Protein AF-A0A969BTY9-F1 (afdb_monomer_lite)

Secondary structure (DSSP, 8-state):
-HHHHHHHTT-TTSGGGGSHHHHHHHHHHHHHHTTSSS-HHHHHHHHHHHHHHHHHHTTTS-PPP--TTSPPPHHHHHHHHHHHHHTTPPEEEEE-SHHHHHT-TTS-HHHHHHHHHHHHHSSEEEEE--SS-HHHHHHTT-SS-SS-GGGGPPP----PPPHHHHHHHHHHHHHHTT-PPPHHHHHHHHHHHTT-HHHHHHHHHHHHHHHHHHHHSPPPGGGHHHHHHHHHHHHHHHHHHHHHHHHHTS-HHHHHHHHTHHHHTTT-HHHHHHHHHTTSEEEETTEEEESSHHHHHHHTTS-BTTEEEETTEEEETTTTEEEETTEEE---HHHHHHHHHHHTSTTS---HHHHHHHHH----------------------------PPP-

Foldseek 3Di:
DVVVVVVVVPPPPVVLLQPQLQLVVVVLLCLLQPDDDDDDPVVVVSVVVNVVSVVVCVVPAVAPDDDPPDRQDLVSNLSRQVSCQVVVHQAEHEAEQVLVSLPRPSCDQVNLVSVLVSVVPGSYHYDYHHLDDPVVSPVVRPDDDPDGSCNPDDDDFDAFDDLVVLLCVLQVVCVVVVRGDDPVLSVLLCQLQFRHPVLSVQLSVLVSVLSVVCVVPPDDPVCVVVSSVVSSVSSCVVCVVVLVVVCVPDDLVLLVCQLQVLPCCVVCVPSVVVCRSSNQWDQDPSGIHGRHLNSNVVSLPDDHPQWLGDPPWIARLVVRWIAGNNHTDDDDLLRSQLVVVDSLPDPDDDDPVNSVVSSPDSDSPDDDRDDDDDDDDDDDDDDDDDDDDDDD

Sequence (392 aa):
MLRSLTSALNNTRISIKLFIAPILITAFMLGMGVVSQYGARQQSAALDEIANVAANIQRDVSLPAFEPSAPLTYRDLQRLVRALARQNIYCIVLLDEFDVLSQNDKLDAEVFSGLRALAMQYQLTFVTASTQPLLDLTYAHASSLSSPFFNFFTQIRLGLFGLKDAQELLATLSARADAPFDETMIADLIRLAGLHPLLLQQAGCHAFETFQSEQIHPIQPRDMDLHRTVLRQKFLDSALSHFTYFWRNLTEKQKRVLALLPLLTQDDPMNTLRLEQAGLIVKSERGYAPFSASFGEFVARQPLDGLCQSPPLSLDLQQHHALLRGQPVALSSSEFNLLACLMAQPGQIVPHSVLETRLDRSDAGALAPAGSPIITTPSGAKWRIGRKRANG

Structure (mmCIF, N/CA/C/O backbone):
data_AF-A0A969BTY9-F1
#
_entry.id   AF-A0A969BTY9-F1
#
loop_
_atom_site.group_PDB
_atom_site.id
_atom_site.type_symbol
_atom_site.label_atom_id
_atom_site.label_alt_id
_atom_site.label_comp_id
_atom_site.label_asym_id
_atom_site.label_entity_id
_atom_site.label_seq_id
_atom_site.pdbx_PDB_ins_code
_atom_site.Cartn_x
_atom_site.Cartn_y
_atom_site.Cartn_z
_atom_site.occupancy
_atom_site.B_iso_or_equiv
_atom_site.auth_seq_id
_atom_site.auth_comp_id
_atom_site.auth_asym_id
_atom_site.auth_atom_id
_atom_site.pdbx_PDB_model_num
ATOM 1 N N . MET A 1 1 ? -12.451 30.002 12.370 1.00 31.28 1 MET A N 1
ATOM 2 C CA . MET A 1 1 ? -13.224 28.842 12.871 1.00 31.28 1 MET A CA 1
ATOM 3 C C . MET A 1 1 ? -12.395 27.872 13.718 1.00 31.28 1 MET A C 1
ATOM 5 O O . MET A 1 1 ? -12.828 27.588 14.823 1.00 31.28 1 MET A O 1
ATOM 9 N N . LEU A 1 2 ? -11.184 27.446 13.320 1.00 22.88 2 LEU A N 1
ATOM 10 C CA . LEU A 1 2 ? -10.358 26.531 14.142 1.00 22.88 2 LEU A CA 1
ATOM 11 C C . LEU A 1 2 ? -9.826 27.104 15.476 1.00 22.88 2 LEU A C 1
ATOM 13 O O . LEU A 1 2 ? -9.632 26.345 16.418 1.00 22.88 2 LEU A O 1
ATOM 17 N N . ARG A 1 3 ? -9.660 28.430 15.617 1.00 23.94 3 ARG A N 1
ATOM 18 C CA . ARG A 1 3 ? -9.256 29.051 16.901 1.00 23.94 3 ARG A CA 1
ATOM 19 C C . ARG A 1 3 ? -10.353 29.037 17.982 1.00 23.94 3 ARG A C 1
ATOM 21 O O . ARG A 1 3 ? -10.045 29.160 19.160 1.00 23.94 3 ARG A O 1
ATOM 28 N N . SER A 1 4 ? -11.618 28.843 17.596 1.00 29.20 4 SER A N 1
ATOM 29 C CA . SER A 1 4 ? -12.736 28.694 18.542 1.00 29.20 4 SER A CA 1
ATOM 30 C C . SER A 1 4 ? -12.845 27.269 19.096 1.00 29.20 4 SER A C 1
ATOM 32 O O . SER A 1 4 ? -13.414 27.084 20.167 1.00 29.20 4 SER A O 1
ATOM 34 N N . LEU A 1 5 ? -12.285 26.270 18.399 1.00 29.48 5 LEU A N 1
ATOM 35 C CA . LEU A 1 5 ? -12.277 24.872 18.845 1.00 29.48 5 LEU A CA 1
ATOM 36 C C . LEU A 1 5 ? -11.170 24.619 19.880 1.00 29.48 5 LEU A C 1
ATOM 38 O O . LEU A 1 5 ? -11.387 23.913 20.860 1.00 29.48 5 LEU A O 1
ATOM 42 N N . THR A 1 6 ? -10.007 25.255 19.716 1.00 32.66 6 THR A N 1
ATOM 43 C CA . THR A 1 6 ? -8.893 25.163 20.675 1.00 32.66 6 THR A CA 1
ATOM 44 C C . THR A 1 6 ? -9.157 25.931 21.970 1.00 32.66 6 THR A C 1
ATOM 46 O O . THR A 1 6 ? -8.748 25.485 23.036 1.00 32.66 6 THR A O 1
ATOM 49 N N . SER A 1 7 ? -9.916 27.031 21.917 1.00 30.84 7 SER A N 1
ATOM 50 C CA . SER A 1 7 ? -10.369 27.745 23.120 1.00 30.84 7 SER A CA 1
ATOM 51 C C . SER A 1 7 ? -11.418 26.962 23.922 1.00 30.84 7 SER A C 1
ATOM 53 O O . SER A 1 7 ? -11.428 27.074 25.146 1.00 30.84 7 SER A O 1
ATOM 55 N N . ALA A 1 8 ? -12.257 26.146 23.273 1.00 33.06 8 ALA A N 1
ATOM 56 C CA . ALA A 1 8 ? -13.229 25.287 23.956 1.00 33.06 8 ALA A CA 1
ATOM 57 C C . ALA A 1 8 ? -12.581 24.048 24.611 1.00 33.06 8 ALA A C 1
ATOM 59 O O . ALA A 1 8 ? -13.093 23.535 25.604 1.00 33.06 8 ALA A O 1
ATOM 60 N N . LEU A 1 9 ? -11.423 23.608 24.104 1.00 31.53 9 LEU A N 1
ATOM 61 C CA . LEU A 1 9 ? -10.634 22.497 24.656 1.00 31.53 9 LEU A CA 1
ATOM 62 C C . LEU A 1 9 ? -9.761 22.889 25.862 1.00 31.53 9 LEU A C 1
ATOM 64 O O . LEU A 1 9 ? -9.243 22.010 26.546 1.00 31.53 9 LEU A O 1
ATOM 68 N N . ASN A 1 10 ? -9.635 24.186 26.164 1.00 30.50 10 ASN A N 1
ATOM 69 C CA . ASN A 1 10 ? -8.818 24.688 27.276 1.00 30.50 10 ASN A CA 1
ATOM 70 C C . ASN A 1 10 ? -9.547 24.699 28.636 1.00 30.50 10 ASN A C 1
ATOM 72 O O . ASN A 1 10 ? -8.984 25.143 29.634 1.00 30.50 10 ASN A O 1
ATOM 76 N N . ASN A 1 11 ? -10.784 24.189 28.703 1.00 33.22 11 ASN A N 1
ATOM 77 C CA . ASN A 1 11 ? -11.479 23.945 29.968 1.00 33.22 11 ASN A CA 1
ATOM 78 C C . ASN A 1 11 ? -11.034 22.590 30.550 1.00 33.22 11 ASN A C 1
ATOM 80 O O . ASN A 1 11 ? -11.619 21.530 30.307 1.00 33.22 11 ASN A O 1
ATOM 84 N N . THR A 1 12 ? -9.962 22.651 31.335 1.00 32.84 12 THR A N 1
ATOM 85 C CA . THR A 1 12 ? -9.223 21.588 32.038 1.00 32.84 12 THR A CA 1
ATOM 86 C C . THR A 1 12 ? -10.026 20.882 33.146 1.00 32.84 12 THR A C 1
ATOM 88 O O . THR A 1 12 ? -9.594 20.749 34.286 1.00 32.84 12 THR A O 1
ATOM 91 N N . ARG A 1 13 ? -11.213 20.373 32.804 1.00 32.34 13 ARG A N 1
ATOM 92 C CA . ARG A 1 13 ? -11.948 19.346 33.572 1.00 32.34 13 ARG A CA 1
ATOM 93 C C . ARG A 1 13 ? -12.548 18.240 32.699 1.00 32.34 13 ARG A C 1
ATOM 95 O O . ARG A 1 13 ? -12.920 17.196 33.226 1.00 32.34 13 ARG A O 1
ATOM 102 N N . ILE A 1 14 ? -12.615 18.435 31.379 1.00 34.56 14 ILE A N 1
ATOM 103 C CA . ILE A 1 14 ? -13.215 17.467 30.445 1.00 34.56 14 ILE A CA 1
ATOM 104 C C . ILE A 1 14 ? -12.146 16.542 29.836 1.00 34.56 14 ILE A C 1
ATOM 106 O O . ILE A 1 14 ? -12.388 15.346 29.701 1.00 34.56 14 ILE A O 1
ATOM 110 N N . SER A 1 15 ? -10.931 17.039 29.580 1.00 31.50 15 SER A N 1
ATOM 111 C CA . SER A 1 15 ? -9.871 16.249 28.925 1.00 31.50 15 SER A CA 1
ATOM 112 C C . SER A 1 15 ? -9.297 15.110 29.778 1.00 31.50 15 SER A C 1
ATOM 114 O O . SER A 1 15 ? -8.842 14.116 29.225 1.00 31.50 15 SER A O 1
ATOM 116 N N . ILE A 1 16 ? -9.372 15.189 31.113 1.00 37.31 16 ILE A N 1
ATOM 117 C CA . ILE A 1 16 ? -8.902 14.104 32.000 1.00 37.31 16 ILE A CA 1
ATOM 118 C C . ILE A 1 16 ? -9.906 12.934 32.041 1.00 37.31 16 ILE A C 1
ATOM 120 O O . ILE A 1 16 ? -9.524 11.792 32.276 1.00 37.31 16 ILE A O 1
ATOM 124 N N . LYS A 1 17 ? -11.185 13.171 31.715 1.00 35.56 17 LYS A N 1
ATOM 125 C CA . LYS A 1 17 ? -12.222 12.122 31.691 1.00 35.56 17 LYS A CA 1
ATOM 126 C C . LYS A 1 17 ? -12.229 11.288 30.401 1.00 35.56 17 LYS A C 1
ATOM 128 O O . LYS A 1 17 ? -12.969 10.313 30.319 1.00 35.56 17 LYS A O 1
ATOM 133 N N . LEU A 1 18 ? -11.403 11.650 29.415 1.00 38.66 18 LEU A N 1
ATOM 134 C CA . LEU A 1 18 ? -11.469 11.138 28.042 1.00 38.66 18 LEU A CA 1
ATOM 135 C C . LEU A 1 18 ? -10.560 9.923 27.759 1.00 38.66 18 LEU A C 1
ATOM 137 O O . LEU A 1 18 ? -10.709 9.291 26.721 1.00 38.66 18 LEU A O 1
ATOM 141 N N . PHE A 1 19 ? -9.649 9.563 28.671 1.00 43.03 19 PHE A N 1
ATOM 142 C CA . PHE A 1 19 ? -8.625 8.528 28.424 1.00 43.03 19 PHE A CA 1
ATOM 143 C C . PHE A 1 19 ? -8.797 7.230 29.233 1.00 43.03 19 PHE A C 1
ATOM 145 O O . PHE A 1 19 ? -8.032 6.290 29.081 1.00 43.03 19 PHE A O 1
ATOM 152 N N . ILE A 1 20 ? -9.816 7.142 30.084 1.00 48.69 20 ILE A N 1
ATOM 153 C CA . ILE A 1 20 ? -9.871 6.160 31.181 1.00 48.69 20 ILE A CA 1
ATOM 154 C C . ILE A 1 20 ? -10.397 4.795 30.726 1.00 48.69 20 ILE A C 1
ATOM 156 O O . ILE A 1 20 ? -9.842 3.741 31.033 1.00 48.69 20 ILE A O 1
ATOM 160 N N . ALA A 1 21 ? -11.512 4.820 30.009 1.00 44.19 21 ALA A N 1
ATOM 161 C CA . ALA A 1 21 ? -12.220 3.628 29.589 1.00 44.19 21 ALA A CA 1
ATOM 162 C C . ALA A 1 21 ? -11.518 2.865 28.447 1.00 44.19 21 ALA A C 1
ATOM 164 O O . ALA A 1 21 ? -11.437 1.642 28.555 1.00 44.19 21 ALA A O 1
ATOM 165 N N . PRO A 1 22 ? -10.925 3.521 27.423 1.00 49.72 22 PRO A N 1
ATOM 166 C CA . PRO A 1 22 ? -10.085 2.812 26.462 1.00 49.72 22 PRO A CA 1
ATOM 167 C C . PRO A 1 22 ? -8.901 2.116 27.131 1.00 49.72 22 PRO A C 1
ATOM 169 O O . PRO A 1 22 ? -8.642 0.975 26.796 1.00 49.72 22 PRO A O 1
ATOM 172 N N . ILE A 1 23 ? -8.242 2.719 28.127 1.00 48.75 23 ILE A N 1
ATOM 173 C CA . ILE A 1 23 ? -7.088 2.098 28.796 1.00 48.75 23 ILE A CA 1
ATOM 174 C C . ILE A 1 23 ? -7.472 0.803 29.533 1.00 48.75 23 ILE A C 1
ATOM 176 O O . ILE A 1 23 ? -6.799 -0.208 29.370 1.00 48.75 23 ILE A O 1
ATOM 180 N N . LEU A 1 24 ? -8.570 0.793 30.296 1.00 48.75 24 LEU A N 1
ATOM 181 C CA . LEU A 1 24 ? -9.057 -0.413 30.987 1.00 48.75 24 LEU A CA 1
ATOM 182 C C . LEU A 1 24 ? -9.566 -1.488 30.017 1.00 48.75 24 LEU A C 1
ATOM 184 O O . LEU A 1 24 ? -9.424 -2.675 30.292 1.00 48.75 24 LEU A O 1
ATOM 188 N N . ILE A 1 25 ? -10.133 -1.088 28.877 1.00 52.97 25 ILE A N 1
ATOM 189 C CA . ILE A 1 25 ? -10.613 -2.015 27.845 1.00 52.97 25 ILE A CA 1
ATOM 190 C C . ILE A 1 25 ? -9.446 -2.569 27.022 1.00 52.97 25 ILE A C 1
ATOM 192 O O . ILE A 1 25 ? -9.431 -3.753 26.709 1.00 52.97 25 ILE A O 1
ATOM 196 N N . THR A 1 26 ? -8.428 -1.763 26.738 1.00 52.25 26 THR A N 1
ATOM 197 C CA . THR A 1 26 ? -7.176 -2.213 26.127 1.00 52.25 26 THR A CA 1
ATOM 198 C C . THR A 1 26 ? -6.402 -3.103 27.096 1.00 52.25 26 THR A C 1
ATOM 200 O O . THR A 1 26 ? -5.892 -4.132 26.676 1.00 52.25 26 THR A O 1
ATOM 203 N N . ALA A 1 27 ? -6.391 -2.802 28.398 1.00 49.66 27 ALA A N 1
ATOM 204 C CA . ALA A 1 27 ? -5.839 -3.675 29.435 1.00 49.66 27 ALA A CA 1
ATOM 205 C C . ALA A 1 27 ? -6.639 -4.980 29.592 1.00 49.66 27 ALA A C 1
ATOM 207 O O . ALA A 1 27 ? -6.045 -6.025 29.822 1.00 49.66 27 ALA A O 1
ATOM 208 N N . PHE A 1 28 ? -7.964 -4.950 29.415 1.00 52.16 28 PHE A N 1
ATOM 209 C CA . PHE A 1 28 ? -8.817 -6.141 29.337 1.00 52.16 28 PHE A CA 1
ATOM 210 C C . PHE A 1 28 ? -8.481 -6.991 28.102 1.00 52.16 28 PHE A C 1
ATOM 212 O O . PHE A 1 28 ? -8.276 -8.195 28.218 1.00 52.16 28 PHE A O 1
ATOM 219 N N . MET A 1 29 ? -8.362 -6.363 26.928 1.00 47.03 29 MET A N 1
ATOM 220 C CA . MET A 1 29 ? -7.997 -7.021 25.666 1.00 47.03 29 MET A CA 1
ATOM 221 C C . MET A 1 29 ? -6.575 -7.602 25.722 1.00 47.03 29 MET A C 1
ATOM 223 O O . MET A 1 29 ? -6.357 -8.740 25.313 1.00 47.03 29 MET A O 1
ATOM 227 N N . LEU A 1 30 ? -5.621 -6.866 26.300 1.00 47.31 30 LEU A N 1
ATOM 228 C CA . LEU A 1 30 ? -4.258 -7.331 26.569 1.00 47.31 30 LEU A CA 1
ATOM 229 C C . LEU A 1 30 ? -4.243 -8.428 27.638 1.00 47.31 30 LEU A C 1
ATOM 231 O O . LEU A 1 30 ? -3.560 -9.421 27.456 1.00 47.31 30 LEU A O 1
ATOM 235 N N . GLY A 1 31 ? -5.018 -8.318 28.715 1.00 44.88 31 GLY A N 1
ATOM 236 C CA . GLY A 1 31 ? -5.121 -9.347 29.755 1.00 44.88 31 GLY A CA 1
ATOM 237 C C . GLY A 1 31 ? -5.711 -10.663 29.238 1.00 44.88 31 GLY A C 1
ATOM 238 O O . GLY A 1 31 ? -5.280 -11.736 29.649 1.00 44.88 31 GLY A O 1
ATOM 239 N N . MET A 1 32 ? -6.635 -10.590 28.275 1.00 42.88 32 MET A N 1
ATOM 240 C CA . MET A 1 32 ? -7.171 -11.755 27.561 1.00 42.88 32 MET A CA 1
ATOM 241 C C . MET A 1 32 ? -6.195 -12.291 26.492 1.00 42.88 32 MET A C 1
ATOM 243 O O . MET A 1 32 ? -6.175 -13.493 26.219 1.00 42.88 32 MET A O 1
ATOM 247 N N . GLY A 1 33 ? -5.356 -11.422 25.910 1.00 39.62 33 GLY A N 1
ATOM 248 C CA . GLY A 1 33 ? -4.408 -11.750 24.837 1.00 39.62 33 GLY A CA 1
ATOM 249 C C . GLY A 1 33 ? -2.986 -12.129 25.274 1.00 39.62 33 GLY A C 1
ATOM 250 O O . GLY A 1 33 ? -2.270 -12.809 24.539 1.00 39.62 33 GLY A O 1
ATOM 251 N N . VAL A 1 34 ? -2.557 -11.759 26.477 1.00 38.12 34 VAL A N 1
ATOM 252 C CA . VAL A 1 34 ? -1.196 -11.998 26.967 1.00 38.12 34 VAL A CA 1
ATOM 253 C C . VAL A 1 34 ? -1.121 -13.376 27.608 1.00 38.12 34 VAL A C 1
ATOM 255 O O . VAL A 1 34 ? -1.232 -13.544 28.816 1.00 38.12 34 VAL A O 1
ATOM 258 N N . VAL A 1 35 ? -0.896 -14.383 26.762 1.00 39.66 35 VAL A N 1
ATOM 259 C CA . VAL A 1 35 ? -0.114 -15.565 27.165 1.00 39.66 35 VAL A CA 1
ATOM 260 C C . VAL A 1 35 ? 0.975 -15.940 26.153 1.00 39.66 35 VAL A C 1
ATOM 262 O O . VAL A 1 35 ? 1.855 -16.691 26.546 1.00 39.66 35 VAL A O 1
ATOM 265 N N . SER A 1 36 ? 1.030 -15.435 24.908 1.00 36.50 36 SER A N 1
ATOM 266 C CA . SER A 1 36 ? 1.972 -16.050 23.947 1.00 36.50 36 SER A CA 1
ATOM 267 C C . SER A 1 36 ? 3.184 -15.256 23.444 1.00 36.50 36 SER A C 1
ATOM 269 O O . SER A 1 36 ? 4.156 -15.943 23.150 1.00 36.50 36 SER A O 1
ATOM 271 N N . GLN A 1 37 ? 3.240 -13.915 23.325 1.00 39.06 37 GLN A N 1
ATOM 272 C CA . GLN A 1 37 ? 4.277 -13.371 22.406 1.00 39.06 37 GLN A CA 1
ATOM 273 C C . GLN A 1 37 ? 5.033 -12.060 22.692 1.00 39.06 37 GLN A C 1
ATOM 275 O O . GLN A 1 37 ? 5.896 -11.723 21.886 1.00 39.06 37 GLN A O 1
ATOM 280 N N . TYR A 1 38 ? 4.862 -11.362 23.821 1.00 38.03 38 TYR A N 1
ATOM 281 C CA . TYR A 1 38 ? 5.649 -10.138 24.081 1.00 38.03 38 TYR A CA 1
ATOM 282 C C . TYR A 1 38 ? 6.457 -10.199 25.381 1.00 38.03 38 TYR A C 1
ATOM 284 O O . TYR A 1 38 ? 5.952 -10.562 26.440 1.00 38.03 38 TYR A O 1
ATOM 292 N N . GLY A 1 39 ? 7.750 -9.873 25.269 1.00 36.34 39 GLY A N 1
ATOM 293 C CA . GLY A 1 39 ? 8.749 -10.001 26.326 1.00 36.34 39 GLY A CA 1
ATOM 294 C C . GLY A 1 39 ? 8.462 -9.147 27.566 1.00 36.34 39 GLY A C 1
ATOM 295 O O . GLY A 1 39 ? 8.103 -7.973 27.481 1.00 36.34 39 GLY A O 1
ATOM 296 N N . ALA A 1 40 ? 8.720 -9.745 28.730 1.00 37.00 40 ALA A N 1
ATOM 297 C CA . ALA A 1 40 ? 8.327 -9.312 30.074 1.00 37.00 40 ALA A CA 1
ATOM 298 C C . ALA A 1 40 ? 8.749 -7.894 30.530 1.00 37.00 40 ALA A C 1
ATOM 300 O O . ALA A 1 40 ? 8.328 -7.450 31.594 1.00 37.00 40 ALA A O 1
ATOM 301 N N . ARG A 1 41 ? 9.579 -7.158 29.776 1.00 37.94 41 ARG A N 1
ATOM 302 C CA . ARG A 1 41 ? 10.117 -5.852 30.215 1.00 37.94 41 ARG A CA 1
ATOM 303 C C . ARG A 1 41 ? 9.286 -4.638 29.784 1.00 37.94 41 ARG A C 1
ATOM 305 O O . ARG A 1 41 ? 9.294 -3.650 30.505 1.00 37.94 41 ARG A O 1
ATOM 312 N N . GLN A 1 42 ? 8.542 -4.705 28.675 1.00 37.16 42 GLN A N 1
ATOM 313 C CA . GLN A 1 42 ? 7.614 -3.626 28.276 1.00 37.16 42 GLN A CA 1
ATOM 314 C C . GLN A 1 42 ? 6.230 -3.752 28.939 1.00 37.16 42 GLN A C 1
ATOM 316 O O . GLN A 1 42 ? 5.528 -2.756 29.080 1.00 37.16 42 GLN A O 1
ATOM 321 N N . GLN A 1 43 ? 5.869 -4.950 29.416 1.00 36.62 43 GLN A N 1
ATOM 322 C CA . GLN A 1 43 ? 4.622 -5.204 30.147 1.00 36.62 43 GLN A CA 1
ATOM 323 C C . GLN A 1 43 ? 4.573 -4.524 31.518 1.00 36.62 43 GLN A C 1
ATOM 325 O O . GLN A 1 43 ? 3.535 -3.971 31.856 1.00 36.62 43 GLN A O 1
ATOM 330 N N . SER A 1 44 ? 5.669 -4.523 32.288 1.00 38.38 44 SER A N 1
ATOM 331 C CA . SER A 1 44 ? 5.667 -3.925 33.635 1.00 38.38 44 SER A CA 1
ATOM 332 C C . SER A 1 44 ? 5.415 -2.422 33.574 1.00 38.38 44 SER A C 1
ATOM 334 O O . SER A 1 44 ? 4.531 -1.936 34.256 1.00 38.38 44 SER A O 1
ATOM 336 N N . ALA A 1 45 ? 6.101 -1.694 32.687 1.00 36.06 45 ALA A N 1
ATOM 337 C CA . ALA A 1 45 ? 5.955 -0.242 32.599 1.00 36.06 45 ALA A CA 1
ATOM 338 C C . ALA A 1 45 ? 4.548 0.187 32.146 1.00 36.06 45 ALA A C 1
ATOM 340 O O . ALA A 1 45 ? 3.972 1.094 32.739 1.00 36.06 45 ALA A O 1
ATOM 341 N N . ALA A 1 46 ? 3.967 -0.498 31.152 1.00 35.62 46 ALA A N 1
ATOM 342 C CA . ALA A 1 46 ? 2.607 -0.216 30.698 1.00 35.62 46 ALA A CA 1
ATOM 343 C C . ALA A 1 46 ? 1.559 -0.600 31.755 1.00 35.62 46 ALA A C 1
ATOM 345 O O . ALA A 1 46 ? 0.636 0.167 31.998 1.00 35.62 46 ALA A O 1
ATOM 346 N N . LEU A 1 47 ? 1.700 -1.749 32.426 1.00 36.41 47 LEU A N 1
ATOM 347 C CA . LEU A 1 47 ? 0.780 -2.167 33.491 1.00 36.41 47 LEU A CA 1
ATOM 348 C C . LEU A 1 47 ? 0.891 -1.282 34.742 1.00 36.41 47 LEU A C 1
ATOM 350 O O . LEU A 1 47 ? -0.136 -0.968 35.339 1.00 36.41 47 LEU A O 1
ATOM 354 N N . ASP A 1 48 ? 2.092 -0.822 35.096 1.00 38.38 48 ASP A N 1
ATOM 355 C CA . ASP A 1 48 ? 2.329 0.110 36.204 1.00 38.38 48 ASP A CA 1
ATOM 356 C C . ASP A 1 48 ? 1.773 1.510 35.887 1.00 38.38 48 ASP A C 1
ATOM 358 O O . ASP A 1 48 ? 1.215 2.176 36.761 1.00 38.38 48 ASP A O 1
ATOM 362 N N . GLU A 1 49 ? 1.851 1.957 34.630 1.00 39.12 49 GLU A N 1
ATOM 363 C CA . GLU A 1 49 ? 1.245 3.212 34.171 1.00 39.12 49 GLU A CA 1
ATOM 364 C C . GLU A 1 49 ? -0.292 3.112 34.126 1.00 39.12 49 GLU A C 1
ATOM 366 O O . GLU A 1 49 ? -0.983 4.005 34.614 1.00 39.12 49 GLU A O 1
ATOM 371 N N . ILE A 1 50 ? -0.842 1.981 33.669 1.00 39.50 50 ILE A N 1
ATOM 372 C CA . ILE A 1 50 ? -2.282 1.669 33.692 1.00 39.50 50 ILE A CA 1
ATOM 373 C C . ILE A 1 50 ? -2.816 1.605 35.130 1.00 39.50 50 ILE A C 1
ATOM 375 O O . ILE A 1 50 ? -3.874 2.170 35.419 1.00 39.50 50 ILE A O 1
ATOM 379 N N . ALA A 1 51 ? -2.085 0.963 36.044 1.00 39.47 51 ALA A N 1
ATOM 380 C CA . ALA A 1 51 ? -2.442 0.866 37.456 1.00 39.47 51 ALA A CA 1
ATOM 381 C C . ALA A 1 51 ? -2.370 2.231 38.160 1.00 39.47 51 ALA A C 1
ATOM 383 O O . ALA A 1 51 ? -3.279 2.578 38.915 1.00 39.47 51 ALA A O 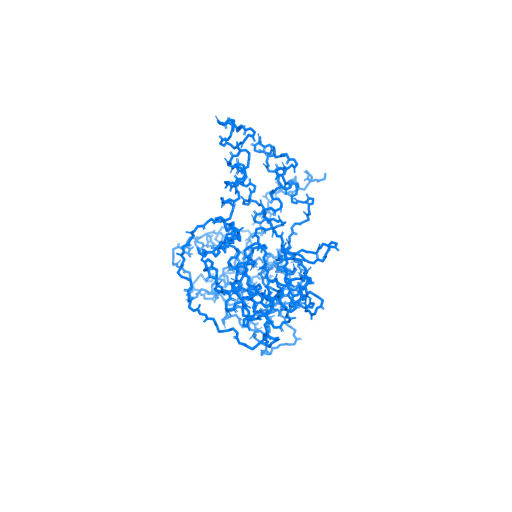1
ATOM 384 N N . ASN A 1 52 ? -1.351 3.047 37.866 1.00 40.44 52 ASN A N 1
ATOM 385 C CA . ASN A 1 52 ? -1.224 4.404 38.406 1.00 40.44 52 ASN A CA 1
ATOM 386 C C . ASN A 1 52 ? -2.297 5.359 37.864 1.00 40.44 52 ASN A C 1
ATOM 388 O O . ASN A 1 52 ? -2.822 6.191 38.609 1.00 40.44 52 ASN A O 1
ATOM 392 N N . VAL A 1 53 ? -2.666 5.230 36.588 1.00 42.12 53 VAL A N 1
ATOM 393 C CA . VAL A 1 53 ? -3.776 5.980 35.987 1.00 42.12 53 VAL A CA 1
ATOM 394 C C . VAL A 1 53 ? -5.096 5.549 36.635 1.00 42.12 53 VAL A C 1
ATOM 396 O O . VAL A 1 53 ? -5.821 6.405 37.141 1.00 42.12 53 VAL A O 1
ATOM 399 N N . ALA A 1 54 ? -5.370 4.245 36.753 1.00 41.94 54 ALA A N 1
ATOM 400 C CA . ALA A 1 54 ? -6.563 3.723 37.429 1.00 41.94 54 ALA A CA 1
ATOM 401 C C . ALA A 1 54 ? -6.670 4.169 38.905 1.00 41.94 54 ALA A C 1
ATOM 403 O O . ALA A 1 54 ? -7.755 4.552 39.354 1.00 41.94 54 ALA A O 1
ATOM 404 N N . ALA A 1 55 ? -5.552 4.196 39.640 1.00 41.03 55 ALA A N 1
ATOM 405 C CA . ALA A 1 55 ? -5.489 4.626 41.039 1.00 41.03 55 ALA A CA 1
ATOM 406 C C . ALA A 1 55 ? -5.698 6.142 41.222 1.00 41.03 55 ALA A C 1
ATOM 408 O O . ALA A 1 55 ? -6.355 6.568 42.173 1.00 41.03 55 ALA A O 1
ATOM 409 N N . ASN A 1 56 ? -5.201 6.975 40.301 1.00 40.94 56 ASN A N 1
ATOM 410 C CA . ASN A 1 56 ? -5.411 8.427 40.354 1.00 40.94 56 ASN A CA 1
ATOM 411 C C . ASN A 1 56 ? -6.854 8.843 40.008 1.00 40.94 56 ASN A C 1
ATOM 413 O O . ASN A 1 56 ? -7.306 9.911 40.420 1.00 40.94 56 ASN A O 1
ATOM 417 N N . ILE A 1 57 ? -7.597 7.993 39.296 1.00 48.44 57 ILE A N 1
ATOM 418 C CA . ILE A 1 57 ? -8.945 8.279 38.780 1.00 48.44 57 ILE A CA 1
ATOM 419 C C . ILE A 1 57 ? -10.066 7.885 39.744 1.00 48.44 57 ILE A C 1
ATOM 421 O O . ILE A 1 57 ? -11.133 8.507 39.725 1.00 48.44 57 ILE A O 1
ATOM 425 N N . GLN A 1 58 ? -9.828 6.907 40.624 1.00 48.03 58 GLN A N 1
ATOM 426 C CA . GLN A 1 58 ? -10.767 6.496 41.681 1.00 48.03 58 GLN A CA 1
ATOM 427 C C . GLN A 1 58 ? -11.280 7.662 42.550 1.00 48.03 58 GLN A C 1
ATOM 429 O O . GLN A 1 58 ? -12.256 7.496 43.278 1.00 48.03 58 GLN A O 1
ATOM 434 N N . ARG A 1 59 ? -10.659 8.846 42.467 1.00 46.91 59 ARG A N 1
ATOM 435 C CA . ARG A 1 59 ? -11.062 10.056 43.188 1.00 46.91 59 ARG A CA 1
ATOM 436 C C . ARG A 1 59 ? -12.240 10.828 42.571 1.00 46.91 59 ARG A C 1
ATOM 438 O O . ARG A 1 59 ? -12.930 11.489 43.335 1.00 46.91 59 ARG A O 1
ATOM 445 N N . ASP A 1 60 ? -12.522 10.717 41.264 1.00 48.25 60 ASP A N 1
ATOM 446 C CA . ASP A 1 60 ? -13.529 11.567 40.577 1.00 48.25 60 ASP A CA 1
ATOM 447 C C . ASP A 1 60 ? -14.654 10.806 39.841 1.00 48.25 60 ASP A C 1
ATOM 449 O O . ASP A 1 60 ? -15.634 11.414 39.397 1.00 48.25 60 ASP A O 1
ATOM 453 N N . VAL A 1 61 ? -14.540 9.482 39.699 1.00 54.72 61 VAL A N 1
ATOM 454 C CA . VAL A 1 61 ? -15.533 8.615 39.042 1.00 54.72 61 VAL A CA 1
ATOM 455 C C . VAL A 1 61 ? -15.805 7.434 39.968 1.00 54.72 61 VAL A C 1
ATOM 457 O O . VAL A 1 61 ? -14.890 6.681 40.292 1.00 54.72 61 VAL A O 1
ATOM 460 N N . SER A 1 62 ? -17.060 7.239 40.389 1.00 59.50 62 SER A N 1
ATOM 461 C CA . SER A 1 62 ? -17.459 6.066 41.180 1.00 59.50 62 SER A CA 1
ATOM 462 C C . SER A 1 62 ? -17.447 4.811 40.301 1.00 59.50 62 SER A C 1
ATOM 464 O O . SER A 1 62 ? -18.474 4.397 39.759 1.00 59.50 62 SER A O 1
ATOM 466 N N . LEU A 1 63 ? -16.257 4.253 40.095 1.00 62.59 63 LEU A N 1
ATOM 467 C CA . LEU A 1 63 ? -16.049 3.002 39.380 1.00 62.59 63 LEU A CA 1
ATOM 468 C C . LEU A 1 63 ? -16.312 1.810 40.316 1.00 62.59 63 LEU A C 1
ATOM 470 O O . LEU A 1 63 ? -16.064 1.908 41.520 1.00 62.59 63 LEU A O 1
ATOM 474 N N . PRO A 1 64 ? -16.811 0.678 39.790 1.00 58.66 64 PRO A N 1
ATOM 475 C CA . PRO A 1 64 ? -16.839 -0.560 40.554 1.00 58.66 64 PRO A CA 1
ATOM 476 C C . PRO A 1 64 ? -15.412 -0.940 40.975 1.00 58.66 64 PRO A C 1
ATOM 478 O O . PRO A 1 64 ? -14.476 -0.798 40.191 1.00 58.66 64 PRO A O 1
ATOM 481 N N . ALA A 1 65 ? -15.241 -1.402 42.215 1.00 57.34 65 ALA A N 1
ATOM 482 C CA . ALA A 1 65 ? -13.960 -1.925 42.674 1.00 57.34 65 ALA A CA 1
ATOM 483 C C . ALA A 1 65 ? -13.637 -3.222 41.916 1.00 57.34 65 ALA A C 1
ATOM 485 O O . ALA A 1 65 ? -14.478 -4.121 41.845 1.00 57.34 65 ALA A O 1
ATOM 486 N N . PHE A 1 66 ? -12.429 -3.304 41.365 1.00 55.88 66 PHE A N 1
ATOM 487 C CA . PHE A 1 66 ? -11.889 -4.507 40.739 1.00 55.88 66 PHE A CA 1
ATOM 488 C C . PHE A 1 66 ? -10.705 -4.996 41.569 1.00 55.88 66 PHE A C 1
ATOM 490 O O . PHE A 1 66 ? -9.894 -4.180 42.011 1.00 55.88 66 PHE A O 1
ATOM 497 N N . GLU A 1 67 ? -10.604 -6.306 41.790 1.00 55.72 67 GLU A N 1
ATOM 498 C CA . GLU A 1 67 ? -9.409 -6.883 42.404 1.00 55.72 67 GLU A CA 1
ATOM 499 C C . GLU A 1 67 ? -8.282 -6.952 41.359 1.00 55.72 67 GLU A C 1
ATOM 501 O O . GLU A 1 67 ? -8.469 -7.595 40.325 1.00 55.72 67 GLU A O 1
ATOM 506 N N . PRO A 1 68 ? -7.115 -6.320 41.594 1.00 50.12 68 PRO A N 1
ATOM 507 C CA . PRO A 1 68 ? -6.045 -6.218 40.594 1.00 50.12 68 PRO A CA 1
ATOM 508 C C . PRO A 1 68 ? -5.438 -7.558 40.149 1.00 50.12 68 PRO A C 1
ATOM 510 O O . PRO A 1 68 ? -4.784 -7.618 39.113 1.00 50.12 68 PRO A O 1
ATOM 513 N N . SER A 1 69 ? -5.609 -8.620 40.940 1.00 50.31 69 SER A N 1
ATOM 514 C CA . SER A 1 69 ? -4.994 -9.937 40.735 1.00 50.31 69 SER A CA 1
ATOM 515 C C . SER A 1 69 ? -5.911 -10.964 40.064 1.00 50.31 69 SER A C 1
ATOM 517 O O . SER A 1 69 ? -5.455 -12.063 39.748 1.00 50.31 69 SER A O 1
ATOM 519 N N . ALA A 1 70 ? -7.189 -10.640 39.849 1.00 54.19 70 ALA A N 1
ATOM 520 C CA . ALA A 1 70 ? -8.145 -11.546 39.224 1.00 54.19 70 ALA A CA 1
ATOM 521 C C . ALA A 1 70 ? -8.252 -11.279 37.710 1.00 54.19 70 ALA A C 1
ATOM 523 O O . ALA A 1 70 ? -8.258 -10.118 37.293 1.00 54.19 70 ALA A O 1
ATOM 524 N N . PRO A 1 71 ? -8.372 -12.326 36.869 1.00 55.56 71 PRO A N 1
ATOM 525 C CA . PRO A 1 71 ? -8.637 -12.138 35.450 1.00 55.56 71 PRO A CA 1
ATOM 526 C C . PRO A 1 71 ? -9.967 -11.403 35.279 1.00 55.56 71 PRO A C 1
ATOM 528 O O . PRO A 1 71 ? -11.003 -11.831 35.794 1.00 55.56 71 PRO A O 1
ATOM 531 N N . LEU A 1 72 ? -9.932 -10.280 34.562 1.00 61.31 72 LEU A N 1
ATOM 532 C CA . LEU A 1 72 ? -11.126 -9.491 34.290 1.00 61.31 72 LEU A CA 1
ATOM 533 C C . LEU A 1 72 ? -12.122 -10.320 33.471 1.00 61.31 72 LEU A C 1
ATOM 535 O O . LEU A 1 72 ? -11.766 -10.906 32.451 1.00 61.31 72 LEU A O 1
ATOM 539 N N . THR A 1 73 ? -13.389 -10.333 33.883 1.00 69.00 73 THR A N 1
ATOM 540 C CA . THR A 1 73 ? -14.442 -11.073 33.173 1.00 69.00 73 THR A CA 1
ATOM 541 C C . THR A 1 73 ? -15.281 -10.163 32.272 1.00 69.00 73 THR A C 1
ATOM 543 O O . THR A 1 73 ? -15.362 -8.950 32.475 1.00 69.00 73 THR A O 1
ATOM 546 N N . TYR A 1 74 ? -16.008 -10.739 31.307 1.00 70.94 74 TYR A N 1
ATOM 547 C CA . TYR A 1 74 ? -16.996 -9.990 30.512 1.00 70.94 74 TYR A CA 1
ATOM 548 C C . TYR A 1 74 ? -18.037 -9.265 31.389 1.00 70.94 74 TYR A C 1
ATOM 550 O O . TYR A 1 74 ? -18.468 -8.151 31.088 1.00 70.94 74 TYR A O 1
ATOM 558 N N . ARG A 1 75 ? -18.421 -9.865 32.524 1.00 73.88 75 ARG A N 1
ATOM 559 C CA . ARG A 1 75 ? -19.357 -9.257 33.479 1.00 73.88 75 ARG A CA 1
ATOM 560 C C . ARG A 1 75 ? -18.773 -8.005 34.133 1.00 73.88 75 ARG A C 1
ATOM 562 O O . ARG A 1 75 ? -19.515 -7.057 34.397 1.00 73.88 75 ARG A O 1
ATOM 569 N N . ASP A 1 76 ? -17.470 -7.995 34.382 1.00 71.69 76 ASP A N 1
ATOM 570 C CA . ASP A 1 76 ? -16.750 -6.850 34.940 1.00 71.69 76 ASP A CA 1
ATOM 571 C C . ASP A 1 76 ? -16.672 -5.710 33.928 1.00 71.69 76 ASP A C 1
ATOM 573 O O . ASP A 1 76 ? -17.010 -4.571 34.260 1.00 71.69 76 ASP A O 1
ATOM 577 N N . LEU A 1 77 ? -16.388 -6.036 32.664 1.00 74.38 77 LEU A N 1
ATOM 578 C CA . LEU A 1 77 ? -16.470 -5.092 31.551 1.00 74.38 77 LEU A CA 1
ATOM 579 C C . LEU A 1 77 ? -17.881 -4.493 31.414 1.00 74.38 77 LEU A C 1
ATOM 581 O O . LEU A 1 77 ? -18.041 -3.275 31.335 1.00 74.38 77 LEU A O 1
ATOM 585 N N . GLN A 1 78 ? -18.928 -5.319 31.460 1.00 80.75 78 GLN A N 1
ATOM 586 C CA . GLN A 1 78 ? -20.312 -4.842 31.395 1.00 80.75 78 GLN A CA 1
ATOM 587 C C . GLN A 1 78 ? -20.659 -3.911 32.568 1.00 80.75 78 GLN A C 1
ATOM 589 O O . GLN A 1 78 ? -21.345 -2.902 32.380 1.00 80.75 78 GLN A O 1
ATOM 594 N N . ARG A 1 79 ? -20.204 -4.231 33.786 1.00 80.12 79 ARG A N 1
ATOM 595 C CA . ARG A 1 79 ? -20.398 -3.380 34.972 1.00 80.12 79 ARG A CA 1
ATOM 596 C C . ARG A 1 79 ? -19.687 -2.041 34.820 1.00 80.12 79 ARG A C 1
ATOM 598 O O . ARG A 1 79 ? -20.294 -1.017 35.136 1.00 80.12 79 ARG A O 1
ATOM 605 N N . LEU A 1 80 ? -18.456 -2.050 34.312 1.00 79.56 80 LEU A N 1
ATOM 606 C CA . LEU A 1 80 ? -17.678 -0.847 34.032 1.00 79.56 80 LEU A CA 1
ATOM 607 C C . LEU A 1 80 ? -18.405 0.057 33.032 1.00 79.56 80 LEU A C 1
ATOM 609 O O . LEU A 1 80 ? -18.708 1.206 33.346 1.00 79.56 80 LEU A O 1
ATOM 613 N N . VAL A 1 81 ? -18.759 -0.480 31.862 1.00 81.75 81 VAL A N 1
ATOM 614 C CA . VAL A 1 81 ? -19.440 0.274 30.796 1.00 81.75 81 VAL A CA 1
ATOM 615 C C . VAL A 1 81 ? -20.779 0.828 31.288 1.00 81.75 81 VAL A C 1
ATOM 617 O O . VAL A 1 81 ? -21.103 1.987 31.040 1.00 81.75 81 VAL A O 1
ATOM 620 N N . ARG A 1 82 ? -21.540 0.047 32.065 1.00 84.75 82 ARG A N 1
ATOM 621 C CA . ARG A 1 82 ? -22.796 0.510 32.671 1.00 84.75 82 ARG A CA 1
ATOM 622 C C . ARG A 1 82 ? -22.577 1.639 33.680 1.00 84.75 82 ARG A C 1
ATOM 624 O O . ARG A 1 82 ? -23.390 2.561 33.731 1.00 84.75 82 ARG A O 1
ATOM 631 N N . ALA A 1 83 ? -21.534 1.561 34.504 1.00 81.00 83 ALA A N 1
ATOM 632 C CA . ALA A 1 83 ? -21.214 2.605 35.474 1.00 81.00 83 ALA A CA 1
ATOM 633 C C . ALA A 1 83 ? -20.833 3.919 34.776 1.00 81.00 83 ALA A C 1
ATOM 635 O O . ALA A 1 83 ? -21.323 4.974 35.172 1.00 81.00 83 ALA A O 1
ATOM 636 N N . LEU A 1 84 ? -20.045 3.840 33.701 1.00 81.44 84 LEU A N 1
ATOM 637 C CA . LEU A 1 84 ? -19.686 4.987 32.864 1.00 81.44 84 LEU A CA 1
ATOM 638 C C . LEU A 1 84 ? -20.915 5.593 32.172 1.00 81.44 84 LEU A C 1
ATOM 640 O O . LEU A 1 84 ? -21.134 6.801 32.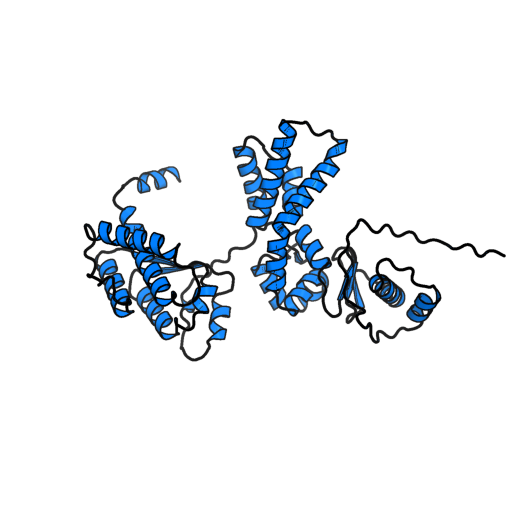246 1.00 81.44 84 LEU A O 1
ATOM 644 N N . ALA A 1 85 ? -21.774 4.751 31.593 1.00 83.38 85 ALA A N 1
ATOM 645 C CA . ALA A 1 85 ? -23.001 5.193 30.936 1.00 83.38 85 ALA A CA 1
ATOM 646 C C . ALA A 1 85 ? -23.963 5.907 31.904 1.00 83.38 85 ALA A C 1
ATOM 648 O O . ALA A 1 85 ? -24.557 6.919 31.545 1.00 83.38 85 ALA A O 1
ATOM 649 N N . ARG A 1 86 ? -24.082 5.440 33.159 1.00 86.06 86 ARG A N 1
ATOM 650 C CA . ARG A 1 86 ? -24.882 6.115 34.207 1.00 86.06 86 ARG A CA 1
ATOM 651 C C . ARG A 1 86 ? -24.374 7.512 34.556 1.00 86.06 86 ARG A C 1
ATOM 653 O O . ARG A 1 86 ? -25.134 8.313 35.087 1.00 86.06 86 ARG A O 1
ATOM 660 N N . GLN A 1 87 ? -23.106 7.789 34.276 1.00 83.50 87 GLN A N 1
ATOM 661 C CA . GLN A 1 87 ? -22.481 9.089 34.489 1.00 83.50 87 GLN A CA 1
ATOM 662 C C . GLN A 1 87 ? -22.451 9.941 33.206 1.00 83.50 87 GLN A C 1
ATOM 664 O O . GLN A 1 87 ? -21.792 10.978 33.192 1.00 83.50 87 GLN A O 1
ATOM 669 N N . ASN A 1 88 ? -23.158 9.529 32.140 1.00 81.88 88 ASN A N 1
ATOM 670 C CA . ASN A 1 88 ? -23.139 10.159 30.811 1.00 81.88 88 ASN A CA 1
ATOM 671 C C . ASN A 1 88 ? -21.725 10.297 30.219 1.00 81.88 88 ASN A C 1
ATOM 673 O O . ASN A 1 88 ? -21.418 11.267 29.523 1.00 81.88 88 ASN A O 1
ATOM 677 N N . ILE A 1 89 ? -20.847 9.338 30.520 1.00 81.44 89 ILE A N 1
ATOM 678 C CA . ILE A 1 89 ? -19.507 9.275 29.944 1.00 81.44 89 ILE A CA 1
ATOM 679 C C . ILE A 1 89 ? -19.565 8.409 28.686 1.00 81.44 89 ILE A C 1
ATOM 681 O O . ILE A 1 89 ? -19.872 7.218 28.755 1.00 81.44 89 ILE A O 1
ATOM 685 N N . TYR A 1 90 ? -19.212 9.012 27.551 1.00 79.50 90 TYR A N 1
ATOM 686 C CA . TYR A 1 90 ? -19.048 8.317 26.279 1.00 79.50 90 TYR A CA 1
ATOM 687 C C . TYR A 1 90 ? -17.689 7.623 26.245 1.00 79.50 90 TYR A C 1
ATOM 689 O O . TYR A 1 90 ? -16.647 8.266 26.373 1.00 79.50 90 TYR A O 1
ATOM 697 N N . CYS A 1 91 ? -17.699 6.307 26.066 1.00 80.19 91 CYS A N 1
ATOM 698 C CA . CYS A 1 91 ? -16.491 5.507 25.950 1.00 80.19 91 CYS A CA 1
ATOM 699 C C . CYS A 1 91 ? -16.162 5.267 24.476 1.00 80.19 91 CYS A C 1
ATOM 701 O O . CYS A 1 91 ? -16.978 4.714 23.742 1.00 80.19 91 CYS A O 1
ATOM 703 N N . ILE A 1 92 ? -14.946 5.620 24.062 1.00 83.94 92 ILE A N 1
ATOM 704 C CA . ILE A 1 92 ? -14.400 5.265 22.750 1.00 83.94 92 ILE A CA 1
ATOM 705 C C . ILE A 1 92 ? -13.233 4.314 22.980 1.00 83.94 92 ILE A C 1
ATOM 707 O O . ILE A 1 92 ? -12.328 4.631 23.747 1.00 83.94 92 ILE A O 1
ATOM 711 N N . VAL A 1 93 ? -13.262 3.155 22.332 1.00 81.56 93 VAL A N 1
ATOM 712 C CA . VAL A 1 93 ? -12.210 2.139 22.398 1.00 81.56 93 VAL A CA 1
ATOM 713 C C . VAL A 1 93 ? -11.493 2.110 21.062 1.00 81.56 93 VAL A C 1
ATOM 715 O O . VAL A 1 93 ? -12.118 1.852 20.034 1.00 81.56 93 VAL A O 1
ATOM 718 N N . LEU A 1 94 ? -10.191 2.378 21.094 1.00 83.00 94 LEU A N 1
ATOM 719 C CA . LEU A 1 94 ? -9.323 2.334 19.925 1.00 83.00 94 LEU A CA 1
ATOM 720 C C . LEU A 1 94 ? -8.600 0.987 19.914 1.00 83.00 94 LEU A C 1
ATOM 722 O O . LEU A 1 94 ? -7.902 0.659 20.872 1.00 83.00 94 LEU A O 1
ATOM 726 N N . LEU A 1 95 ? -8.791 0.214 18.852 1.00 81.50 95 LEU A N 1
ATOM 727 C CA . LEU A 1 95 ? -8.143 -1.076 18.645 1.00 81.50 95 LEU A CA 1
ATOM 728 C C . LEU A 1 95 ? -7.294 -0.979 17.382 1.00 81.50 95 LEU A C 1
ATOM 730 O O . LEU A 1 95 ? -7.830 -1.002 16.275 1.00 81.50 95 LEU A O 1
ATOM 734 N N . ASP A 1 96 ? -5.990 -0.825 17.561 1.00 82.00 96 ASP A N 1
ATOM 735 C CA . ASP A 1 96 ? -5.037 -0.864 16.455 1.00 82.00 96 ASP A CA 1
ATOM 736 C C . ASP A 1 96 ? -4.642 -2.310 16.129 1.00 82.00 96 ASP A C 1
ATOM 738 O O . ASP A 1 96 ? -4.821 -3.203 16.960 1.00 82.00 96 ASP A O 1
ATOM 742 N N . GLU A 1 97 ? -4.142 -2.531 14.914 1.00 80.19 97 GLU A N 1
ATOM 743 C CA . GLU A 1 97 ? -3.711 -3.840 14.403 1.00 80.19 97 GLU A CA 1
ATOM 744 C C . GLU A 1 97 ? -4.747 -4.954 14.641 1.00 80.19 97 GLU A C 1
ATOM 746 O O . GLU A 1 97 ? -4.429 -6.084 15.024 1.00 80.19 97 GLU A O 1
ATOM 751 N N . PHE A 1 98 ? -6.024 -4.644 14.405 1.00 81.69 98 PHE A N 1
ATOM 752 C CA . PHE A 1 98 ? -7.133 -5.538 14.729 1.00 81.69 98 PHE A CA 1
ATOM 753 C C . PHE A 1 98 ? -7.033 -6.903 14.018 1.00 81.69 98 PHE A C 1
ATOM 755 O O . PHE A 1 98 ? -7.550 -7.897 14.524 1.00 81.69 98 PHE A O 1
ATOM 762 N N . ASP A 1 99 ? -6.323 -6.985 12.887 1.00 76.56 99 ASP A N 1
ATOM 763 C CA . ASP A 1 99 ? -6.031 -8.250 12.200 1.00 76.56 99 ASP A CA 1
ATOM 764 C C . ASP A 1 99 ? -5.352 -9.261 13.137 1.00 76.56 99 ASP A C 1
ATOM 766 O O . ASP A 1 99 ? -5.743 -10.426 13.177 1.00 76.56 99 ASP A O 1
ATOM 770 N N . VAL A 1 100 ? -4.389 -8.806 13.945 1.00 77.56 100 VAL A N 1
ATOM 771 C CA . VAL A 1 100 ? -3.650 -9.632 14.912 1.00 77.56 100 VAL A CA 1
ATOM 772 C C . VAL A 1 100 ? -4.568 -10.071 16.048 1.00 77.56 100 VAL A C 1
ATOM 774 O O . VAL A 1 100 ? -4.573 -11.238 16.436 1.00 77.56 100 VAL A O 1
ATOM 777 N N . LEU A 1 101 ? -5.392 -9.147 16.552 1.00 73.19 101 LEU A N 1
ATOM 778 C CA . LEU A 1 101 ? -6.371 -9.439 17.597 1.00 73.19 101 LEU A CA 1
ATOM 779 C C . LEU A 1 101 ? -7.377 -10.503 17.131 1.00 73.19 101 LEU A C 1
ATOM 781 O O . LEU A 1 101 ? -7.714 -11.409 17.888 1.00 73.19 101 LEU A O 1
ATOM 785 N N . SER A 1 102 ? -7.837 -10.408 15.882 1.00 70.19 102 SER A N 1
ATOM 786 C CA . SER A 1 102 ? -8.845 -11.309 15.315 1.00 70.19 102 SER A CA 1
ATOM 787 C C . SER A 1 102 ? -8.363 -12.750 15.126 1.00 70.19 102 SER A C 1
ATOM 789 O O . SER A 1 102 ? -9.186 -13.655 15.089 1.00 70.19 102 SER A O 1
ATOM 791 N N . GLN A 1 103 ? -7.047 -12.963 15.045 1.00 70.19 103 GLN A N 1
ATOM 792 C CA . GLN A 1 103 ? -6.424 -14.284 14.899 1.00 70.19 103 GLN A CA 1
ATOM 793 C C . GLN A 1 103 ? -6.167 -14.973 16.247 1.00 70.19 103 GLN A C 1
ATOM 795 O O . GLN A 1 103 ? -5.588 -16.056 16.294 1.00 70.19 103 GLN A O 1
ATOM 800 N N . ASN A 1 104 ? -6.538 -14.343 17.362 1.00 70.19 104 ASN A N 1
ATOM 801 C CA . ASN A 1 104 ? -6.331 -14.916 18.680 1.00 70.19 104 ASN A CA 1
ATOM 802 C C . ASN A 1 104 ? -7.436 -15.924 19.014 1.00 70.19 104 ASN A C 1
ATOM 804 O O . ASN A 1 104 ? -8.564 -15.532 19.304 1.00 70.19 104 ASN A O 1
ATOM 808 N N . ASP A 1 105 ? -7.078 -17.206 19.098 1.00 67.12 105 ASP A N 1
ATOM 809 C CA . ASP A 1 105 ? -7.997 -18.308 19.422 1.00 67.12 105 ASP A CA 1
ATOM 810 C C . ASP A 1 105 ? -8.719 -18.162 20.778 1.00 67.12 105 ASP A C 1
ATOM 812 O O . ASP A 1 105 ? -9.703 -18.850 21.040 1.00 67.12 105 ASP A O 1
ATOM 816 N N . LYS A 1 106 ? -8.245 -17.278 21.666 1.00 64.62 106 LYS A N 1
ATOM 817 C CA . LYS A 1 106 ? -8.904 -16.974 22.949 1.00 64.62 106 LYS A CA 1
ATOM 818 C C . LYS A 1 106 ? -10.044 -15.965 22.834 1.00 64.62 106 LYS A C 1
ATOM 820 O O . LYS A 1 106 ? -10.794 -15.791 23.793 1.00 64.62 106 LYS A O 1
ATOM 825 N N . LEU A 1 107 ? -10.131 -15.249 21.717 1.00 66.56 107 LEU A N 1
ATOM 826 C CA . LEU A 1 107 ? -11.190 -14.291 21.430 1.00 66.56 107 LEU A CA 1
ATOM 827 C C . LEU A 1 107 ? -12.187 -14.965 20.497 1.00 66.56 107 LEU A C 1
ATOM 829 O O . LEU A 1 107 ? -12.120 -14.847 19.278 1.00 66.56 107 LEU A O 1
ATOM 833 N N . ASP A 1 108 ? -13.096 -15.719 21.100 1.00 66.44 108 ASP A N 1
ATOM 834 C CA . ASP A 1 108 ? -14.108 -16.455 20.361 1.00 66.44 108 ASP A CA 1
ATOM 835 C C . ASP A 1 108 ? -15.282 -15.565 19.908 1.00 66.44 108 ASP A C 1
ATOM 837 O O . ASP A 1 108 ? -15.411 -14.372 20.215 1.00 66.44 108 ASP A O 1
ATOM 841 N N . ALA A 1 109 ? -16.177 -16.185 19.146 1.00 69.94 109 ALA A N 1
ATOM 842 C CA . ALA A 1 109 ? -17.380 -15.560 18.621 1.00 69.94 109 ALA A CA 1
ATOM 843 C C . ALA A 1 109 ? -18.319 -15.015 19.724 1.00 69.94 109 ALA A C 1
ATOM 845 O O . ALA A 1 109 ? -19.051 -14.041 19.491 1.00 69.94 109 ALA A O 1
ATOM 846 N N . GLU A 1 110 ? -18.301 -15.602 20.925 1.00 70.94 110 GLU A N 1
ATOM 847 C CA . GLU A 1 110 ? -19.125 -15.168 22.055 1.00 70.94 110 GLU A CA 1
ATOM 848 C C . GLU A 1 110 ? -18.614 -13.847 22.632 1.00 70.94 110 GLU A C 1
ATOM 850 O O . GLU A 1 110 ? -19.411 -12.930 22.867 1.00 70.94 110 GLU A O 1
ATOM 855 N N . VAL A 1 111 ? -17.292 -13.695 22.775 1.00 72.50 111 VAL A N 1
ATOM 856 C CA . VAL A 1 111 ? -16.669 -12.440 23.220 1.00 72.50 111 VAL A CA 1
ATOM 857 C C . VAL A 1 111 ? -17.029 -11.298 22.273 1.00 72.50 111 VAL A C 1
ATOM 859 O O . VAL A 1 111 ? -17.511 -10.251 22.717 1.00 72.50 111 VAL A O 1
ATOM 862 N N . PHE A 1 112 ? -16.876 -11.498 20.963 1.00 75.44 112 PHE A N 1
ATOM 863 C CA . PHE A 1 112 ? -17.228 -10.477 19.976 1.00 75.44 112 PHE A CA 1
ATOM 864 C C . PHE A 1 112 ? -18.728 -10.154 19.988 1.00 75.44 112 PHE A C 1
ATOM 866 O O . PHE A 1 112 ? -19.113 -8.983 19.950 1.00 75.44 112 PHE A O 1
ATOM 873 N N . SER A 1 113 ? -19.597 -11.155 20.131 1.00 77.06 113 SER A N 1
ATOM 874 C CA . SER A 1 113 ? -21.040 -10.924 20.290 1.00 77.06 113 SER A CA 1
ATOM 875 C C . SER A 1 113 ? -21.361 -10.077 21.522 1.00 77.06 113 SER A C 1
ATOM 877 O O . SER A 1 113 ? -22.177 -9.153 21.445 1.00 77.06 113 SER A O 1
ATOM 879 N N . GLY A 1 114 ? -20.679 -10.336 22.639 1.00 79.69 114 GLY A N 1
ATOM 880 C CA . GLY A 1 114 ? -20.789 -9.547 23.861 1.00 79.69 114 GLY A CA 1
ATOM 881 C C . GLY A 1 114 ? -20.360 -8.093 23.658 1.00 79.69 114 GLY A C 1
ATOM 882 O O . GLY A 1 114 ? -21.089 -7.171 24.025 1.00 79.69 114 GLY A O 1
ATOM 883 N N . LEU A 1 115 ? -19.219 -7.859 23.004 1.00 80.19 115 LEU A N 1
ATOM 884 C CA . LEU A 1 115 ? -18.746 -6.506 22.692 1.00 80.19 115 LEU A CA 1
ATOM 885 C C . LEU A 1 115 ? -19.746 -5.735 21.818 1.00 80.19 115 LEU A C 1
ATOM 887 O O . LEU A 1 115 ? -20.026 -4.567 22.098 1.00 80.19 115 LEU A O 1
ATOM 891 N N . ARG A 1 116 ? -20.347 -6.388 20.812 1.00 82.12 116 ARG A N 1
ATOM 892 C CA . ARG A 1 116 ? -21.420 -5.787 20.000 1.00 82.12 116 ARG A CA 1
ATOM 893 C C . ARG A 1 116 ? -22.623 -5.416 20.860 1.00 82.12 116 ARG A C 1
ATOM 895 O O . ARG A 1 116 ? -23.140 -4.309 20.730 1.00 82.12 116 ARG A O 1
ATOM 902 N N . ALA A 1 117 ? -23.068 -6.318 21.734 1.00 84.88 117 ALA A N 1
ATOM 903 C CA . ALA A 1 117 ? -24.204 -6.059 22.613 1.00 84.88 117 ALA A CA 1
ATOM 904 C C . ALA A 1 117 ? -23.949 -4.845 23.523 1.00 84.88 117 ALA A C 1
ATOM 906 O O . ALA A 1 117 ? -24.833 -4.003 23.679 1.00 84.88 117 ALA A O 1
ATOM 907 N N . LEU A 1 118 ? -22.730 -4.701 24.057 1.00 84.50 118 LEU A N 1
ATOM 908 C CA . LEU A 1 118 ? -22.343 -3.537 24.858 1.00 84.50 118 LEU A CA 1
ATOM 909 C C . LEU A 1 118 ? -22.356 -2.234 24.049 1.00 84.50 118 LEU A C 1
ATOM 911 O O . LEU A 1 118 ? -22.888 -1.239 24.538 1.00 84.50 118 LEU A O 1
ATOM 915 N N . ALA A 1 119 ? -21.817 -2.241 22.826 1.00 86.06 119 ALA A N 1
ATOM 916 C CA . ALA A 1 119 ? -21.831 -1.079 21.931 1.00 86.06 119 ALA A CA 1
ATOM 917 C C . ALA A 1 119 ? -23.253 -0.655 21.531 1.00 86.06 119 ALA A C 1
ATOM 919 O O . ALA A 1 119 ? -23.536 0.532 21.417 1.00 86.06 119 ALA A O 1
ATOM 920 N N . MET A 1 120 ? -24.165 -1.612 21.339 1.00 87.06 120 MET A N 1
ATOM 921 C CA . MET A 1 120 ? -25.561 -1.313 20.999 1.00 87.06 120 MET A CA 1
ATOM 922 C C . MET A 1 120 ? -26.384 -0.838 22.205 1.00 87.06 120 MET A C 1
ATOM 924 O O . MET A 1 120 ? -27.339 -0.083 22.034 1.00 87.06 120 MET A O 1
ATOM 928 N N . GLN A 1 121 ? -26.056 -1.302 23.415 1.00 88.81 121 GLN A N 1
ATOM 929 C CA . GLN A 1 121 ? -26.831 -1.014 24.626 1.00 88.81 121 GLN A CA 1
ATOM 930 C C . GLN A 1 121 ? -26.365 0.248 25.367 1.00 88.81 121 GLN A C 1
ATOM 932 O O . GLN A 1 121 ? -27.154 0.862 26.089 1.00 88.81 121 GLN A O 1
ATOM 937 N N . TYR A 1 122 ? -25.093 0.621 25.238 1.00 87.69 122 TYR A N 1
ATOM 938 C CA . TYR A 1 122 ? -24.473 1.695 26.012 1.00 87.69 122 TYR A CA 1
ATOM 939 C C . TYR A 1 122 ? -23.772 2.718 25.112 1.00 87.69 122 TYR A C 1
ATOM 941 O O . TYR A 1 122 ? -23.588 2.499 23.921 1.00 87.69 122 TYR A O 1
ATOM 949 N N . GLN A 1 123 ? -23.350 3.844 25.697 1.00 83.31 123 GLN A N 1
ATOM 950 C CA . GLN A 1 123 ? -22.560 4.890 25.029 1.00 83.31 123 GLN A CA 1
ATOM 951 C C . GLN A 1 123 ? -21.102 4.425 24.827 1.00 83.31 123 GLN A C 1
ATOM 953 O O . GLN A 1 123 ? -20.166 5.014 25.365 1.00 83.31 123 GLN A O 1
ATOM 958 N N . LEU A 1 124 ? -20.924 3.321 24.099 1.00 85.06 124 LEU A N 1
ATOM 959 C CA . LEU A 1 124 ? -19.650 2.670 23.819 1.00 85.06 124 LEU A CA 1
ATOM 960 C C . LEU A 1 124 ? -19.448 2.584 22.304 1.00 85.06 124 LEU A C 1
ATOM 962 O O . LEU A 1 124 ? -20.251 1.989 21.596 1.00 85.06 124 LEU A O 1
ATOM 966 N N . THR A 1 125 ? -18.363 3.171 21.809 1.00 85.69 125 THR A N 1
ATOM 967 C CA . THR A 1 125 ? -17.985 3.154 20.392 1.00 85.69 125 THR A CA 1
ATOM 968 C C . THR A 1 125 ? -16.635 2.480 20.222 1.00 85.69 125 THR A C 1
ATOM 970 O O . THR A 1 125 ? -15.710 2.735 20.990 1.00 85.69 125 THR A O 1
ATOM 973 N N . PHE A 1 126 ? -16.511 1.646 19.195 1.00 84.75 126 PHE A N 1
ATOM 974 C CA . PHE A 1 126 ? -15.249 1.029 18.802 1.00 84.75 126 PHE A CA 1
ATOM 975 C C . PHE A 1 126 ? -14.721 1.697 17.536 1.00 84.75 126 PHE A C 1
ATOM 977 O O . PHE A 1 126 ? -15.469 1.906 16.582 1.00 84.75 126 PHE A O 1
ATOM 984 N N . VAL A 1 127 ? -13.426 1.989 17.524 1.00 87.62 127 VAL A N 1
ATOM 985 C CA . VAL A 1 127 ? -12.681 2.391 16.332 1.00 87.62 127 VAL A CA 1
ATOM 986 C C . VAL A 1 127 ? -11.572 1.372 16.151 1.00 87.62 127 VAL A C 1
ATOM 988 O O . VAL A 1 127 ? -10.705 1.235 17.010 1.00 87.62 127 VAL A O 1
ATOM 991 N N . THR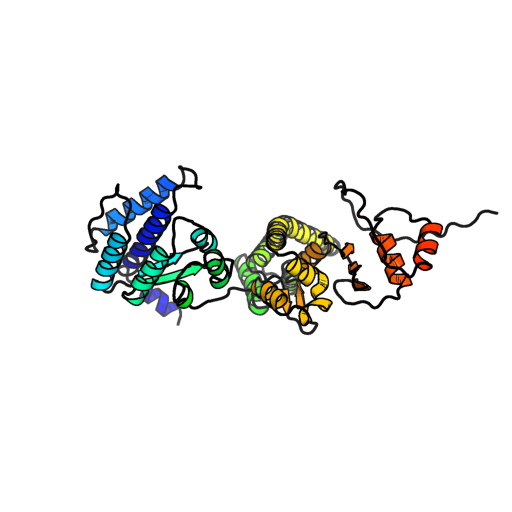 A 1 128 ? -11.628 0.633 15.052 1.00 86.00 128 THR A N 1
ATOM 992 C CA . THR A 1 128 ? -10.653 -0.407 14.721 1.00 86.00 128 THR A CA 1
ATOM 993 C C . THR A 1 128 ? -9.793 0.051 13.552 1.00 86.00 128 THR A C 1
ATOM 995 O O . THR A 1 128 ? -10.339 0.541 12.560 1.00 86.00 128 THR A O 1
ATOM 998 N N . ALA A 1 129 ? -8.486 -0.163 13.633 1.00 87.69 129 ALA A N 1
ATOM 999 C CA . ALA A 1 129 ? -7.564 -0.032 12.514 1.00 87.69 129 ALA A CA 1
ATOM 1000 C C . ALA A 1 129 ? -7.009 -1.412 12.160 1.00 87.69 129 ALA A C 1
ATOM 1002 O O . ALA A 1 129 ? -6.706 -2.220 13.038 1.00 87.69 129 ALA A O 1
ATOM 1003 N N . SER A 1 130 ? -6.961 -1.718 10.868 1.00 84.25 130 SER A N 1
ATOM 1004 C CA . SER A 1 130 ? -6.500 -3.010 10.379 1.00 84.25 130 SER A CA 1
ATOM 1005 C C . SER A 1 130 ? -6.084 -2.895 8.910 1.00 84.25 130 SER A C 1
ATOM 1007 O O . SER A 1 130 ? -6.514 -1.996 8.181 1.00 84.25 130 SER A O 1
ATOM 1009 N N . THR A 1 131 ? -5.160 -3.760 8.517 1.00 80.50 131 THR A N 1
ATOM 1010 C CA . THR A 1 131 ? -4.543 -3.835 7.192 1.00 80.50 131 THR A CA 1
ATOM 1011 C C . THR A 1 131 ? -5.381 -4.648 6.209 1.00 80.50 131 THR A C 1
ATOM 1013 O O . THR A 1 131 ? -5.291 -4.419 5.001 1.00 80.50 131 THR A O 1
ATOM 1016 N N . GLN A 1 132 ? -6.219 -5.568 6.699 1.00 76.00 132 GLN A N 1
ATOM 1017 C CA . GLN A 1 132 ? -7.138 -6.357 5.884 1.00 76.00 132 GLN A CA 1
ATOM 1018 C C . GLN A 1 132 ? -8.585 -5.884 6.059 1.00 76.00 132 GLN A C 1
ATOM 1020 O O . GLN A 1 132 ? -8.974 -5.396 7.115 1.00 76.00 132 GLN A O 1
ATOM 1025 N N . PRO A 1 133 ? -9.454 -6.024 5.047 1.00 75.75 133 PRO A N 1
ATOM 1026 C CA . PRO A 1 133 ? -10.870 -5.771 5.255 1.00 75.75 133 PRO A CA 1
ATOM 1027 C C . PRO A 1 133 ? -11.411 -6.656 6.387 1.00 75.75 133 PRO A C 1
ATOM 1029 O O . PRO A 1 133 ? -11.281 -7.875 6.333 1.00 75.75 133 PRO A O 1
ATOM 1032 N N . LEU A 1 134 ? -12.094 -6.059 7.370 1.00 73.56 134 LEU A N 1
ATOM 1033 C CA . LEU A 1 134 ? -12.674 -6.783 8.516 1.00 73.56 134 LEU A CA 1
ATOM 1034 C C . LEU A 1 134 ? -13.568 -7.966 8.101 1.00 73.56 134 LEU A C 1
ATOM 1036 O O . LEU A 1 134 ? -13.682 -8.951 8.822 1.00 73.56 134 LEU A O 1
ATOM 1040 N N . LEU A 1 135 ? -14.195 -7.875 6.924 1.00 68.81 135 LEU A N 1
ATOM 1041 C CA . LEU A 1 135 ? -14.991 -8.958 6.352 1.00 68.81 135 LEU A CA 1
ATOM 1042 C C . LEU A 1 135 ? -14.137 -10.203 6.044 1.00 68.81 135 LEU A C 1
ATOM 1044 O O . LEU A 1 135 ? -14.575 -11.317 6.314 1.00 68.81 135 LEU A O 1
ATOM 1048 N N . ASP A 1 136 ? -12.920 -10.029 5.532 1.00 69.81 136 ASP A N 1
ATOM 1049 C CA . ASP A 1 136 ? -12.035 -11.139 5.163 1.00 69.81 136 ASP A CA 1
ATOM 1050 C C . ASP A 1 136 ? -11.492 -11.866 6.408 1.00 69.81 136 ASP A C 1
ATOM 1052 O O . ASP A 1 136 ? -11.350 -13.088 6.386 1.00 69.81 136 ASP A O 1
ATOM 1056 N N . LEU A 1 137 ? -11.303 -11.151 7.525 1.00 67.19 137 LEU A N 1
ATOM 1057 C CA . LEU A 1 137 ? -10.887 -11.732 8.811 1.00 67.19 137 LEU A CA 1
ATOM 1058 C C . LEU A 1 137 ? -11.934 -12.707 9.386 1.00 67.19 137 LEU A C 1
ATOM 1060 O O . LEU A 1 137 ? -11.593 -13.673 10.063 1.00 67.19 137 LEU A O 1
ATOM 1064 N N . THR A 1 138 ? -13.224 -12.488 9.103 1.00 55.53 138 THR A N 1
ATOM 1065 C CA . THR A 1 138 ? -14.322 -13.278 9.697 1.00 55.53 138 THR A CA 1
ATOM 1066 C C . THR A 1 138 ? -14.566 -14.635 9.055 1.00 55.53 138 THR A C 1
ATOM 1068 O O . THR A 1 138 ? -14.989 -15.567 9.739 1.00 55.53 138 THR A O 1
ATOM 1071 N N . TYR A 1 139 ? -14.305 -14.776 7.753 1.00 51.06 139 TYR A N 1
ATOM 1072 C CA . TYR A 1 139 ? -14.559 -16.035 7.049 1.00 51.06 139 TYR A CA 1
ATOM 1073 C C . TYR A 1 139 ? -13.585 -17.149 7.448 1.00 51.06 139 TYR A C 1
ATOM 1075 O O . TYR A 1 139 ? -13.896 -18.320 7.243 1.00 51.06 139 TYR A O 1
ATOM 1083 N N . ALA A 1 140 ? -12.454 -16.810 8.074 1.00 47.91 140 ALA A N 1
ATOM 1084 C CA . ALA A 1 140 ? -11.537 -17.789 8.651 1.00 47.91 140 ALA A CA 1
ATOM 1085 C C . ALA A 1 140 ? -12.163 -18.591 9.815 1.00 47.91 140 ALA A C 1
ATOM 1087 O O . ALA A 1 140 ? -11.762 -19.728 10.049 1.00 47.91 140 ALA A O 1
ATOM 1088 N N . HIS A 1 141 ? -13.187 -18.050 10.493 1.00 49.94 141 HIS A N 1
ATOM 1089 C CA . HIS A 1 141 ? -13.797 -18.636 11.697 1.00 49.94 141 HIS A CA 1
ATOM 1090 C C . HIS A 1 141 ? -15.319 -18.848 11.560 1.00 49.94 141 HIS A C 1
ATOM 1092 O O . HIS A 1 141 ? -16.065 -18.733 12.529 1.00 49.94 141 HIS A O 1
ATOM 1098 N N . ALA A 1 142 ? -15.797 -19.161 10.348 1.00 45.66 142 ALA A N 1
ATOM 1099 C CA . ALA A 1 142 ? -17.211 -19.194 9.935 1.00 45.66 142 ALA A CA 1
ATOM 1100 C C . ALA A 1 142 ? -18.127 -20.249 10.609 1.00 45.66 142 ALA A C 1
ATOM 1102 O O . ALA A 1 142 ? -19.205 -20.564 10.097 1.00 45.66 142 ALA A O 1
ATOM 1103 N N . SER A 1 143 ? -17.755 -20.803 11.759 1.00 45.44 143 SER A N 1
ATOM 1104 C CA . SER A 1 143 ? -18.657 -21.611 12.574 1.00 45.44 143 SER A CA 1
ATOM 1105 C C . SER A 1 143 ? -19.474 -20.697 13.486 1.00 45.44 143 SER A C 1
ATOM 1107 O O . SER A 1 143 ? -18.985 -20.246 14.515 1.00 45.44 143 SER A O 1
ATOM 1109 N N . SER A 1 144 ? -20.741 -20.492 13.117 1.00 42.00 144 SER A N 1
ATOM 1110 C CA . SER A 1 144 ? -21.831 -19.918 13.924 1.00 42.00 144 SER A CA 1
ATOM 1111 C C . SER A 1 144 ? -21.773 -18.409 14.203 1.00 42.00 144 SER A C 1
ATOM 1113 O O . SER A 1 144 ? -20.950 -17.955 14.978 1.00 42.00 144 SER A O 1
ATOM 1115 N N . LEU A 1 145 ? -22.681 -17.633 13.586 1.00 46.41 145 LEU A N 1
ATOM 1116 C CA . LEU A 1 145 ? -23.469 -16.539 14.195 1.00 46.41 145 LEU A CA 1
ATOM 1117 C C . LEU A 1 145 ? -24.306 -15.806 13.129 1.00 46.41 145 LEU A C 1
ATOM 1119 O O . LEU A 1 145 ? -23.871 -15.583 12.002 1.00 46.41 145 LEU A O 1
ATOM 1123 N N . SER A 1 146 ? -25.511 -15.378 13.512 1.00 46.91 146 SER A N 1
ATOM 1124 C CA . SER A 1 146 ? -26.527 -14.747 12.654 1.00 46.91 146 SER A CA 1
ATOM 1125 C C . SER A 1 146 ? -26.329 -13.243 12.384 1.00 46.91 146 SER A C 1
ATOM 1127 O O . SER A 1 146 ? -27.224 -12.599 11.849 1.00 46.91 146 SER A O 1
ATOM 1129 N N . SER A 1 147 ? -25.182 -12.659 12.737 1.00 55.09 147 SER A N 1
ATOM 1130 C CA . SER A 1 147 ? -24.702 -11.358 12.236 1.00 55.09 147 SER A CA 1
ATOM 1131 C C . SER A 1 147 ? -23.319 -11.090 12.842 1.00 55.09 147 SER A C 1
ATOM 1133 O O . SER A 1 147 ? -23.261 -10.714 14.015 1.00 55.09 147 SER A O 1
ATOM 1135 N N . PRO A 1 148 ? -22.218 -11.228 12.082 1.00 62.53 148 PRO A N 1
ATOM 1136 C CA . PRO A 1 148 ? -20.866 -10.951 12.567 1.00 62.53 148 PRO A CA 1
ATOM 1137 C C . PRO A 1 148 ? -20.742 -9.602 13.294 1.00 62.53 148 PRO A C 1
ATOM 1139 O O . PRO A 1 148 ? -21.391 -8.616 12.922 1.00 62.53 148 PRO A O 1
ATOM 1142 N N . PHE A 1 149 ? -19.878 -9.542 14.315 1.00 65.31 149 PHE A N 1
ATOM 1143 C CA . PHE A 1 149 ? -19.525 -8.319 15.058 1.00 65.31 149 PHE A CA 1
ATOM 1144 C C . PHE A 1 149 ? -19.233 -7.143 14.120 1.00 65.31 149 PHE A C 1
ATOM 1146 O O . PHE A 1 149 ? -19.662 -6.026 14.353 1.00 65.31 149 PHE A O 1
ATOM 1153 N N . PHE A 1 150 ? -18.632 -7.411 12.974 1.00 69.06 150 PHE A N 1
ATOM 1154 C CA . PHE A 1 150 ? -18.171 -6.399 12.034 1.00 69.06 150 PHE A CA 1
ATOM 1155 C C . PHE A 1 150 ? -19.283 -5.714 11.232 1.00 69.06 150 PHE A C 1
ATOM 1157 O O . PHE A 1 150 ? -19.065 -4.636 10.685 1.00 69.06 150 PHE A O 1
ATOM 1164 N N . ASN A 1 151 ? -20.499 -6.270 11.223 1.00 69.00 151 ASN A N 1
ATOM 1165 C CA . ASN A 1 151 ? -21.615 -5.727 10.446 1.00 69.00 151 ASN A CA 1
ATOM 1166 C C . ASN A 1 151 ? -22.129 -4.363 10.941 1.00 69.00 151 ASN A C 1
ATOM 1168 O O . ASN A 1 151 ? -22.919 -3.744 10.236 1.00 69.00 151 ASN A O 1
ATOM 1172 N N . PHE A 1 152 ? -21.757 -3.901 12.145 1.00 73.50 152 PHE A N 1
ATOM 1173 C CA . PHE A 1 152 ? -22.151 -2.566 12.630 1.00 73.50 152 PHE A CA 1
ATOM 1174 C C . PHE A 1 152 ? -21.065 -1.495 12.448 1.00 73.50 152 PHE A C 1
ATOM 1176 O O . PHE A 1 152 ? -21.298 -0.336 12.787 1.00 73.50 152 PHE A O 1
ATOM 1183 N N . PHE A 1 153 ? -19.893 -1.850 11.911 1.00 82.06 153 PHE A N 1
ATOM 1184 C CA . PHE A 1 153 ? -18.817 -0.888 11.690 1.00 82.06 153 PHE A CA 1
ATOM 1185 C C . PHE A 1 153 ? -19.007 -0.129 10.381 1.00 82.06 153 PHE A C 1
ATOM 1187 O O . PHE A 1 153 ? -19.250 -0.712 9.325 1.00 82.06 153 PHE A O 1
ATOM 1194 N N . THR A 1 154 ? -18.815 1.188 10.440 1.00 84.94 154 THR A N 1
ATOM 1195 C CA . THR A 1 154 ? -18.597 1.992 9.235 1.00 84.94 154 THR A CA 1
ATOM 1196 C C . THR A 1 154 ? -17.140 1.843 8.814 1.00 84.94 154 THR A C 1
ATOM 1198 O O . THR A 1 154 ? -16.237 2.121 9.600 1.00 84.94 154 THR A O 1
ATOM 1201 N N . GLN A 1 155 ? -16.906 1.397 7.581 1.00 84.00 155 GLN A N 1
ATOM 1202 C CA . GLN A 1 155 ? -15.555 1.219 7.055 1.00 84.00 155 GLN A CA 1
ATOM 1203 C C . GLN A 1 155 ? -15.049 2.515 6.425 1.00 84.00 155 GLN A C 1
ATOM 1205 O O . GLN A 1 155 ? -15.618 3.002 5.448 1.00 84.00 155 GLN A O 1
ATOM 1210 N N . ILE A 1 156 ? -13.945 3.036 6.955 1.00 88.19 156 ILE A N 1
ATOM 1211 C CA . ILE A 1 156 ? -13.181 4.120 6.340 1.00 88.19 156 ILE A CA 1
ATOM 1212 C C . ILE A 1 156 ? -11.911 3.501 5.770 1.00 88.19 156 ILE A C 1
ATOM 1214 O O . ILE A 1 156 ? -11.115 2.921 6.504 1.00 88.19 156 ILE A O 1
ATOM 1218 N N . ARG A 1 157 ? -11.736 3.601 4.453 1.00 86.44 157 ARG A N 1
ATOM 1219 C CA . ARG A 1 157 ? -10.552 3.080 3.767 1.00 86.44 157 ARG A CA 1
ATOM 1220 C C . ARG A 1 157 ? -9.536 4.197 3.608 1.00 86.44 157 ARG A C 1
ATOM 1222 O O . ARG A 1 157 ? -9.833 5.213 2.984 1.00 86.44 157 ARG A O 1
ATOM 1229 N N . LEU A 1 158 ? -8.349 3.990 4.165 1.00 89.81 158 LEU A N 1
ATOM 1230 C CA . LEU A 1 158 ? -7.208 4.869 3.952 1.00 89.81 158 LEU A CA 1
ATOM 1231 C C . LEU A 1 158 ? -6.428 4.348 2.748 1.00 89.81 158 LEU A C 1
ATOM 1233 O O . LEU A 1 158 ? -5.952 3.217 2.758 1.00 89.81 158 LEU A O 1
ATOM 1237 N N . GLY A 1 159 ? -6.361 5.159 1.697 1.00 90.44 159 GLY A N 1
ATOM 1238 C CA . GLY A 1 159 ? -5.644 4.836 0.470 1.00 90.44 159 GLY A CA 1
ATOM 1239 C C . GLY A 1 159 ? -4.411 5.708 0.276 1.00 90.44 159 GLY A C 1
ATOM 1240 O O . GLY A 1 159 ? -3.908 6.356 1.195 1.00 90.44 159 GLY A O 1
ATOM 1241 N N . LEU A 1 160 ? -3.948 5.740 -0.968 1.00 95.31 160 LEU A N 1
ATOM 1242 C CA . LEU A 1 160 ? -2.941 6.692 -1.418 1.00 95.31 160 LEU A CA 1
ATOM 1243 C C . LEU A 1 160 ? -3.465 8.129 -1.297 1.00 95.31 160 LEU A C 1
ATOM 1245 O O . LEU A 1 160 ? -4.672 8.371 -1.365 1.00 95.31 160 LEU A O 1
ATOM 1249 N N . PHE A 1 161 ? -2.554 9.090 -1.156 1.00 96.25 161 PHE A N 1
ATOM 1250 C CA . PHE A 1 161 ? -2.922 10.499 -1.218 1.00 96.25 161 PHE A CA 1
ATOM 1251 C C . PHE A 1 161 ? -3.475 10.881 -2.591 1.00 96.25 161 PHE A C 1
ATOM 1253 O O . PHE A 1 161 ? -3.103 10.310 -3.617 1.00 96.25 161 PHE A O 1
ATOM 1260 N N . GLY A 1 162 ? -4.318 11.915 -2.618 1.00 94.75 162 GLY A N 1
ATOM 1261 C CA . GLY A 1 162 ? -4.559 12.652 -3.850 1.00 94.75 162 GLY A CA 1
ATOM 1262 C C . GLY A 1 162 ? -3.287 13.382 -4.291 1.00 94.75 162 GLY A C 1
ATOM 1263 O O . GLY A 1 162 ? -2.455 13.756 -3.465 1.00 94.75 162 GLY A O 1
ATOM 1264 N N . LEU A 1 163 ? -3.142 13.630 -5.597 1.00 95.31 163 LEU A N 1
ATOM 1265 C CA . LEU A 1 163 ? -1.969 14.330 -6.140 1.00 95.31 163 LEU A CA 1
ATOM 1266 C C . LEU A 1 163 ? -1.733 15.685 -5.452 1.00 95.31 163 LEU A C 1
ATOM 1268 O O . LEU A 1 163 ? -0.601 16.011 -5.106 1.00 95.31 163 LEU A O 1
ATOM 1272 N N . LYS A 1 164 ? -2.810 16.442 -5.214 1.00 96.62 164 LYS A N 1
ATOM 1273 C CA . LYS A 1 164 ? -2.751 17.742 -4.542 1.00 96.62 164 LYS A CA 1
ATOM 1274 C C . LYS A 1 164 ? -2.252 17.621 -3.098 1.00 96.62 164 LYS A C 1
ATOM 1276 O O . LYS A 1 164 ? -1.378 18.383 -2.705 1.00 96.62 164 LYS A O 1
ATOM 1281 N N . ASP A 1 165 ? -2.754 16.646 -2.342 1.00 97.19 165 ASP A N 1
ATOM 1282 C CA . ASP A 1 165 ? -2.363 16.438 -0.940 1.00 97.19 165 ASP A CA 1
ATOM 1283 C C . ASP A 1 165 ? -0.895 15.998 -0.834 1.00 97.19 165 ASP A C 1
ATOM 1285 O O . ASP A 1 165 ? -0.167 16.439 0.051 1.00 97.19 165 ASP A O 1
ATOM 1289 N N . ALA A 1 166 ? -0.431 15.169 -1.777 1.00 97.31 166 ALA A N 1
ATOM 1290 C CA . ALA A 1 166 ? 0.969 14.766 -1.882 1.00 97.31 166 ALA A CA 1
ATOM 1291 C C . AL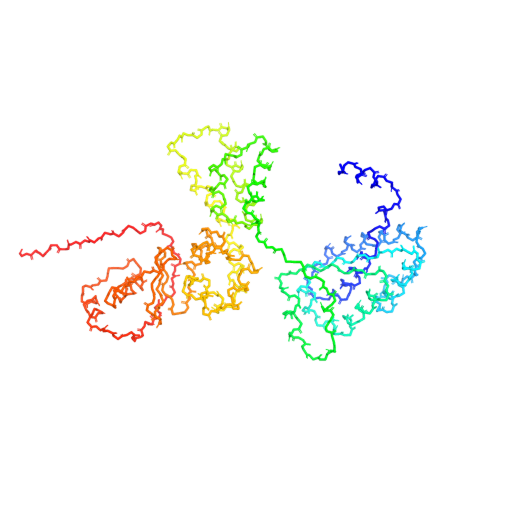A A 1 166 ? 1.899 15.959 -2.172 1.00 97.31 166 ALA A C 1
ATOM 1293 O O . ALA A 1 166 ? 2.952 16.092 -1.544 1.00 97.31 166 ALA A O 1
ATOM 1294 N N . GLN A 1 167 ? 1.504 16.843 -3.094 1.00 97.75 167 GLN A N 1
ATOM 1295 C CA . GLN A 1 167 ? 2.231 18.081 -3.384 1.00 97.75 167 GLN A CA 1
ATOM 1296 C C . GLN A 1 167 ? 2.244 19.021 -2.172 1.00 97.75 167 GLN A C 1
ATOM 1298 O O . GLN A 1 167 ? 3.298 19.541 -1.809 1.00 97.75 167 GLN A O 1
ATOM 1303 N N . GLU A 1 168 ? 1.094 19.204 -1.518 1.00 97.50 168 GLU A N 1
ATOM 1304 C CA . GLU A 1 168 ? 0.947 20.070 -0.346 1.00 97.50 168 GLU A CA 1
ATOM 1305 C C . GLU A 1 168 ? 1.776 19.574 0.842 1.00 97.50 168 GLU A C 1
ATOM 1307 O O . GLU A 1 168 ? 2.418 20.385 1.512 1.00 97.50 168 GLU A O 1
ATOM 1312 N N . LEU A 1 169 ? 1.828 18.258 1.073 1.00 97.25 169 LEU A N 1
ATOM 1313 C CA . LEU A 1 169 ? 2.674 17.651 2.098 1.00 97.25 169 LEU A CA 1
ATOM 1314 C C . LEU A 1 169 ? 4.148 18.016 1.886 1.00 97.25 169 LEU A C 1
ATOM 1316 O O . LEU A 1 169 ? 4.791 18.534 2.799 1.00 97.25 169 LEU A O 1
ATOM 1320 N N . LEU A 1 170 ? 4.675 17.762 0.684 1.00 97.00 170 LEU A N 1
ATOM 1321 C CA . LEU A 1 170 ? 6.078 18.022 0.361 1.00 97.00 170 LEU A CA 1
ATOM 1322 C C . LEU A 1 170 ? 6.406 19.516 0.430 1.00 97.00 170 LEU A C 1
ATOM 1324 O O . LEU A 1 170 ? 7.394 19.895 1.060 1.00 97.00 170 LEU A O 1
ATOM 1328 N N . ALA A 1 171 ? 5.565 20.371 -0.153 1.00 95.94 171 ALA A N 1
ATOM 1329 C CA . ALA A 1 171 ? 5.759 21.819 -0.130 1.00 95.94 171 ALA A CA 1
ATOM 1330 C C . ALA A 1 171 ? 5.712 22.380 1.301 1.00 95.94 171 ALA A C 1
ATOM 1332 O O . ALA A 1 171 ? 6.576 23.157 1.700 1.00 95.94 171 ALA A O 1
ATOM 1333 N N . THR A 1 172 ? 4.738 21.948 2.106 1.00 95.75 172 THR A N 1
ATOM 1334 C CA . THR A 1 172 ? 4.557 22.455 3.473 1.00 95.75 172 THR A CA 1
ATOM 1335 C C . THR A 1 172 ? 5.688 22.019 4.395 1.00 95.75 172 THR A C 1
ATOM 1337 O O . THR A 1 172 ? 6.188 22.831 5.172 1.00 95.75 172 THR A O 1
ATOM 1340 N N . LEU A 1 173 ? 6.091 20.746 4.346 1.00 94.62 173 LEU A N 1
ATOM 1341 C CA . LEU A 1 173 ? 7.146 20.234 5.222 1.00 94.62 173 LEU A CA 1
ATOM 1342 C C . LEU A 1 173 ? 8.518 20.810 4.861 1.00 94.62 173 LEU A C 1
ATOM 1344 O O . LEU A 1 173 ? 9.256 21.204 5.760 1.00 94.62 173 LEU A O 1
ATOM 1348 N N . SER A 1 174 ? 8.825 20.919 3.568 1.00 93.69 174 SER A N 1
ATOM 1349 C CA . SER A 1 174 ? 10.087 21.496 3.094 1.00 93.69 174 SER A CA 1
ATOM 1350 C C . SER A 1 174 ? 10.194 22.995 3.416 1.00 93.69 174 SER A C 1
ATOM 1352 O O . SER A 1 174 ? 11.209 23.444 3.946 1.00 93.69 174 SER A O 1
ATOM 1354 N N . ALA A 1 175 ? 9.114 23.763 3.227 1.00 92.56 175 ALA A N 1
ATOM 1355 C CA . ALA A 1 175 ? 9.069 25.180 3.592 1.00 92.56 175 ALA A CA 1
ATOM 1356 C C . ALA A 1 175 ? 9.192 25.415 5.107 1.00 92.56 175 ALA A C 1
ATOM 1358 O O . ALA A 1 175 ? 9.858 26.356 5.526 1.00 92.56 175 ALA A O 1
ATOM 1359 N N . ARG A 1 176 ? 8.588 24.558 5.946 1.00 92.81 176 ARG A N 1
ATOM 1360 C CA . ARG A 1 176 ? 8.729 24.635 7.417 1.00 92.81 176 ARG A CA 1
ATOM 1361 C C . ARG A 1 176 ? 10.155 24.408 7.905 1.00 92.81 176 ARG A C 1
ATOM 1363 O O . ARG A 1 176 ? 10.462 24.789 9.029 1.00 92.81 176 ARG A O 1
ATOM 1370 N N . ALA A 1 177 ? 10.976 23.752 7.097 1.00 88.00 177 ALA A N 1
ATOM 1371 C CA . ALA A 1 177 ? 12.367 23.467 7.396 1.00 88.00 177 ALA A CA 1
ATOM 1372 C C . ALA A 1 177 ? 13.333 24.444 6.695 1.00 88.00 177 ALA A C 1
ATOM 1374 O O . ALA A 1 177 ? 14.511 24.127 6.552 1.00 88.00 177 ALA A O 1
ATOM 1375 N N . ASP A 1 178 ? 12.829 25.596 6.226 1.00 87.62 178 ASP A N 1
ATOM 1376 C CA . ASP A 1 178 ? 13.580 26.632 5.500 1.00 87.62 178 ASP A CA 1
ATOM 1377 C C . ASP A 1 178 ? 14.326 26.102 4.255 1.00 87.62 178 ASP A C 1
ATOM 1379 O O . ASP A 1 178 ? 15.352 26.636 3.828 1.00 87.62 178 ASP A O 1
ATOM 1383 N N . ALA A 1 179 ? 13.784 25.045 3.645 1.00 88.00 179 ALA A N 1
ATOM 1384 C CA . ALA A 1 179 ? 14.352 24.346 2.498 1.00 88.00 179 ALA A CA 1
ATOM 1385 C C . ALA A 1 179 ? 13.268 24.017 1.455 1.00 88.00 179 ALA A C 1
ATOM 1387 O O . ALA A 1 179 ? 13.052 22.842 1.161 1.00 88.00 179 ALA A O 1
ATOM 1388 N N . PRO A 1 180 ? 12.528 25.013 0.929 1.00 90.88 180 PRO A N 1
ATOM 1389 C CA . PRO A 1 180 ? 11.376 24.766 0.068 1.00 90.88 180 PRO A CA 1
ATOM 1390 C C . PRO A 1 180 ? 11.780 24.010 -1.200 1.00 90.88 180 PRO A C 1
ATOM 1392 O O . PRO A 1 180 ? 12.647 24.455 -1.954 1.00 90.88 180 PRO A O 1
ATOM 1395 N N . PHE A 1 181 ? 11.120 22.880 -1.448 1.00 93.06 181 PHE A N 1
ATOM 1396 C CA . PHE A 1 181 ? 11.298 22.136 -2.690 1.00 93.06 181 PHE A CA 1
ATOM 1397 C C . PHE A 1 181 ? 10.636 22.868 -3.854 1.00 93.06 181 PHE A C 1
ATOM 1399 O O . PHE A 1 181 ? 9.523 23.384 -3.729 1.00 93.06 181 PHE A O 1
ATOM 1406 N N . ASP A 1 182 ? 11.314 22.883 -4.998 1.00 91.88 182 ASP A N 1
ATOM 1407 C CA . ASP A 1 182 ? 10.743 23.391 -6.235 1.00 91.88 182 ASP A CA 1
ATOM 1408 C C . ASP A 1 182 ? 9.759 22.380 -6.853 1.00 91.88 182 ASP A C 1
ATOM 1410 O O . ASP A 1 182 ? 9.661 21.212 -6.457 1.00 91.88 182 ASP A O 1
ATOM 1414 N N . GLU A 1 183 ? 9.007 22.829 -7.858 1.00 93.62 183 GLU A N 1
ATOM 1415 C CA . GLU A 1 183 ? 8.013 21.987 -8.532 1.00 93.62 183 GLU A CA 1
ATOM 1416 C C . GLU A 1 183 ? 8.647 20.756 -9.194 1.00 93.62 183 GLU A C 1
ATOM 1418 O O . GLU A 1 183 ? 8.031 19.686 -9.240 1.00 93.62 183 GLU A O 1
ATOM 1423 N N . THR A 1 184 ? 9.887 20.885 -9.681 1.00 92.19 184 THR A N 1
ATOM 1424 C CA . THR A 1 184 ? 10.586 19.790 -10.360 1.00 92.19 184 THR A CA 1
ATOM 1425 C C . THR A 1 184 ? 10.983 18.688 -9.384 1.00 92.19 184 THR A C 1
ATOM 1427 O O . THR A 1 184 ? 10.724 17.514 -9.661 1.00 92.19 184 THR A O 1
ATOM 1430 N N . MET A 1 185 ? 11.506 19.046 -8.207 1.00 91.88 185 MET A N 1
ATOM 1431 C CA . MET A 1 185 ? 11.826 18.102 -7.143 1.00 91.88 185 MET A CA 1
ATOM 1432 C C . MET A 1 185 ? 10.562 17.418 -6.623 1.00 91.88 185 MET A C 1
ATOM 1434 O O . MET A 1 185 ? 10.539 16.197 -6.487 1.00 91.88 185 MET A O 1
ATOM 1438 N N . ILE A 1 186 ? 9.477 18.163 -6.388 1.00 95.81 186 ILE A N 1
ATOM 1439 C CA . ILE A 1 186 ? 8.199 17.580 -5.946 1.00 95.81 186 ILE A CA 1
ATOM 1440 C C . ILE A 1 186 ? 7.694 16.546 -6.963 1.00 95.81 186 ILE A C 1
ATOM 1442 O O . ILE A 1 186 ? 7.322 15.432 -6.581 1.00 95.81 186 ILE A O 1
ATOM 1446 N N . ALA A 1 187 ? 7.720 16.874 -8.257 1.00 95.62 187 ALA A N 1
ATOM 1447 C CA . ALA A 1 187 ? 7.325 15.947 -9.314 1.00 95.62 187 ALA A CA 1
ATOM 1448 C C . ALA A 1 187 ? 8.232 14.703 -9.368 1.00 95.62 187 ALA A C 1
ATOM 1450 O O . ALA A 1 187 ? 7.738 13.583 -9.528 1.00 95.62 187 ALA A O 1
ATOM 1451 N N . ASP A 1 188 ? 9.544 14.873 -9.191 1.00 93.56 188 ASP A N 1
ATOM 1452 C CA . ASP A 1 188 ? 10.505 13.770 -9.143 1.00 93.56 188 ASP A CA 1
ATOM 1453 C C . ASP A 1 188 ? 10.276 12.851 -7.933 1.00 93.56 188 ASP A C 1
ATOM 1455 O O . ASP A 1 188 ? 10.302 11.627 -8.091 1.00 93.56 188 ASP A O 1
ATOM 1459 N N . LEU A 1 189 ? 9.980 13.404 -6.752 1.00 96.19 189 LEU A N 1
ATOM 1460 C CA . LEU A 1 189 ? 9.661 12.636 -5.544 1.00 96.19 189 LEU A CA 1
ATOM 1461 C C . LEU A 1 189 ? 8.366 11.842 -5.690 1.00 96.19 189 LEU A C 1
ATOM 1463 O O . LEU A 1 189 ? 8.336 10.655 -5.364 1.00 96.19 189 LEU A O 1
ATOM 1467 N N . ILE A 1 190 ? 7.318 12.461 -6.236 1.00 97.12 190 ILE A N 1
ATOM 1468 C CA . ILE A 1 190 ? 6.046 11.780 -6.506 1.00 97.12 190 ILE A CA 1
ATOM 1469 C C . ILE A 1 190 ? 6.244 10.675 -7.547 1.00 97.12 190 ILE A C 1
ATOM 1471 O O . ILE A 1 190 ? 5.712 9.580 -7.395 1.00 97.12 190 ILE A O 1
ATOM 1475 N N . ARG A 1 191 ? 7.056 10.895 -8.586 1.00 94.44 191 ARG A N 1
ATOM 1476 C CA . ARG A 1 191 ? 7.388 9.839 -9.556 1.00 94.44 191 ARG A CA 1
ATOM 1477 C C . ARG A 1 191 ? 8.162 8.690 -8.903 1.00 94.44 191 ARG A C 1
ATOM 1479 O O . ARG A 1 191 ? 7.919 7.523 -9.222 1.00 94.44 191 ARG A O 1
ATOM 1486 N N . LEU A 1 192 ? 9.094 9.015 -8.005 1.00 95.06 192 LEU A N 1
ATOM 1487 C CA . LEU A 1 192 ? 9.968 8.061 -7.328 1.00 95.06 192 LEU A CA 1
ATOM 1488 C C . LEU A 1 192 ? 9.208 7.188 -6.320 1.00 95.06 192 LEU A C 1
ATOM 1490 O O . LEU A 1 192 ? 9.328 5.964 -6.381 1.00 95.06 192 LEU A O 1
ATOM 1494 N N . ALA A 1 193 ? 8.446 7.805 -5.420 1.00 96.62 193 ALA A N 1
ATOM 1495 C CA . ALA A 1 193 ? 7.794 7.151 -4.286 1.00 96.62 193 ALA A CA 1
ATOM 1496 C C . ALA A 1 193 ? 6.291 6.926 -4.475 1.00 96.62 193 ALA A C 1
ATOM 1498 O O . ALA A 1 193 ? 5.679 6.170 -3.721 1.00 96.62 193 ALA A O 1
ATOM 1499 N N . GLY A 1 194 ? 5.697 7.534 -5.500 1.00 96.06 194 GLY A N 1
ATOM 1500 C CA . GLY A 1 194 ? 4.261 7.497 -5.727 1.00 96.06 194 GLY A CA 1
ATOM 1501 C C . GLY A 1 194 ? 3.495 8.363 -4.739 1.00 96.06 194 GLY A C 1
ATOM 1502 O O . GLY A 1 194 ? 4.038 9.259 -4.099 1.00 96.06 194 GLY A O 1
ATOM 1503 N N . LEU A 1 195 ? 2.210 8.056 -4.592 1.00 96.19 195 LEU A N 1
ATOM 1504 C CA . LEU A 1 195 ? 1.294 8.767 -3.695 1.00 96.19 195 LEU A CA 1
ATOM 1505 C C . LEU A 1 195 ? 1.133 8.065 -2.335 1.00 96.19 195 LEU A C 1
ATOM 1507 O O . LEU A 1 195 ? 0.183 8.327 -1.601 1.00 96.19 195 LEU A O 1
ATOM 1511 N N . HIS A 1 196 ? 2.036 7.140 -1.997 1.00 96.12 196 HIS A N 1
ATOM 1512 C CA . HIS A 1 196 ? 1.954 6.387 -0.750 1.00 96.12 196 HIS A CA 1
ATOM 1513 C C . HIS A 1 196 ? 2.439 7.252 0.425 1.00 96.12 196 HIS A C 1
ATOM 1515 O O . HIS A 1 196 ? 3.610 7.636 0.421 1.00 96.12 196 HIS A O 1
ATOM 1521 N N . PRO A 1 197 ? 1.621 7.497 1.471 1.00 95.12 197 PRO A N 1
ATOM 1522 C CA . PRO A 1 197 ? 1.948 8.454 2.532 1.00 95.12 197 PRO A CA 1
ATOM 1523 C C . PRO A 1 197 ? 3.321 8.256 3.182 1.00 95.12 197 PRO A C 1
ATOM 1525 O O . PRO A 1 197 ? 4.113 9.193 3.242 1.00 95.12 197 PRO A O 1
ATOM 1528 N N . LEU A 1 198 ? 3.624 7.029 3.622 1.00 94.94 198 LEU A N 1
ATOM 1529 C CA . LEU A 1 198 ? 4.909 6.697 4.249 1.00 94.94 198 LEU A CA 1
ATOM 1530 C C . LEU A 1 198 ? 6.096 6.871 3.290 1.00 94.94 198 LEU A C 1
ATOM 1532 O O . LEU A 1 198 ? 7.060 7.558 3.614 1.00 94.94 198 LEU A O 1
ATOM 1536 N N . LEU A 1 199 ? 6.027 6.257 2.106 1.00 97.25 199 LEU A N 1
ATOM 1537 C CA . LEU A 1 199 ? 7.128 6.266 1.143 1.00 97.25 199 LEU A CA 1
ATOM 1538 C C . LEU A 1 199 ? 7.406 7.675 0.614 1.00 97.25 199 LEU A C 1
ATOM 1540 O O . LEU A 1 199 ? 8.562 8.038 0.411 1.00 97.25 199 LEU A O 1
ATOM 1544 N N . LEU A 1 200 ? 6.364 8.489 0.431 1.00 97.06 200 LEU A N 1
ATOM 1545 C CA . LEU A 1 200 ? 6.509 9.879 0.017 1.00 97.06 200 LEU A CA 1
ATOM 1546 C C . LEU A 1 200 ? 7.221 10.714 1.090 1.00 97.06 200 LEU A C 1
ATOM 1548 O O . LEU A 1 200 ? 8.107 11.499 0.760 1.00 97.06 200 LEU A O 1
ATOM 1552 N N . GLN A 1 201 ? 6.895 10.504 2.370 1.00 96.44 201 GLN A N 1
ATOM 1553 C CA . GLN A 1 201 ? 7.614 11.137 3.481 1.00 96.44 201 GLN A CA 1
ATOM 1554 C C . GLN A 1 201 ? 9.071 10.674 3.557 1.00 96.44 201 GLN A C 1
ATOM 1556 O O . GLN A 1 201 ? 9.955 11.506 3.738 1.00 96.44 201 GLN A O 1
ATOM 1561 N N . GLN A 1 202 ? 9.347 9.379 3.363 1.00 96.50 202 GLN A N 1
ATOM 1562 C CA . GLN A 1 202 ? 10.720 8.863 3.308 1.00 96.50 202 GLN A CA 1
ATOM 1563 C C . GLN A 1 202 ? 11.515 9.503 2.164 1.00 96.50 202 GLN A C 1
ATOM 1565 O O . GLN A 1 202 ? 12.639 9.951 2.373 1.00 96.50 202 GLN A O 1
ATOM 1570 N N . ALA A 1 203 ? 10.932 9.597 0.967 1.00 96.44 203 ALA A N 1
ATOM 1571 C CA . ALA A 1 203 ? 11.577 10.238 -0.174 1.00 96.44 203 ALA A CA 1
ATOM 1572 C C . ALA A 1 203 ? 11.838 11.732 0.077 1.00 96.44 203 ALA A C 1
ATOM 1574 O O . ALA A 1 203 ? 12.933 12.215 -0.205 1.00 96.44 203 ALA A O 1
ATOM 1575 N N . GLY A 1 204 ? 10.866 12.445 0.659 1.00 95.56 204 GLY A N 1
ATOM 1576 C CA . GLY A 1 204 ? 11.025 13.842 1.065 1.00 95.56 204 GLY A CA 1
ATOM 1577 C C . GLY A 1 204 ? 12.104 14.038 2.133 1.00 95.56 204 GLY A C 1
ATOM 1578 O O . GLY A 1 204 ? 12.883 14.980 2.034 1.00 95.56 204 GLY A O 1
ATOM 1579 N N . CYS A 1 205 ? 12.205 13.127 3.104 1.00 94.94 205 CYS A N 1
ATOM 1580 C CA . CYS A 1 205 ? 13.253 13.143 4.126 1.00 94.94 205 CYS A CA 1
ATOM 1581 C C . CYS A 1 205 ? 14.647 12.999 3.495 1.00 94.94 205 CYS A C 1
ATOM 1583 O O . CYS A 1 205 ? 15.511 13.845 3.708 1.00 94.94 205 CYS A O 1
ATOM 1585 N N . HIS A 1 206 ? 14.838 11.998 2.628 1.00 94.75 206 HIS A N 1
ATOM 1586 C CA . HIS A 1 206 ? 16.109 11.797 1.919 1.00 94.75 206 HIS A CA 1
ATOM 1587 C C . HIS A 1 206 ? 16.477 12.984 1.022 1.00 94.75 206 HIS A C 1
ATOM 1589 O O . HIS A 1 206 ? 17.653 13.343 0.924 1.00 94.75 206 HIS A O 1
ATOM 1595 N N . ALA A 1 207 ? 15.491 13.613 0.376 1.00 92.81 207 ALA A N 1
ATOM 1596 C CA . ALA A 1 207 ? 15.720 14.822 -0.411 1.00 92.81 207 ALA A CA 1
ATOM 1597 C C . ALA A 1 207 ? 16.144 15.996 0.470 1.00 92.81 207 ALA A C 1
ATOM 1599 O O . ALA A 1 207 ? 17.108 16.680 0.143 1.00 92.81 207 ALA A O 1
ATOM 1600 N N . PHE A 1 208 ? 15.487 16.181 1.615 1.00 91.88 208 PHE A N 1
ATOM 1601 C CA . PHE A 1 208 ? 15.830 17.225 2.572 1.00 91.88 208 PHE A CA 1
ATOM 1602 C C . PHE A 1 208 ? 17.243 17.051 3.143 1.00 91.88 208 PHE A C 1
ATOM 1604 O O . PHE A 1 208 ? 18.023 17.998 3.138 1.00 91.88 208 PHE A O 1
ATOM 1611 N N . GLU A 1 209 ? 17.610 15.842 3.577 1.00 89.31 209 GLU A N 1
ATOM 1612 C CA . GLU A 1 209 ? 18.964 15.547 4.063 1.00 89.31 209 GLU A CA 1
ATOM 1613 C C . GLU A 1 209 ? 20.022 15.841 3.003 1.00 89.31 209 GLU A C 1
ATOM 1615 O O . GLU A 1 209 ? 21.099 16.362 3.302 1.00 89.31 209 GLU A O 1
ATOM 1620 N N . THR A 1 210 ? 19.720 15.497 1.749 1.00 84.25 210 THR A N 1
ATOM 1621 C CA . THR A 1 210 ? 20.671 15.737 0.673 1.00 84.25 210 THR A CA 1
ATOM 1622 C C . THR A 1 210 ? 20.762 17.235 0.386 1.00 84.25 210 THR A C 1
ATOM 1624 O O . THR A 1 210 ? 21.875 17.742 0.373 1.00 84.25 210 THR A O 1
ATOM 1627 N N . PHE A 1 211 ? 19.643 17.968 0.344 1.00 80.44 211 PHE A N 1
ATOM 1628 C CA . PHE A 1 211 ? 19.606 19.431 0.219 1.00 80.44 211 PHE A CA 1
ATOM 1629 C C . PHE A 1 211 ? 20.364 20.164 1.341 1.00 80.44 211 PHE A C 1
ATOM 1631 O O . PHE A 1 211 ? 21.101 21.113 1.077 1.00 80.44 211 PHE A O 1
ATOM 1638 N N . GLN A 1 212 ? 20.259 19.712 2.597 1.00 79.44 212 GLN A N 1
ATOM 1639 C CA . GLN A 1 212 ? 21.047 20.279 3.700 1.00 79.44 212 GLN A CA 1
ATOM 1640 C C . GLN A 1 212 ? 22.554 20.112 3.476 1.00 79.44 212 GLN A C 1
ATOM 1642 O O . GLN A 1 212 ? 23.326 21.033 3.741 1.00 79.44 212 GLN A O 1
ATOM 1647 N N . SER A 1 213 ? 22.982 18.966 2.943 1.00 75.69 213 SER A N 1
ATOM 1648 C CA . SER A 1 213 ? 24.383 18.759 2.569 1.00 75.69 213 SER A CA 1
ATOM 1649 C C . SER A 1 213 ? 24.833 19.688 1.431 1.00 75.69 213 SER A C 1
ATOM 1651 O O . SER A 1 213 ? 26.020 20.003 1.347 1.00 75.69 213 SER A O 1
ATOM 1653 N N . GLU A 1 214 ? 23.923 20.141 0.565 1.00 70.75 214 GLU A N 1
ATOM 1654 C CA . GLU A 1 214 ? 24.224 21.045 -0.558 1.00 70.75 214 GLU A CA 1
ATOM 1655 C C . GLU A 1 214 ? 24.349 22.502 -0.147 1.00 70.75 214 GLU A C 1
ATOM 1657 O O . GLU A 1 214 ? 25.160 23.233 -0.712 1.00 70.75 214 GLU A O 1
ATOM 1662 N N . GLN A 1 215 ? 23.583 22.942 0.853 1.00 63.31 215 GLN A N 1
ATOM 1663 C CA . GLN A 1 215 ? 23.787 24.274 1.424 1.00 63.31 215 GLN A CA 1
ATOM 1664 C C . GLN A 1 215 ? 25.209 24.427 1.986 1.00 63.31 215 GLN A C 1
ATOM 1666 O O . GLN A 1 215 ? 25.763 25.524 1.976 1.00 63.31 215 GLN A O 1
ATOM 1671 N N . ILE A 1 216 ? 25.822 23.321 2.423 1.00 61.56 216 ILE A N 1
ATOM 1672 C CA . ILE A 1 216 ? 27.224 23.271 2.855 1.00 61.56 216 ILE A CA 1
ATOM 1673 C C . ILE A 1 216 ? 28.174 23.242 1.638 1.00 61.56 216 ILE A C 1
ATOM 1675 O O . ILE A 1 216 ? 29.239 23.864 1.669 1.00 61.56 216 ILE A O 1
ATOM 1679 N N . HIS A 1 217 ? 27.790 22.564 0.550 1.00 63.72 217 HIS A N 1
ATOM 1680 C CA . HIS A 1 217 ? 28.581 22.424 -0.678 1.00 63.72 217 HIS A CA 1
ATOM 1681 C C . HIS A 1 217 ? 27.709 22.559 -1.944 1.00 63.72 217 HIS A C 1
ATOM 1683 O O . HIS A 1 217 ? 27.074 21.580 -2.343 1.00 63.72 217 HIS A O 1
ATOM 1689 N N . PRO A 1 218 ? 27.697 23.732 -2.614 1.00 67.44 218 PRO A N 1
ATOM 1690 C CA . PRO A 1 218 ? 26.815 23.979 -3.753 1.00 67.44 218 PRO A CA 1
ATOM 1691 C C . PRO A 1 218 ? 27.015 22.965 -4.884 1.00 67.44 218 PRO A C 1
ATOM 1693 O O . PRO A 1 218 ? 28.129 22.802 -5.393 1.00 67.44 218 PRO A O 1
ATOM 1696 N N . ILE A 1 219 ? 25.928 22.315 -5.310 1.00 67.00 219 ILE A N 1
ATOM 1697 C CA . ILE A 1 219 ? 25.953 21.382 -6.438 1.00 67.00 219 ILE A CA 1
ATOM 1698 C C . ILE A 1 219 ? 26.166 22.147 -7.737 1.00 67.00 219 ILE A C 1
ATOM 1700 O O . ILE A 1 219 ? 25.477 23.122 -8.039 1.00 67.00 219 ILE A O 1
ATOM 1704 N N . GLN A 1 220 ? 27.113 21.677 -8.547 1.00 74.94 220 GLN A N 1
ATOM 1705 C CA . GLN A 1 220 ? 27.260 22.189 -9.900 1.00 74.94 220 GLN A CA 1
ATOM 1706 C C . GLN A 1 220 ? 26.200 21.562 -10.818 1.00 74.94 220 GLN A C 1
ATOM 1708 O O . GLN A 1 220 ? 25.925 20.372 -10.694 1.00 74.94 220 GLN A O 1
ATOM 1713 N N . PRO A 1 221 ? 25.666 22.290 -11.817 1.00 71.56 221 PRO A N 1
ATOM 1714 C CA . PRO A 1 221 ? 24.631 21.774 -12.722 1.00 71.56 221 PRO A CA 1
ATOM 1715 C C . PRO A 1 221 ? 24.960 20.426 -13.387 1.00 71.56 221 PRO A C 1
ATOM 1717 O O . PRO A 1 221 ? 24.064 19.636 -13.671 1.00 71.56 221 PRO A O 1
ATOM 1720 N N . ARG A 1 222 ? 26.250 20.140 -13.607 1.00 74.56 222 ARG A N 1
ATOM 1721 C CA . ARG A 1 222 ? 26.746 18.871 -14.168 1.00 74.56 222 ARG A CA 1
ATOM 1722 C C . ARG A 1 222 ? 26.579 17.659 -13.240 1.00 74.56 222 ARG A C 1
ATOM 1724 O O . ARG A 1 222 ? 26.594 16.533 -13.722 1.00 74.56 222 ARG A O 1
ATOM 1731 N N . ASP A 1 223 ? 26.412 17.890 -11.941 1.00 77.62 223 ASP A N 1
ATOM 1732 C CA . ASP A 1 223 ? 26.343 16.857 -10.904 1.00 77.62 223 ASP A CA 1
ATOM 1733 C C . ASP A 1 223 ? 24.889 16.559 -10.476 1.00 77.62 223 ASP A C 1
ATOM 1735 O O . ASP A 1 223 ? 24.647 15.650 -9.682 1.00 77.62 223 ASP A O 1
ATOM 1739 N N . MET A 1 224 ? 23.901 17.263 -11.048 1.00 75.56 224 MET A N 1
ATOM 1740 C CA . MET A 1 224 ? 22.472 17.085 -10.738 1.00 75.56 224 MET A CA 1
ATOM 1741 C C . MET A 1 224 ? 21.969 15.661 -11.017 1.00 75.56 224 MET A C 1
ATOM 1743 O O . MET A 1 224 ? 21.190 15.108 -10.240 1.00 75.56 224 MET A O 1
ATOM 1747 N N . ASP A 1 225 ? 22.435 15.031 -12.098 1.00 81.12 225 ASP A N 1
ATOM 1748 C CA . ASP A 1 225 ? 22.063 13.648 -12.428 1.00 81.12 225 ASP A CA 1
ATOM 1749 C C . ASP A 1 225 ? 22.656 12.640 -11.435 1.00 81.12 225 ASP A C 1
ATOM 1751 O O . ASP A 1 225 ? 22.000 11.663 -11.051 1.00 81.12 225 ASP A O 1
ATOM 1755 N N . LEU A 1 226 ? 23.887 12.889 -10.975 1.00 82.88 226 LEU A N 1
ATOM 1756 C CA . LEU A 1 226 ? 24.520 12.082 -9.937 1.00 82.88 226 LEU A CA 1
ATOM 1757 C C . LEU A 1 226 ? 23.756 12.226 -8.619 1.00 82.88 226 LEU A C 1
ATOM 1759 O O . LEU A 1 226 ? 23.443 11.221 -7.984 1.00 82.88 226 LEU A O 1
ATOM 1763 N N . HIS A 1 227 ? 23.378 13.449 -8.252 1.00 81.06 227 HIS A N 1
ATOM 1764 C CA . HIS A 1 227 ? 22.576 13.715 -7.064 1.00 81.06 227 HIS A CA 1
ATOM 1765 C C . HIS A 1 227 ? 21.231 12.973 -7.103 1.00 81.06 227 HIS A C 1
ATOM 1767 O O . HIS A 1 227 ? 20.896 12.241 -6.171 1.00 81.06 227 HIS A O 1
ATOM 1773 N N . ARG A 1 228 ? 20.485 13.077 -8.212 1.00 84.94 228 ARG A N 1
ATOM 1774 C CA . ARG A 1 228 ? 19.221 12.340 -8.398 1.00 84.94 228 ARG A CA 1
ATOM 1775 C C . ARG A 1 228 ? 19.409 10.831 -8.261 1.00 84.94 228 ARG A C 1
ATOM 1777 O O . ARG A 1 228 ? 18.545 10.145 -7.717 1.00 84.94 228 ARG A O 1
ATOM 1784 N N . THR A 1 229 ? 20.544 10.315 -8.729 1.00 88.19 229 THR A N 1
ATOM 1785 C CA . THR A 1 229 ? 20.903 8.899 -8.590 1.00 88.19 229 THR A CA 1
ATOM 1786 C C . THR A 1 229 ? 21.152 8.523 -7.127 1.00 88.19 229 THR A C 1
ATOM 1788 O O . THR A 1 229 ? 20.647 7.499 -6.672 1.00 88.19 229 THR A O 1
ATOM 1791 N N . VAL A 1 230 ? 21.868 9.360 -6.371 1.00 89.62 230 VAL A N 1
ATOM 1792 C CA . VAL A 1 230 ? 22.123 9.151 -4.935 1.00 89.62 230 VAL A CA 1
ATOM 1793 C C . VAL A 1 230 ? 20.825 9.200 -4.130 1.00 89.62 230 VAL A C 1
ATOM 1795 O O . VAL A 1 230 ? 20.570 8.293 -3.338 1.00 89.62 230 VAL A O 1
ATOM 1798 N N . LEU A 1 231 ? 19.972 10.201 -4.367 1.00 91.75 231 LEU A N 1
ATOM 1799 C CA . LEU A 1 231 ? 18.659 10.315 -3.729 1.00 91.75 231 LEU A CA 1
ATOM 1800 C C . LEU A 1 231 ? 17.804 9.072 -3.995 1.00 91.75 231 LEU A C 1
ATOM 1802 O O . LEU A 1 231 ? 17.253 8.474 -3.069 1.00 91.75 231 LEU A O 1
ATOM 1806 N N . ARG A 1 232 ? 17.733 8.648 -5.263 1.00 93.69 232 ARG A N 1
ATOM 1807 C CA . ARG A 1 232 ? 17.032 7.424 -5.655 1.00 93.69 232 ARG A CA 1
ATOM 1808 C C . ARG A 1 232 ? 17.566 6.209 -4.901 1.00 93.69 232 ARG A C 1
ATOM 1810 O O . ARG A 1 232 ? 16.760 5.413 -4.433 1.00 93.69 232 ARG A O 1
ATOM 1817 N N . GLN A 1 233 ? 18.884 6.062 -4.781 1.00 93.75 233 GLN A N 1
ATOM 1818 C CA . GLN A 1 233 ? 19.484 4.926 -4.086 1.00 93.75 233 GLN A CA 1
ATOM 1819 C C . GLN A 1 233 ? 19.112 4.912 -2.598 1.00 93.75 233 GLN A C 1
ATOM 1821 O O . GLN A 1 233 ? 18.579 3.912 -2.128 1.00 93.75 233 GLN A O 1
ATOM 1826 N N . LYS A 1 234 ? 19.286 6.037 -1.889 1.00 94.31 234 LYS A N 1
ATOM 1827 C CA . LYS A 1 234 ? 18.914 6.163 -0.468 1.00 94.31 234 LYS A CA 1
ATOM 1828 C C . LYS A 1 234 ? 17.440 5.834 -0.217 1.00 94.31 234 LYS A C 1
ATOM 1830 O O . LYS A 1 234 ? 17.098 5.113 0.724 1.00 94.31 234 LYS A O 1
ATOM 1835 N N . PHE A 1 235 ? 16.562 6.338 -1.087 1.00 96.38 235 PHE A N 1
ATOM 1836 C CA . PHE A 1 235 ? 15.141 6.017 -1.035 1.00 96.38 235 PHE A CA 1
ATOM 1837 C C . PHE A 1 235 ? 14.897 4.519 -1.234 1.00 96.38 235 PHE A C 1
ATOM 1839 O O . PHE A 1 235 ? 14.185 3.916 -0.435 1.00 96.38 235 PHE A O 1
ATOM 1846 N N . LEU A 1 236 ? 15.485 3.911 -2.270 1.00 95.75 236 LEU A N 1
ATOM 1847 C CA . LEU A 1 236 ? 15.302 2.488 -2.563 1.00 95.75 236 LEU A CA 1
ATOM 1848 C C . LEU A 1 236 ? 15.793 1.599 -1.418 1.00 95.75 236 LEU A C 1
ATOM 1850 O O . LEU A 1 236 ? 15.092 0.652 -1.070 1.00 95.75 236 LEU A O 1
ATOM 1854 N N . ASP A 1 237 ? 16.926 1.929 -0.798 1.00 94.31 237 ASP A N 1
ATOM 1855 C CA . ASP A 1 237 ? 17.461 1.195 0.354 1.00 94.31 237 ASP A CA 1
ATOM 1856 C C . ASP A 1 237 ? 16.460 1.179 1.525 1.00 94.31 237 ASP A C 1
ATOM 1858 O O . ASP A 1 237 ? 16.308 0.167 2.209 1.00 94.31 237 ASP A O 1
ATOM 1862 N N . SER A 1 238 ? 15.709 2.271 1.708 1.00 93.94 238 SER A N 1
ATOM 1863 C CA . SER A 1 238 ? 14.664 2.381 2.738 1.00 93.94 238 SER A CA 1
ATOM 1864 C C . SER A 1 238 ? 13.342 1.722 2.320 1.00 93.94 238 SER A C 1
ATOM 1866 O O . SER A 1 238 ? 12.672 1.087 3.131 1.00 93.94 238 SER A O 1
ATOM 1868 N N . ALA A 1 239 ? 12.957 1.857 1.049 1.00 96.31 239 ALA A N 1
ATOM 1869 C CA . ALA A 1 239 ? 11.673 1.397 0.525 1.00 96.31 239 ALA A CA 1
ATOM 1870 C C . ALA A 1 239 ? 11.633 -0.116 0.250 1.00 96.31 239 ALA A C 1
ATOM 1872 O O . ALA A 1 239 ? 10.553 -0.710 0.219 1.00 96.31 239 ALA A O 1
ATOM 1873 N N . LEU A 1 240 ? 12.789 -0.760 0.052 1.00 95.69 240 LEU A N 1
ATOM 1874 C CA . LEU A 1 240 ? 12.868 -2.160 -0.368 1.00 95.69 240 LEU A CA 1
ATOM 1875 C C . LEU A 1 240 ? 12.221 -3.127 0.632 1.00 95.69 240 LEU A C 1
ATOM 1877 O O . LEU A 1 240 ? 11.584 -4.101 0.219 1.00 95.69 240 LEU A O 1
ATOM 1881 N N . SER A 1 241 ? 12.349 -2.862 1.935 1.00 94.56 241 SER A N 1
ATOM 1882 C CA . SER A 1 241 ? 11.706 -3.664 2.984 1.00 94.56 241 SER A CA 1
ATOM 1883 C C . SER A 1 241 ? 10.178 -3.618 2.857 1.00 94.56 241 SER A C 1
ATOM 1885 O O . SER A 1 241 ? 9.525 -4.662 2.903 1.00 94.56 241 SER A O 1
ATOM 1887 N N . HIS A 1 242 ? 9.619 -2.436 2.586 1.00 95.38 242 HIS A N 1
ATOM 1888 C CA . HIS A 1 242 ? 8.190 -2.228 2.363 1.00 95.38 242 HIS A CA 1
ATOM 1889 C C . HIS A 1 242 ? 7.714 -2.879 1.061 1.00 95.38 242 HIS A C 1
ATOM 1891 O O . HIS A 1 242 ? 6.716 -3.592 1.069 1.00 95.38 242 HIS A O 1
ATOM 1897 N N . PHE A 1 243 ? 8.452 -2.730 -0.044 1.00 97.00 243 PHE A N 1
ATOM 1898 C CA . PHE A 1 243 ? 8.118 -3.395 -1.312 1.00 97.00 243 PHE A CA 1
ATOM 1899 C C . PHE A 1 243 ? 8.098 -4.917 -1.172 1.00 97.00 243 PHE A C 1
ATOM 1901 O O . PHE A 1 243 ? 7.184 -5.584 -1.656 1.00 97.00 243 PHE A O 1
ATOM 1908 N N . THR A 1 244 ? 9.084 -5.457 -0.457 1.00 95.88 244 THR A N 1
ATOM 1909 C CA . THR A 1 244 ? 9.175 -6.886 -0.162 1.00 95.88 244 THR A CA 1
ATOM 1910 C C . THR A 1 244 ? 8.003 -7.346 0.698 1.00 95.88 244 THR A C 1
ATOM 1912 O O . THR A 1 244 ? 7.426 -8.397 0.427 1.00 95.88 244 THR A O 1
ATOM 1915 N N . TYR A 1 245 ? 7.628 -6.564 1.712 1.00 93.25 245 TYR A N 1
ATOM 1916 C CA . TYR A 1 245 ? 6.459 -6.839 2.542 1.00 93.25 245 TYR A CA 1
ATOM 1917 C C . TYR A 1 245 ? 5.169 -6.856 1.711 1.00 93.25 245 TYR A C 1
ATOM 1919 O O . TYR A 1 245 ? 4.437 -7.843 1.759 1.00 93.25 245 TYR A O 1
ATOM 1927 N N . PHE A 1 246 ? 4.933 -5.831 0.882 1.00 94.44 246 PHE A N 1
ATOM 1928 C CA . PHE A 1 246 ? 3.768 -5.781 -0.005 1.00 94.44 246 PHE A CA 1
ATOM 1929 C C . PHE A 1 246 ? 3.707 -7.014 -0.901 1.00 94.44 246 PHE A C 1
ATOM 1931 O O . PHE A 1 246 ? 2.694 -7.701 -0.926 1.00 94.44 246 PHE A O 1
ATOM 1938 N N . TRP A 1 247 ? 4.810 -7.341 -1.575 1.00 95.44 247 TRP A N 1
ATOM 1939 C CA . TRP A 1 247 ? 4.881 -8.478 -2.489 1.00 95.44 247 TRP A CA 1
ATOM 1940 C C . TRP A 1 247 ? 4.618 -9.824 -1.817 1.00 95.44 247 TRP A C 1
ATOM 1942 O O . TRP A 1 247 ? 3.904 -10.660 -2.368 1.00 95.44 247 TRP A O 1
ATOM 1952 N N . ARG A 1 248 ? 5.183 -10.045 -0.625 1.00 94.19 248 ARG A N 1
ATOM 1953 C CA . ARG A 1 248 ? 5.015 -11.299 0.124 1.00 94.19 248 ARG A CA 1
ATOM 1954 C C . ARG A 1 248 ? 3.569 -11.542 0.544 1.00 94.19 248 ARG A C 1
ATOM 1956 O O . ARG A 1 248 ? 3.157 -12.694 0.583 1.00 94.19 248 ARG A O 1
ATOM 1963 N N . ASN A 1 249 ? 2.819 -10.476 0.805 1.00 90.00 249 ASN A N 1
ATOM 1964 C CA . ASN A 1 249 ? 1.428 -10.559 1.245 1.00 90.00 249 ASN A CA 1
ATOM 1965 C C . ASN A 1 249 ? 0.420 -10.650 0.088 1.00 90.00 249 ASN A C 1
ATOM 1967 O O . ASN A 1 249 ? -0.782 -10.738 0.331 1.00 90.00 249 ASN A O 1
ATOM 1971 N N . LEU A 1 250 ? 0.883 -10.647 -1.166 1.00 93.06 250 LEU A N 1
ATOM 1972 C CA . LEU A 1 250 ? 0.034 -10.891 -2.327 1.00 93.06 250 LEU A CA 1
ATOM 1973 C C . LEU A 1 250 ? -0.095 -12.387 -2.617 1.00 93.06 250 LEU A C 1
ATOM 1975 O O . LEU A 1 250 ? 0.877 -13.141 -2.576 1.00 93.06 250 LEU A O 1
ATOM 1979 N N . THR A 1 251 ? -1.295 -12.799 -3.011 1.00 92.81 251 THR A N 1
ATOM 1980 C CA . THR A 1 251 ? -1.523 -14.115 -3.623 1.00 92.81 251 THR A CA 1
ATOM 1981 C C . THR A 1 251 ? -0.848 -14.202 -4.995 1.00 92.81 251 THR A C 1
ATOM 1983 O O . THR A 1 251 ? -0.649 -13.187 -5.663 1.00 92.81 251 THR A O 1
ATOM 1986 N N . GLU A 1 252 ? -0.570 -15.415 -5.478 1.00 92.12 252 GLU A N 1
ATOM 1987 C CA . GLU A 1 252 ? 0.040 -15.616 -6.805 1.00 92.12 252 GLU A CA 1
ATOM 1988 C C . GLU A 1 252 ? -0.779 -14.986 -7.945 1.00 92.12 252 GLU A C 1
ATOM 1990 O O . GLU A 1 252 ? -0.220 -14.394 -8.869 1.00 92.12 252 GLU A O 1
ATOM 1995 N N . LYS A 1 253 ? -2.116 -15.014 -7.846 1.00 91.94 253 LYS A N 1
ATOM 1996 C CA . LYS A 1 253 ? -2.998 -14.333 -8.807 1.00 91.94 253 LYS A CA 1
ATOM 1997 C C . LYS A 1 253 ? -2.807 -12.818 -8.780 1.00 91.94 253 LYS A C 1
ATOM 1999 O O . LYS A 1 253 ? -2.643 -12.207 -9.830 1.00 91.94 253 LYS A O 1
ATOM 2004 N N . GLN A 1 254 ? -2.777 -12.214 -7.592 1.00 94.31 254 GLN A N 1
ATOM 2005 C CA . GLN A 1 254 ? -2.556 -10.773 -7.451 1.00 94.31 254 GLN A CA 1
ATOM 2006 C C . GLN A 1 254 ? -1.171 -10.358 -7.950 1.00 94.31 254 GLN A C 1
ATOM 2008 O O . GLN A 1 254 ? -1.063 -9.343 -8.632 1.00 94.31 254 GLN A O 1
ATOM 2013 N N . LYS A 1 255 ? -0.126 -11.149 -7.674 1.00 95.38 255 LYS A N 1
ATOM 2014 C CA . LYS A 1 255 ? 1.220 -10.908 -8.212 1.00 95.38 255 LYS A CA 1
ATOM 2015 C C . LYS A 1 255 ? 1.224 -10.925 -9.741 1.00 95.38 255 LYS A C 1
ATOM 2017 O O . LYS A 1 255 ? 1.799 -10.027 -10.353 1.00 95.38 255 LYS A O 1
ATOM 2022 N N . ARG A 1 256 ? 0.535 -11.893 -10.359 1.00 92.44 256 ARG A N 1
ATOM 2023 C CA . ARG A 1 256 ? 0.408 -11.980 -11.822 1.00 92.44 256 ARG A CA 1
ATOM 2024 C C . ARG A 1 256 ? -0.347 -10.787 -12.411 1.00 92.44 256 ARG A C 1
ATOM 2026 O O . ARG A 1 256 ? 0.137 -10.193 -13.370 1.00 92.44 256 ARG A O 1
ATOM 2033 N N . VAL A 1 257 ? -1.483 -10.395 -11.824 1.00 93.75 257 VAL A N 1
ATOM 2034 C CA . VAL A 1 257 ? -2.234 -9.195 -12.247 1.00 93.75 257 VAL A CA 1
ATOM 2035 C C . VAL A 1 257 ? -1.370 -7.941 -12.116 1.00 93.75 257 VAL A C 1
ATOM 2037 O O . VAL A 1 257 ? -1.318 -7.138 -13.043 1.00 93.75 257 VAL A O 1
ATOM 2040 N N . LEU A 1 258 ? -0.635 -7.793 -11.011 1.00 94.19 258 LEU A N 1
ATOM 2041 C CA . LEU A 1 258 ? 0.255 -6.656 -10.774 1.00 94.19 258 LEU A CA 1
ATOM 2042 C C . LEU A 1 258 ? 1.417 -6.590 -11.782 1.00 94.19 258 LEU A C 1
ATOM 2044 O O . LEU A 1 258 ? 1.794 -5.502 -12.215 1.00 94.19 258 LEU A O 1
ATOM 2048 N N . ALA A 1 259 ? 1.973 -7.735 -12.183 1.00 92.00 259 ALA A N 1
ATOM 2049 C CA . ALA A 1 259 ? 3.034 -7.805 -13.189 1.00 92.00 259 ALA A CA 1
ATOM 2050 C C . ALA A 1 259 ? 2.532 -7.527 -14.620 1.00 92.00 259 ALA A C 1
ATOM 2052 O O . ALA A 1 259 ? 3.299 -7.051 -15.457 1.00 92.00 259 ALA A O 1
ATOM 2053 N N . LEU A 1 260 ? 1.252 -7.800 -14.897 1.00 90.44 260 LEU A N 1
ATOM 2054 C CA . LEU A 1 260 ? 0.635 -7.720 -16.225 1.00 90.44 260 LEU A CA 1
ATOM 2055 C C . LEU A 1 260 ? -0.556 -6.745 -16.282 1.00 90.44 260 LEU A C 1
ATOM 2057 O O . LEU A 1 260 ? -1.505 -6.973 -17.034 1.00 90.44 260 LEU A O 1
ATOM 2061 N N . LEU A 1 261 ? -0.524 -5.653 -15.507 1.00 89.88 261 LEU A N 1
ATOM 2062 C CA . LEU A 1 261 ? -1.660 -4.727 -15.345 1.00 89.88 261 LEU A CA 1
ATOM 2063 C C . LEU A 1 261 ? -2.357 -4.298 -16.651 1.00 89.88 261 LEU A C 1
ATOM 2065 O O . LEU A 1 261 ? -3.589 -4.348 -16.695 1.00 89.88 261 LEU A O 1
ATOM 2069 N N . PRO A 1 262 ? -1.647 -3.912 -17.731 1.00 84.69 262 PRO A N 1
ATOM 2070 C CA . PRO A 1 262 ? -2.315 -3.487 -18.961 1.00 84.69 262 PRO A CA 1
ATOM 2071 C C . PRO A 1 262 ? -3.112 -4.597 -19.654 1.00 84.69 262 PRO A C 1
ATOM 2073 O O . PRO A 1 262 ? -3.952 -4.292 -20.491 1.00 84.69 262 PRO A O 1
ATOM 2076 N N . LEU A 1 263 ? -2.818 -5.864 -19.347 1.00 84.44 263 LEU A N 1
ATOM 2077 C CA . LEU A 1 263 ? -3.410 -7.030 -20.000 1.00 84.44 263 LEU A CA 1
ATOM 2078 C C . LEU A 1 263 ? -4.534 -7.638 -19.158 1.00 84.44 263 LEU A C 1
ATOM 2080 O O . LEU A 1 263 ? -5.592 -7.933 -19.690 1.00 84.44 263 LEU A O 1
ATOM 2084 N N . LEU A 1 264 ? -4.323 -7.802 -17.847 1.00 84.06 264 LEU A N 1
ATOM 2085 C CA . LEU A 1 264 ? -5.211 -8.618 -17.003 1.00 84.06 264 LEU A CA 1
ATOM 2086 C C . LEU A 1 264 ? -6.241 -7.829 -16.190 1.00 84.06 264 LEU A C 1
ATOM 2088 O O . LEU A 1 264 ? -7.088 -8.426 -15.529 1.00 84.06 264 LEU A O 1
ATOM 2092 N N . THR A 1 265 ? -6.191 -6.497 -16.198 1.00 80.44 265 THR A N 1
ATOM 2093 C CA . THR A 1 265 ? -7.071 -5.694 -15.329 1.00 80.44 265 THR A CA 1
ATOM 2094 C C . THR A 1 265 ? -8.551 -5.798 -15.684 1.00 80.44 265 THR A C 1
ATOM 2096 O O . THR A 1 265 ? -9.395 -5.686 -14.796 1.00 80.44 265 THR A O 1
ATOM 2099 N N . GLN A 1 266 ? -8.878 -6.040 -16.956 1.00 81.75 266 GLN A N 1
ATOM 2100 C CA . GLN A 1 266 ? -10.261 -6.274 -17.387 1.00 81.75 266 GLN A CA 1
ATOM 2101 C C . GLN A 1 266 ? -10.727 -7.709 -17.108 1.00 81.75 266 GLN A C 1
ATOM 2103 O O . GLN A 1 266 ? -11.897 -7.913 -16.789 1.00 81.75 266 GLN A O 1
ATOM 2108 N N . ASP A 1 267 ? -9.810 -8.676 -17.167 1.00 84.75 267 ASP A N 1
ATOM 2109 C CA . ASP A 1 267 ? -10.112 -10.100 -16.993 1.00 84.75 267 ASP A CA 1
ATOM 2110 C C . ASP A 1 267 ? -10.246 -10.500 -15.516 1.00 84.75 267 ASP A C 1
ATOM 2112 O O . ASP A 1 267 ? -10.959 -11.447 -15.184 1.00 84.75 267 ASP A O 1
ATOM 2116 N N . ASP A 1 268 ? -9.588 -9.766 -14.612 1.00 88.50 268 ASP A N 1
ATOM 2117 C CA . ASP A 1 268 ? -9.638 -10.005 -13.168 1.00 88.50 268 ASP A CA 1
ATOM 2118 C C . ASP A 1 268 ? -10.003 -8.727 -12.384 1.00 88.50 268 ASP A C 1
ATOM 2120 O O . ASP A 1 268 ? -9.166 -8.126 -11.691 1.00 88.50 268 ASP A O 1
ATOM 2124 N N . PRO A 1 269 ? -11.273 -8.278 -12.468 1.00 89.94 269 PRO A N 1
ATOM 2125 C CA . PRO A 1 269 ? -11.719 -7.051 -11.812 1.00 89.94 269 PRO A CA 1
ATOM 2126 C C . PRO A 1 269 ? -11.649 -7.150 -10.283 1.00 89.94 269 PRO A C 1
ATOM 2128 O O . PRO A 1 269 ? -11.444 -6.142 -9.608 1.00 89.94 269 PRO A O 1
ATOM 2131 N N . MET A 1 270 ? -11.779 -8.356 -9.718 1.00 90.38 270 MET A N 1
ATOM 2132 C CA . MET A 1 270 ? -11.744 -8.561 -8.270 1.00 90.38 270 MET A CA 1
ATOM 2133 C C . MET A 1 270 ? -10.332 -8.371 -7.711 1.00 90.38 270 MET A C 1
ATOM 2135 O O . MET A 1 270 ? -10.149 -7.628 -6.744 1.00 90.38 270 MET A O 1
ATOM 2139 N N . ASN A 1 271 ? -9.314 -8.997 -8.314 1.00 92.56 271 ASN A N 1
ATOM 2140 C CA . ASN A 1 271 ? -7.936 -8.794 -7.864 1.00 92.56 271 ASN A CA 1
ATOM 2141 C C . ASN A 1 271 ? -7.431 -7.388 -8.193 1.00 92.56 271 ASN A C 1
ATOM 2143 O O . ASN A 1 271 ? -6.697 -6.819 -7.386 1.00 92.56 271 ASN A O 1
ATOM 2147 N N . THR A 1 272 ? -7.885 -6.789 -9.297 1.00 93.56 272 THR A N 1
ATOM 2148 C CA . THR A 1 272 ? -7.607 -5.380 -9.614 1.00 93.56 272 THR A CA 1
ATOM 2149 C C . THR A 1 272 ? -8.145 -4.449 -8.528 1.00 93.56 272 THR A C 1
ATOM 2151 O O . THR A 1 272 ? -7.390 -3.649 -7.978 1.00 93.56 272 THR A O 1
ATOM 2154 N N . LEU A 1 273 ? -9.412 -4.612 -8.134 1.00 91.06 273 LEU A N 1
ATOM 2155 C CA . LEU A 1 273 ? -10.010 -3.830 -7.052 1.00 91.06 273 LEU A CA 1
ATOM 2156 C C . LEU A 1 273 ? -9.265 -4.028 -5.724 1.00 91.06 273 LEU A C 1
ATOM 2158 O O . LEU A 1 273 ? -9.043 -3.063 -4.998 1.00 91.06 273 LEU A O 1
ATOM 2162 N N . ARG A 1 274 ? -8.847 -5.257 -5.398 1.00 90.50 274 ARG A N 1
ATOM 2163 C CA . ARG A 1 274 ? -8.071 -5.536 -4.176 1.00 90.50 274 ARG A CA 1
ATOM 2164 C C . ARG A 1 274 ? -6.703 -4.853 -4.183 1.00 90.50 274 ARG A C 1
ATOM 2166 O O . ARG A 1 274 ? -6.306 -4.303 -3.162 1.00 90.50 274 ARG A O 1
ATOM 2173 N N . LEU A 1 275 ? -5.998 -4.864 -5.313 1.00 94.12 275 LEU A N 1
ATOM 2174 C CA . LEU A 1 275 ? -4.714 -4.173 -5.467 1.00 94.12 275 LEU A CA 1
ATOM 2175 C C . LEU A 1 275 ? -4.869 -2.649 -5.353 1.00 94.12 275 LEU A C 1
ATOM 2177 O O . LEU A 1 275 ? -4.025 -1.993 -4.742 1.00 94.12 275 LEU A O 1
ATOM 2181 N N . GLU A 1 276 ? -5.947 -2.091 -5.911 1.00 93.00 276 GLU A N 1
ATOM 2182 C CA . GLU A 1 276 ? -6.279 -0.665 -5.800 1.00 93.00 276 GLU A CA 1
ATOM 2183 C C . GLU A 1 276 ? -6.602 -0.292 -4.347 1.00 93.00 276 GLU A C 1
ATOM 2185 O O . GLU A 1 276 ? -6.046 0.664 -3.810 1.00 93.00 276 GLU A O 1
ATOM 2190 N N . GLN A 1 277 ? -7.421 -1.098 -3.666 1.00 89.25 277 GLN A N 1
ATOM 2191 C CA . GLN A 1 277 ? -7.752 -0.911 -2.249 1.00 89.25 277 GLN A CA 1
ATOM 2192 C C . GLN A 1 277 ? -6.538 -1.049 -1.324 1.00 89.25 277 GLN A C 1
ATOM 2194 O O . GLN A 1 277 ? -6.501 -0.394 -0.288 1.00 89.25 277 GLN A O 1
ATOM 2199 N N . ALA A 1 278 ? -5.553 -1.868 -1.696 1.00 89.75 278 ALA A N 1
ATOM 2200 C CA . ALA A 1 278 ? -4.285 -1.998 -0.983 1.00 89.75 278 ALA A CA 1
ATOM 2201 C C . ALA A 1 278 ? -3.300 -0.849 -1.277 1.00 89.75 278 ALA A C 1
ATOM 2203 O O . ALA A 1 278 ? -2.197 -0.837 -0.736 1.00 89.75 278 ALA A O 1
ATOM 2204 N N . GLY A 1 279 ? -3.652 0.097 -2.157 1.00 93.62 279 GLY A N 1
ATOM 2205 C CA . GLY A 1 279 ? -2.776 1.204 -2.541 1.00 93.62 279 GLY A CA 1
ATOM 2206 C C . GLY A 1 279 ? -1.558 0.772 -3.363 1.00 93.62 279 GLY A C 1
ATOM 2207 O O . GLY A 1 279 ? -0.552 1.475 -3.387 1.00 93.62 279 GLY A O 1
ATOM 2208 N N . LEU A 1 280 ? -1.618 -0.381 -4.036 1.00 95.31 280 LEU A N 1
ATOM 2209 C CA . LEU A 1 280 ? -0.495 -0.900 -4.826 1.00 95.31 280 LEU A CA 1
ATOM 2210 C C . LEU A 1 280 ? -0.553 -0.478 -6.297 1.00 95.31 280 LEU A C 1
ATOM 2212 O O . LEU A 1 280 ? 0.466 -0.498 -6.995 1.00 95.31 280 LEU A O 1
ATOM 2216 N N . ILE A 1 281 ? -1.731 -0.067 -6.763 1.00 95.25 281 ILE A N 1
ATOM 2217 C CA . ILE A 1 281 ? -1.957 0.432 -8.118 1.00 95.25 281 ILE A CA 1
ATOM 2218 C C . ILE A 1 281 ? -2.799 1.701 -8.094 1.00 95.25 281 ILE A C 1
ATOM 2220 O O . ILE A 1 281 ? -3.579 1.933 -7.173 1.00 95.25 281 ILE A O 1
ATOM 2224 N N . VAL A 1 282 ? -2.647 2.505 -9.139 1.00 93.00 282 VAL A N 1
ATOM 2225 C CA . VAL A 1 282 ? -3.424 3.718 -9.385 1.00 93.00 282 VAL A CA 1
ATOM 2226 C C . VAL A 1 282 ? -4.082 3.635 -10.751 1.00 93.00 282 VAL A C 1
ATOM 2228 O O . VAL A 1 282 ? -3.487 3.141 -11.713 1.00 93.00 282 VAL A O 1
ATOM 2231 N N . LYS A 1 283 ? -5.313 4.135 -10.845 1.00 90.12 283 LYS A N 1
ATOM 2232 C CA . LYS A 1 283 ? -6.015 4.280 -12.117 1.00 90.12 283 LYS A CA 1
ATOM 2233 C C . LYS A 1 283 ? -5.599 5.584 -12.795 1.00 90.12 283 LYS A C 1
ATOM 2235 O O . LYS A 1 283 ? -5.653 6.651 -12.191 1.00 90.12 283 LYS A O 1
ATOM 2240 N N . SER A 1 284 ? -5.211 5.494 -14.060 1.00 82.75 284 SER A N 1
ATOM 2241 C CA . SER A 1 284 ? -4.903 6.628 -14.934 1.00 82.75 284 SER A CA 1
ATOM 2242 C C . SER A 1 284 ? -5.771 6.586 -16.196 1.00 82.75 284 SER A C 1
ATOM 2244 O O . SER A 1 284 ? -6.460 5.596 -16.451 1.00 82.75 284 SER A O 1
ATOM 2246 N N . GLU A 1 285 ? -5.700 7.626 -17.030 1.00 77.88 285 GLU A N 1
ATOM 2247 C CA . GLU A 1 285 ? -6.360 7.642 -18.348 1.00 77.88 285 GLU A CA 1
ATOM 2248 C C . GLU A 1 285 ? -5.911 6.484 -19.255 1.00 77.88 285 GLU A C 1
ATOM 2250 O O . GLU A 1 285 ? -6.678 6.014 -20.089 1.00 77.88 285 GLU A O 1
ATOM 2255 N N . ARG A 1 286 ? -4.679 5.990 -19.073 1.00 78.62 286 ARG A N 1
ATOM 2256 C CA . ARG A 1 286 ? -4.093 4.884 -19.850 1.00 78.62 286 ARG A CA 1
ATOM 2257 C C . ARG A 1 286 ? -4.342 3.506 -19.227 1.00 78.62 286 ARG A C 1
ATOM 2259 O O . ARG A 1 286 ? -3.741 2.528 -19.658 1.00 78.62 286 ARG A O 1
ATOM 2266 N N . GLY A 1 287 ? -5.191 3.430 -18.203 1.00 86.50 287 GLY A N 1
ATOM 2267 C CA . GLY A 1 287 ? -5.434 2.221 -17.419 1.00 86.50 287 GLY A CA 1
ATOM 2268 C C . GLY A 1 287 ? -4.694 2.227 -16.084 1.00 86.50 287 GLY A C 1
ATOM 2269 O O . GLY A 1 287 ? -4.319 3.282 -15.564 1.00 86.50 287 GLY A O 1
ATOM 2270 N N . TYR A 1 288 ? -4.517 1.047 -15.500 1.00 91.81 288 TYR A N 1
ATOM 2271 C CA . TYR A 1 288 ? -3.867 0.897 -14.201 1.00 91.81 288 TYR A CA 1
ATOM 2272 C C . TYR A 1 288 ? -2.344 0.836 -14.321 1.00 91.81 288 TYR A C 1
ATOM 2274 O O . TYR A 1 288 ? -1.799 0.224 -15.239 1.00 91.81 288 TYR A O 1
ATOM 2282 N N . ALA A 1 289 ? -1.662 1.430 -13.348 1.00 91.62 289 ALA A N 1
ATOM 2283 C CA . ALA A 1 289 ? -0.214 1.370 -13.204 1.00 91.62 289 ALA A CA 1
ATOM 2284 C C . ALA A 1 289 ? 0.168 1.125 -11.736 1.00 91.62 289 ALA A C 1
ATOM 2286 O O . ALA A 1 289 ? -0.630 1.435 -10.846 1.00 91.62 289 ALA A O 1
ATOM 2287 N N . PRO A 1 290 ? 1.377 0.607 -11.450 1.00 94.56 290 PRO A N 1
ATOM 2288 C CA . PRO A 1 290 ? 1.903 0.566 -10.089 1.00 94.56 290 PRO A CA 1
ATOM 2289 C C . PRO A 1 290 ? 1.901 1.967 -9.464 1.00 94.56 290 PRO A C 1
ATOM 2291 O O . PRO A 1 290 ? 2.119 2.956 -10.165 1.00 94.56 290 PRO A O 1
ATOM 2294 N N . PHE A 1 291 ? 1.690 2.063 -8.149 1.00 95.25 291 PHE A N 1
ATOM 2295 C CA . PHE A 1 291 ? 1.550 3.363 -7.474 1.00 95.25 291 PHE A CA 1
ATOM 2296 C C . PHE A 1 291 ? 2.782 4.281 -7.589 1.00 95.25 291 PHE A C 1
ATOM 2298 O O . PHE A 1 291 ? 2.659 5.488 -7.386 1.00 95.25 291 PHE A O 1
ATOM 2305 N N . SER A 1 292 ? 3.964 3.727 -7.887 1.00 95.12 292 SER A N 1
ATOM 2306 C CA . SER A 1 292 ? 5.214 4.464 -8.099 1.00 95.12 292 SER A CA 1
ATOM 2307 C C . SER A 1 292 ? 6.086 3.813 -9.172 1.00 95.12 292 SER A C 1
ATOM 2309 O O . SER A 1 292 ? 6.007 2.601 -9.404 1.00 95.12 292 SER A O 1
ATOM 2311 N N . ALA A 1 293 ? 6.977 4.596 -9.792 1.00 91.56 293 ALA A N 1
ATOM 2312 C CA . ALA A 1 293 ? 7.920 4.066 -10.778 1.00 91.56 293 ALA A CA 1
ATOM 2313 C C . ALA A 1 293 ? 8.887 3.048 -10.149 1.00 91.56 293 ALA A C 1
ATOM 2315 O O . ALA A 1 293 ? 9.150 1.995 -10.727 1.00 91.56 293 ALA A O 1
ATOM 2316 N N . SER A 1 294 ? 9.374 3.335 -8.939 1.00 94.31 294 SER A N 1
ATOM 2317 C CA . SER A 1 294 ? 10.294 2.455 -8.211 1.00 94.31 294 SER A CA 1
ATOM 2318 C C . SER A 1 294 ? 9.656 1.116 -7.851 1.00 94.31 294 SER A C 1
ATOM 2320 O O . SER A 1 294 ? 10.295 0.075 -7.993 1.00 94.31 294 SER A O 1
ATOM 2322 N N . PHE A 1 295 ? 8.386 1.122 -7.434 1.00 96.12 295 PHE A N 1
ATOM 2323 C CA . PHE A 1 295 ? 7.663 -0.116 -7.153 1.00 96.12 295 PHE A CA 1
ATOM 2324 C C . PHE A 1 295 ? 7.395 -0.920 -8.430 1.00 96.12 295 PHE A C 1
ATOM 2326 O O . PHE A 1 295 ? 7.572 -2.135 -8.434 1.00 96.12 295 PHE A O 1
ATOM 2333 N N . GLY A 1 296 ? 7.056 -0.259 -9.542 1.00 92.81 296 GLY A N 1
ATOM 2334 C CA . GLY A 1 296 ? 6.917 -0.928 -10.839 1.00 92.81 296 GLY A CA 1
ATOM 2335 C C . GLY A 1 296 ? 8.208 -1.613 -11.300 1.00 92.81 296 GLY A C 1
ATOM 2336 O O . GLY A 1 296 ? 8.178 -2.755 -11.756 1.00 92.81 296 GLY A O 1
ATOM 2337 N N . GLU A 1 297 ? 9.360 -0.962 -11.119 1.00 91.31 297 GLU A N 1
ATOM 2338 C CA . GLU A 1 297 ? 10.665 -1.576 -11.390 1.00 91.31 297 GLU A CA 1
ATOM 2339 C C . GLU A 1 297 ? 10.977 -2.750 -10.460 1.00 91.31 297 GLU A C 1
ATOM 2341 O O . GLU A 1 297 ? 11.572 -3.732 -10.905 1.00 91.31 297 GLU A O 1
ATOM 2346 N N . PHE A 1 298 ? 10.587 -2.662 -9.187 1.00 94.31 298 PHE A N 1
ATOM 2347 C CA . PHE A 1 298 ? 10.717 -3.766 -8.243 1.00 94.31 298 PHE A CA 1
ATOM 2348 C C . PHE A 1 298 ? 9.883 -4.977 -8.688 1.00 94.31 298 PHE A C 1
ATOM 2350 O O . PHE A 1 298 ? 10.425 -6.080 -8.750 1.00 94.31 298 PHE A O 1
ATOM 2357 N N . VAL A 1 299 ? 8.610 -4.773 -9.057 1.00 93.50 299 VAL A N 1
ATOM 2358 C CA . VAL A 1 299 ? 7.701 -5.827 -9.552 1.00 93.50 299 VAL A CA 1
ATOM 2359 C C . VAL A 1 299 ? 8.251 -6.475 -10.821 1.00 93.50 299 VAL A C 1
ATOM 2361 O O . VAL A 1 299 ? 8.276 -7.696 -10.927 1.00 93.50 299 VAL A O 1
ATOM 2364 N N . ALA A 1 300 ? 8.762 -5.675 -11.760 1.00 89.69 300 ALA A N 1
ATOM 2365 C CA . ALA A 1 300 ? 9.314 -6.171 -13.019 1.00 89.69 300 ALA A CA 1
ATOM 2366 C C . ALA A 1 300 ? 10.601 -7.009 -12.858 1.00 89.69 300 ALA A C 1
ATOM 2368 O O . ALA A 1 300 ? 11.095 -7.559 -13.839 1.00 89.69 300 ALA A O 1
ATOM 2369 N N . ARG A 1 301 ? 11.172 -7.087 -11.650 1.00 89.75 301 ARG A N 1
ATOM 2370 C CA . ARG A 1 301 ? 12.340 -7.922 -11.320 1.00 89.75 301 ARG A CA 1
ATOM 2371 C C . ARG A 1 301 ? 11.982 -9.166 -10.512 1.00 89.75 301 ARG A C 1
ATOM 2373 O O . ARG A 1 301 ? 12.869 -9.979 -10.266 1.00 89.75 301 ARG A O 1
ATOM 2380 N N . GLN A 1 302 ? 10.737 -9.295 -10.055 1.00 91.06 302 GLN A N 1
ATOM 2381 C CA . GLN A 1 302 ? 10.341 -10.456 -9.271 1.00 91.06 302 GLN A CA 1
ATOM 2382 C C . GLN A 1 302 ? 10.161 -11.669 -10.186 1.00 91.06 302 GLN A C 1
ATOM 2384 O O . GLN A 1 302 ? 9.627 -11.522 -11.281 1.00 91.06 302 GLN A O 1
ATOM 2389 N N . PRO A 1 303 ? 10.601 -12.865 -9.772 1.00 89.50 303 PRO A N 1
ATOM 2390 C CA . PRO A 1 303 ? 10.317 -14.080 -10.519 1.00 89.50 303 PRO A CA 1
ATOM 2391 C C . PRO A 1 303 ? 8.840 -14.463 -10.358 1.00 89.50 303 PRO A C 1
ATOM 2393 O O . PRO A 1 303 ? 8.305 -14.427 -9.248 1.00 89.50 303 PRO A O 1
ATOM 2396 N N . LEU A 1 304 ? 8.202 -14.860 -11.459 1.00 90.12 304 LEU A N 1
ATOM 2397 C CA . LEU A 1 304 ? 6.845 -15.399 -11.479 1.00 90.12 304 LEU A CA 1
ATOM 2398 C C . LEU A 1 304 ? 6.741 -16.564 -12.460 1.00 90.12 304 LEU A C 1
ATOM 2400 O O . LEU A 1 304 ? 7.296 -16.524 -13.560 1.00 90.12 304 LEU A O 1
ATOM 2404 N N . ASP A 1 305 ? 5.981 -17.586 -12.080 1.00 87.19 305 ASP A N 1
ATOM 2405 C CA . ASP A 1 305 ? 5.805 -18.773 -12.908 1.00 87.19 305 ASP A CA 1
ATOM 2406 C C . ASP A 1 305 ? 5.100 -18.443 -14.232 1.00 87.19 305 ASP A C 1
ATOM 2408 O O . ASP A 1 305 ? 4.055 -17.785 -14.285 1.00 87.19 305 ASP A O 1
ATOM 2412 N N . GLY A 1 306 ? 5.689 -18.915 -15.332 1.00 85.19 306 GLY A N 1
ATOM 2413 C CA . GLY A 1 306 ? 5.209 -18.645 -16.689 1.00 85.19 306 GLY A CA 1
ATOM 2414 C C . GLY A 1 306 ? 5.511 -17.235 -17.207 1.00 85.19 306 GLY A C 1
ATOM 2415 O O . GLY A 1 306 ? 5.139 -16.926 -18.338 1.00 85.19 306 GLY A O 1
ATOM 2416 N N . LEU A 1 307 ? 6.202 -16.399 -16.426 1.00 89.25 307 LEU A N 1
ATOM 2417 C CA . LEU A 1 307 ? 6.646 -15.071 -16.833 1.00 89.25 307 LEU A CA 1
ATOM 2418 C C . LEU A 1 307 ? 8.168 -15.016 -16.936 1.00 89.25 307 LEU A C 1
ATOM 2420 O O . LEU A 1 307 ? 8.896 -15.397 -16.024 1.00 89.25 307 LEU A O 1
ATOM 2424 N N . CYS A 1 308 ? 8.661 -14.487 -18.051 1.00 88.31 308 CYS A N 1
ATOM 2425 C CA . CYS A 1 308 ? 10.066 -14.144 -18.204 1.00 88.31 308 CYS A CA 1
ATOM 2426 C C . CYS A 1 308 ? 10.212 -12.629 -18.062 1.00 88.31 308 CYS A C 1
ATOM 2428 O O . CYS A 1 308 ? 9.743 -11.878 -18.918 1.00 88.31 308 CYS A O 1
ATOM 2430 N N . GLN A 1 309 ? 10.824 -12.164 -16.972 1.00 87.31 309 GLN A N 1
ATOM 2431 C CA . GLN A 1 309 ? 10.920 -10.738 -16.655 1.00 87.31 309 GLN A CA 1
ATOM 2432 C C . GLN A 1 309 ? 12.384 -10.283 -16.639 1.00 87.31 309 GLN A C 1
ATOM 2434 O O . GLN A 1 309 ? 13.206 -10.784 -15.876 1.00 87.31 309 GLN A O 1
ATOM 2439 N N . SER A 1 310 ? 12.717 -9.329 -17.510 1.00 85.81 310 SER A N 1
ATOM 2440 C CA . SER A 1 310 ? 14.031 -8.688 -17.582 1.00 85.81 310 SER A CA 1
ATOM 2441 C C . SER A 1 310 ? 13.825 -7.227 -17.986 1.00 85.81 310 SER A C 1
ATOM 2443 O O . SER A 1 310 ? 13.705 -6.933 -19.181 1.00 85.81 310 SER A O 1
ATOM 2445 N N . PRO A 1 311 ? 13.708 -6.295 -17.018 1.00 82.38 311 PRO A N 1
ATOM 2446 C CA . PRO A 1 311 ? 13.387 -4.905 -17.311 1.00 82.38 311 PRO A CA 1
ATOM 2447 C C . PRO A 1 311 ? 14.318 -4.320 -18.384 1.00 82.38 311 PRO A C 1
ATOM 2449 O O . PRO A 1 311 ? 15.535 -4.493 -18.300 1.00 82.38 311 PRO A O 1
ATOM 2452 N N . PRO A 1 312 ? 13.778 -3.601 -19.382 1.00 86.38 312 PRO A N 1
ATOM 2453 C CA . PRO A 1 312 ? 12.410 -3.082 -19.452 1.00 86.38 312 PRO A CA 1
ATOM 2454 C C . PRO A 1 312 ? 11.369 -4.038 -20.071 1.00 86.38 312 PRO A C 1
ATOM 2456 O O . PRO A 1 312 ? 10.250 -3.594 -20.315 1.00 86.38 312 PRO A O 1
ATOM 2459 N N . LEU A 1 313 ? 11.715 -5.292 -20.366 1.00 89.31 313 LEU A N 1
ATOM 2460 C CA . LEU A 1 313 ? 10.863 -6.251 -21.072 1.00 89.31 313 LEU A CA 1
ATOM 2461 C C . LEU A 1 313 ? 10.256 -7.289 -20.110 1.00 89.31 313 LEU A C 1
ATOM 2463 O O . LEU A 1 313 ? 10.886 -7.735 -19.149 1.00 89.31 313 LEU A O 1
ATOM 2467 N N . SER A 1 314 ? 9.017 -7.698 -20.358 1.00 89.56 314 SER A N 1
ATOM 2468 C CA . SER A 1 314 ? 8.377 -8.832 -19.682 1.00 89.56 314 SER A CA 1
ATOM 2469 C C . SER A 1 314 ? 7.561 -9.634 -20.688 1.00 89.56 314 SER A C 1
ATOM 2471 O O . SER A 1 314 ? 6.846 -9.046 -21.495 1.00 89.56 314 SER A O 1
ATOM 2473 N N . LEU A 1 315 ? 7.690 -10.958 -20.658 1.00 90.69 315 LEU A N 1
ATOM 2474 C CA . LEU A 1 315 ? 7.027 -11.878 -21.580 1.00 90.69 315 LEU A CA 1
ATOM 2475 C C . LEU A 1 315 ? 6.158 -12.862 -20.799 1.00 90.69 315 LEU A C 1
ATOM 2477 O O . LEU A 1 315 ? 6.670 -13.571 -19.931 1.00 90.69 315 LEU A O 1
ATOM 2481 N N . ASP A 1 316 ? 4.873 -12.934 -21.136 1.00 90.25 316 ASP A N 1
ATOM 2482 C CA . ASP A 1 316 ? 3.980 -14.013 -20.718 1.00 90.25 316 ASP A CA 1
ATOM 2483 C C . ASP A 1 316 ? 4.150 -15.189 -21.680 1.00 90.25 316 ASP A C 1
ATOM 2485 O O . ASP A 1 316 ? 3.667 -15.161 -22.814 1.00 90.25 316 ASP A O 1
ATOM 2489 N N . LEU A 1 317 ? 4.863 -16.219 -21.224 1.00 87.88 317 LEU A N 1
ATOM 2490 C CA . LEU A 1 317 ? 5.197 -17.391 -22.032 1.00 87.88 317 LEU A CA 1
ATOM 2491 C C . LEU A 1 317 ? 3.975 -18.261 -22.340 1.00 87.88 317 LEU A C 1
ATOM 2493 O O . LEU A 1 317 ? 4.026 -19.057 -23.270 1.00 87.88 317 LEU A O 1
ATOM 2497 N N . GLN A 1 318 ? 2.896 -18.137 -21.564 1.00 85.56 318 GLN A N 1
ATOM 2498 C CA . GLN A 1 318 ? 1.688 -18.939 -21.749 1.00 85.56 318 GLN A CA 1
ATOM 2499 C C . GLN A 1 318 ? 0.744 -18.297 -22.763 1.00 85.56 318 GLN A C 1
ATOM 2501 O O . GLN A 1 318 ? 0.174 -18.991 -23.599 1.00 85.56 318 GLN A O 1
ATOM 2506 N N . GLN A 1 319 ? 0.579 -16.974 -22.687 1.00 85.81 319 GLN A N 1
ATOM 2507 C CA . GLN A 1 319 ? -0.349 -16.233 -23.547 1.00 85.81 319 GLN A CA 1
ATOM 2508 C C . GLN A 1 319 ? 0.325 -15.563 -24.753 1.00 85.81 319 GLN A C 1
ATOM 2510 O O . GLN A 1 319 ? -0.356 -14.919 -25.543 1.00 85.81 319 GLN A O 1
ATOM 2515 N N . HIS A 1 320 ? 1.647 -15.703 -24.913 1.00 88.25 320 HIS A N 1
ATOM 2516 C CA . HIS A 1 320 ? 2.426 -15.034 -25.965 1.00 88.25 320 HIS A CA 1
ATOM 2517 C C . HIS A 1 320 ? 2.286 -13.501 -25.960 1.00 88.25 320 HIS A C 1
ATOM 2519 O O . HIS A 1 320 ? 2.356 -12.843 -26.998 1.00 88.25 320 HIS A O 1
ATOM 2525 N N . HIS A 1 321 ? 2.118 -12.910 -24.777 1.00 90.25 321 HIS A N 1
ATOM 2526 C CA . HIS A 1 321 ? 2.044 -11.462 -24.620 1.00 90.25 321 HIS A CA 1
ATOM 2527 C C . HIS A 1 321 ? 3.395 -10.875 -24.223 1.00 90.25 321 HIS A C 1
ATOM 2529 O O . HIS A 1 321 ? 4.136 -11.454 -23.428 1.00 90.25 321 HIS A O 1
ATOM 2535 N N . ALA A 1 322 ? 3.701 -9.687 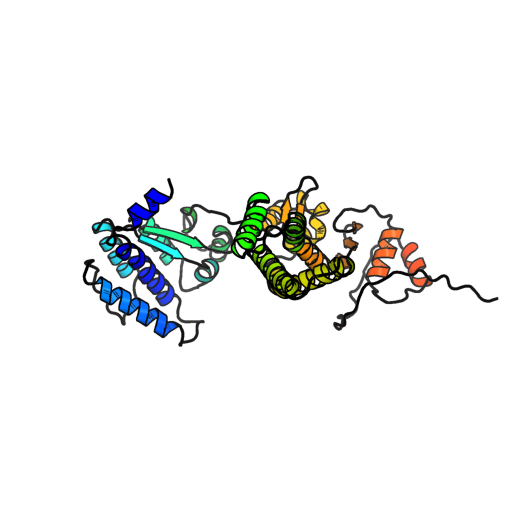-24.738 1.00 89.94 322 ALA A N 1
ATOM 2536 C CA . ALA A 1 322 ? 4.915 -8.961 -24.407 1.00 89.94 322 ALA A CA 1
ATOM 2537 C C . ALA A 1 322 ? 4.596 -7.556 -23.900 1.00 89.94 322 ALA A C 1
ATOM 2539 O O . ALA A 1 322 ? 3.736 -6.855 -24.436 1.00 89.94 322 ALA A O 1
ATOM 2540 N N . LEU A 1 323 ? 5.326 -7.140 -22.869 1.00 89.50 323 LEU A N 1
ATOM 2541 C CA . LEU A 1 323 ? 5.257 -5.814 -22.279 1.00 89.50 323 LEU A CA 1
ATOM 2542 C C . LEU A 1 323 ? 6.620 -5.133 -22.365 1.00 89.50 323 LEU A C 1
ATOM 2544 O O . LEU A 1 323 ? 7.601 -5.631 -21.816 1.00 89.50 323 LEU A O 1
ATOM 2548 N N . LEU A 1 324 ? 6.670 -3.952 -22.978 1.00 88.38 324 LEU A N 1
ATOM 2549 C CA . LEU A 1 324 ? 7.833 -3.068 -22.960 1.00 88.38 324 LEU A CA 1
ATOM 2550 C C . LEU A 1 324 ? 7.536 -1.867 -22.064 1.00 88.38 324 LEU A C 1
ATOM 2552 O O . LEU A 1 324 ? 6.620 -1.096 -22.335 1.00 88.38 324 LEU A O 1
ATOM 2556 N N . ARG A 1 325 ? 8.311 -1.698 -20.987 1.00 83.50 325 ARG A N 1
ATOM 2557 C CA . ARG A 1 325 ? 8.090 -0.663 -19.956 1.00 83.50 325 ARG A CA 1
ATOM 2558 C C . ARG A 1 325 ? 6.655 -0.690 -19.410 1.00 83.50 325 ARG A C 1
ATOM 2560 O O . ARG A 1 325 ? 6.050 0.353 -19.182 1.00 83.50 325 ARG A O 1
ATOM 2567 N N . GLY A 1 326 ? 6.115 -1.898 -19.241 1.00 79.56 326 GLY A N 1
ATOM 2568 C CA . GLY A 1 326 ? 4.748 -2.105 -18.768 1.00 79.56 326 GLY A CA 1
ATOM 2569 C C . GLY A 1 326 ? 3.673 -1.668 -19.763 1.00 79.56 326 GLY A C 1
ATOM 2570 O O . GLY A 1 326 ? 2.590 -1.304 -19.329 1.00 79.56 326 GLY A O 1
ATOM 2571 N N . GLN A 1 327 ? 3.954 -1.649 -21.069 1.00 84.50 327 GLN A N 1
ATOM 2572 C CA . GLN A 1 327 ? 2.968 -1.392 -22.124 1.00 84.50 327 GLN A CA 1
ATOM 2573 C C . GLN A 1 327 ? 2.941 -2.557 -23.122 1.00 84.50 327 GLN A C 1
ATOM 2575 O O . GLN A 1 327 ? 4.020 -3.043 -23.474 1.00 84.50 327 GLN A O 1
ATOM 2580 N N . PRO A 1 328 ? 1.758 -3.002 -23.589 1.00 88.81 328 PRO A N 1
ATOM 2581 C CA . PRO A 1 328 ? 1.648 -4.065 -24.584 1.00 88.81 328 PRO A CA 1
ATOM 2582 C C . PRO A 1 328 ? 2.408 -3.734 -25.864 1.00 88.81 328 PRO A C 1
ATOM 2584 O O . PRO A 1 328 ? 2.277 -2.639 -26.411 1.00 88.81 328 PRO A O 1
ATOM 2587 N N . VAL A 1 329 ? 3.191 -4.695 -26.349 1.00 91.88 329 VAL A N 1
ATOM 2588 C CA . VAL A 1 329 ? 3.857 -4.626 -27.650 1.00 91.88 329 VAL A CA 1
ATOM 2589 C C . VAL A 1 329 ? 3.512 -5.871 -28.456 1.00 91.88 329 VAL A C 1
ATOM 2591 O O . VAL A 1 329 ? 3.616 -6.993 -27.965 1.00 91.88 329 VAL A O 1
ATOM 2594 N N . ALA A 1 330 ? 3.078 -5.664 -29.698 1.00 90.12 330 ALA A N 1
ATOM 2595 C CA . ALA A 1 330 ? 2.846 -6.754 -30.631 1.00 90.12 330 ALA A CA 1
ATOM 2596 C C . ALA A 1 330 ? 4.194 -7.265 -31.151 1.00 90.12 330 ALA A C 1
ATOM 2598 O O . ALA A 1 330 ? 5.002 -6.484 -31.652 1.00 90.12 330 ALA A O 1
ATOM 2599 N N . LEU A 1 331 ? 4.420 -8.568 -31.025 1.00 88.88 331 LEU A N 1
ATOM 2600 C CA . LEU A 1 331 ? 5.580 -9.266 -31.567 1.00 88.88 331 LEU A CA 1
ATOM 2601 C C . LEU A 1 331 ? 5.086 -10.400 -32.460 1.00 88.88 331 LEU A C 1
ATOM 2603 O O . LEU A 1 331 ? 4.094 -11.058 -32.143 1.00 88.88 331 LEU A O 1
ATOM 2607 N N . SER A 1 332 ? 5.792 -10.661 -33.554 1.00 88.56 332 SER A N 1
ATOM 2608 C CA . SER A 1 332 ? 5.627 -11.913 -34.291 1.00 88.56 332 SER A CA 1
ATOM 2609 C C . SER A 1 332 ? 6.064 -13.105 -33.432 1.00 88.56 332 SER A C 1
ATOM 2611 O O . SER A 1 332 ? 6.867 -12.964 -32.505 1.00 88.56 332 SER A O 1
ATOM 2613 N N . SER A 1 333 ? 5.587 -14.310 -33.755 1.00 86.31 333 SER A N 1
ATOM 2614 C CA . SER A 1 333 ? 5.980 -15.537 -33.045 1.00 86.31 333 SER A CA 1
ATOM 2615 C C . SER A 1 333 ? 7.499 -15.743 -33.039 1.00 86.31 333 SER A C 1
ATOM 2617 O O . SER A 1 333 ? 8.070 -16.128 -32.022 1.00 86.31 333 SER A O 1
ATOM 2619 N N . SER A 1 334 ? 8.167 -15.420 -34.149 1.00 84.75 334 SER A N 1
ATOM 2620 C CA . SER A 1 334 ? 9.623 -15.502 -34.279 1.00 84.75 334 SER A CA 1
ATOM 2621 C C . SER A 1 334 ? 10.346 -14.495 -33.377 1.00 84.75 334 SER A C 1
ATOM 2623 O O . SER A 1 334 ? 11.292 -14.868 -32.685 1.00 84.75 334 SER A O 1
ATOM 2625 N N . GLU A 1 335 ? 9.889 -13.238 -33.328 1.00 88.88 335 GLU A N 1
ATOM 2626 C CA . GLU A 1 335 ? 10.450 -12.215 -32.430 1.00 88.88 335 GLU A CA 1
ATOM 2627 C C . GLU A 1 335 ? 10.240 -12.581 -30.959 1.00 88.88 335 GLU A C 1
ATOM 2629 O O . GLU A 1 335 ? 11.163 -12.456 -30.153 1.00 88.88 335 GLU A O 1
ATOM 2634 N N . PHE A 1 336 ? 9.050 -13.080 -30.615 1.00 90.38 336 PHE A N 1
ATOM 2635 C CA . PHE A 1 336 ? 8.727 -13.528 -29.266 1.00 90.38 336 PHE A CA 1
ATOM 2636 C C . PHE A 1 336 ? 9.633 -14.684 -28.827 1.00 90.38 336 PHE A C 1
ATOM 2638 O O . PHE A 1 336 ? 10.253 -14.612 -27.767 1.00 90.38 336 PHE A O 1
ATOM 2645 N N . ASN A 1 337 ? 9.762 -15.726 -29.654 1.00 87.00 337 ASN A N 1
ATOM 2646 C CA . ASN A 1 337 ? 10.585 -16.898 -29.346 1.00 87.00 337 ASN A CA 1
ATOM 2647 C C . ASN A 1 337 ? 12.067 -16.537 -29.211 1.00 87.00 337 ASN A C 1
ATOM 2649 O O . ASN A 1 337 ? 12.754 -17.040 -28.318 1.00 87.00 337 ASN A O 1
ATOM 2653 N N . LEU A 1 338 ? 12.557 -15.638 -30.069 1.00 87.75 338 LEU A N 1
ATOM 2654 C CA . LEU A 1 338 ? 13.928 -15.149 -30.001 1.00 87.75 338 LEU A CA 1
ATOM 2655 C C . LEU A 1 338 ? 14.171 -14.362 -28.707 1.00 87.75 338 LEU A C 1
ATOM 2657 O O . LEU A 1 338 ? 15.147 -14.628 -28.007 1.00 87.75 338 LEU A O 1
ATOM 2661 N N . LEU A 1 339 ? 13.268 -13.449 -28.341 1.00 88.81 339 LEU A N 1
ATOM 2662 C CA . LEU A 1 339 ? 13.371 -12.695 -27.090 1.00 88.81 339 LEU A CA 1
ATOM 2663 C C . LEU A 1 339 ? 13.270 -13.602 -25.861 1.00 88.81 339 LEU A C 1
ATOM 2665 O O . LEU A 1 339 ? 14.094 -13.474 -24.958 1.00 88.81 339 LEU A O 1
ATOM 2669 N N . ALA A 1 340 ? 12.344 -14.562 -25.845 1.00 88.00 340 ALA A N 1
ATOM 2670 C CA . ALA A 1 340 ? 12.225 -15.540 -24.766 1.00 88.00 340 ALA A CA 1
ATOM 2671 C C . ALA A 1 340 ? 13.514 -16.363 -24.599 1.00 88.00 340 ALA A C 1
ATOM 2673 O O . ALA A 1 340 ? 13.976 -16.571 -23.477 1.00 88.00 340 ALA A O 1
ATOM 2674 N N . CYS A 1 341 ? 14.143 -16.774 -25.706 1.00 85.69 341 CYS A N 1
ATOM 2675 C CA . CYS A 1 341 ? 15.420 -17.485 -25.682 1.00 85.69 341 CYS A CA 1
ATOM 2676 C C . CYS A 1 341 ? 16.554 -16.623 -25.109 1.00 85.69 341 CYS A C 1
ATOM 2678 O O . CYS A 1 341 ? 17.332 -17.100 -24.284 1.00 85.69 341 CYS A O 1
ATOM 2680 N N . LEU A 1 342 ? 16.649 -15.357 -25.527 1.00 86.75 342 LEU A N 1
ATOM 2681 C CA . LEU A 1 342 ? 17.677 -14.432 -25.041 1.00 86.75 342 LEU A CA 1
ATOM 2682 C C . LEU A 1 342 ? 17.489 -14.097 -23.556 1.00 86.75 342 LEU A C 1
ATOM 2684 O O . LEU A 1 342 ? 18.459 -14.055 -22.803 1.00 86.75 342 LEU A O 1
ATOM 2688 N N . MET A 1 343 ? 16.246 -13.885 -23.120 1.00 86.06 343 MET A N 1
ATOM 2689 C CA . MET A 1 343 ? 15.937 -13.561 -21.726 1.00 86.06 343 MET A CA 1
ATOM 2690 C C . MET A 1 343 ? 16.151 -14.748 -20.780 1.00 86.06 343 MET A C 1
ATOM 2692 O O . MET A 1 343 ? 16.490 -14.533 -19.620 1.00 86.06 343 MET A O 1
ATOM 2696 N N . ALA A 1 344 ? 16.020 -15.987 -21.266 1.00 81.75 344 ALA A N 1
ATOM 2697 C CA . ALA A 1 344 ? 16.328 -17.189 -20.492 1.00 81.75 344 ALA A CA 1
ATOM 2698 C C . ALA A 1 344 ? 17.836 -17.391 -20.236 1.00 81.75 344 ALA A C 1
ATOM 2700 O O . ALA A 1 344 ? 18.204 -18.175 -19.363 1.00 81.75 344 ALA A O 1
ATOM 2701 N N . GLN A 1 345 ? 18.714 -16.708 -20.982 1.00 81.31 345 GLN A N 1
ATOM 2702 C CA . GLN A 1 345 ? 20.174 -16.845 -20.881 1.00 81.31 345 GLN A CA 1
ATOM 2703 C C . GLN A 1 345 ? 20.860 -15.476 -20.698 1.00 81.31 345 GLN A C 1
ATOM 2705 O O . GLN A 1 345 ? 21.653 -15.051 -21.546 1.00 81.31 345 GLN A O 1
ATOM 2710 N N . PRO A 1 346 ? 20.578 -14.752 -19.596 1.00 78.25 346 PRO A N 1
ATOM 2711 C CA . PRO A 1 346 ? 21.125 -13.417 -19.390 1.00 78.25 346 PRO A CA 1
ATOM 2712 C C . PRO A 1 346 ? 22.657 -13.455 -19.309 1.00 78.25 346 PRO A C 1
ATOM 2714 O O . PRO A 1 346 ? 23.244 -14.254 -18.581 1.00 78.25 346 PRO A O 1
ATOM 2717 N N . GLY A 1 347 ? 23.315 -12.573 -20.065 1.00 76.44 347 GLY A N 1
ATOM 2718 C CA . GLY A 1 347 ? 24.776 -12.427 -20.055 1.00 76.44 347 GLY A CA 1
ATOM 2719 C C . GLY A 1 347 ? 25.557 -13.506 -20.815 1.00 76.44 347 GLY A C 1
ATOM 2720 O O . GLY A 1 347 ? 26.785 -13.453 -20.823 1.00 76.44 347 GLY A O 1
ATOM 2721 N N . GLN A 1 348 ? 24.886 -14.455 -21.476 1.00 80.56 348 GLN A N 1
ATOM 2722 C CA . GLN A 1 348 ? 25.537 -15.498 -22.274 1.00 80.56 348 GLN A CA 1
ATOM 2723 C C . GLN A 1 348 ? 25.465 -15.197 -23.776 1.00 80.56 348 GLN A C 1
ATOM 2725 O O . GLN A 1 348 ? 24.522 -14.576 -24.268 1.00 80.56 348 GLN A O 1
ATOM 2730 N N . ILE A 1 349 ? 26.475 -15.648 -24.526 1.00 78.94 349 ILE A N 1
ATOM 2731 C CA . ILE A 1 349 ? 26.451 -15.603 -25.992 1.00 78.94 349 ILE A CA 1
ATOM 2732 C C . ILE A 1 349 ? 25.647 -16.807 -26.479 1.00 78.94 349 ILE A C 1
ATOM 2734 O O . ILE A 1 349 ? 26.114 -17.941 -26.381 1.00 78.94 349 ILE A O 1
ATOM 2738 N N . VAL A 1 350 ? 24.465 -16.554 -27.035 1.00 79.31 350 VAL A N 1
ATOM 2739 C CA . VAL A 1 350 ? 23.638 -17.598 -27.648 1.00 79.31 350 VAL A CA 1
ATOM 2740 C C . VAL A 1 350 ? 24.186 -17.921 -29.049 1.00 79.31 350 VAL A C 1
ATOM 2742 O O . VAL A 1 350 ? 24.287 -17.012 -29.880 1.00 79.31 350 VAL A O 1
ATOM 2745 N N . PRO A 1 351 ? 24.572 -19.178 -29.346 1.00 81.44 351 PRO A N 1
ATOM 2746 C CA . PRO A 1 351 ? 25.071 -19.561 -30.665 1.00 81.44 351 PRO A CA 1
ATOM 2747 C C . PRO A 1 351 ? 24.005 -19.407 -31.754 1.00 81.44 351 PRO A C 1
ATOM 2749 O O . PRO A 1 351 ? 22.825 -19.660 -31.518 1.00 81.44 351 PRO A O 1
ATOM 2752 N N . HIS A 1 352 ? 24.434 -19.085 -32.977 1.00 77.56 352 HIS A N 1
ATOM 2753 C CA . HIS A 1 352 ? 23.540 -18.916 -34.131 1.00 77.56 352 HIS A CA 1
ATOM 2754 C C . HIS A 1 352 ? 22.639 -20.134 -34.380 1.00 77.56 352 HIS A C 1
ATOM 2756 O O . HIS A 1 352 ? 21.442 -19.981 -34.589 1.00 77.56 352 HIS A O 1
ATOM 2762 N N . SER A 1 353 ? 23.190 -21.344 -34.252 1.00 77.62 353 SER A N 1
ATOM 2763 C CA . SER A 1 353 ? 22.453 -22.597 -34.450 1.00 77.62 353 SER A CA 1
ATOM 2764 C C . SER A 1 353 ? 21.286 -22.780 -33.473 1.00 77.62 353 SER A C 1
ATOM 2766 O O . SER A 1 353 ? 20.257 -23.355 -33.826 1.00 77.62 353 SER A O 1
ATOM 2768 N N . VAL A 1 354 ? 21.418 -22.274 -32.242 1.00 75.50 354 VAL A N 1
ATOM 2769 C CA . VAL A 1 354 ? 20.356 -22.315 -31.226 1.00 75.50 354 VAL A CA 1
ATOM 2770 C C . VAL A 1 354 ? 19.243 -21.328 -31.577 1.00 75.50 354 VAL A C 1
ATOM 2772 O O . VAL A 1 354 ? 18.070 -21.648 -31.392 1.00 75.50 354 VAL A O 1
ATOM 2775 N N . LEU A 1 355 ? 19.601 -20.161 -32.121 1.00 76.06 355 LEU A N 1
ATOM 2776 C CA . LEU A 1 355 ? 18.639 -19.160 -32.580 1.00 76.06 355 LEU A CA 1
ATOM 2777 C C . LEU A 1 355 ? 17.849 -19.663 -33.797 1.00 76.06 355 LEU A C 1
ATOM 2779 O O . LEU A 1 355 ? 16.627 -19.578 -33.781 1.00 76.06 355 LEU A O 1
ATOM 2783 N N . GLU A 1 356 ? 18.511 -20.259 -34.793 1.00 73.19 356 GLU A N 1
ATOM 2784 C CA . GLU A 1 356 ? 17.854 -20.849 -35.976 1.00 73.19 356 GLU A CA 1
ATOM 2785 C C . GLU A 1 356 ? 16.870 -21.957 -35.586 1.00 73.19 356 GLU A C 1
ATOM 2787 O O . GLU A 1 356 ? 15.697 -21.912 -35.948 1.00 73.19 356 GLU A O 1
ATOM 2792 N N . THR A 1 357 ? 17.295 -22.884 -34.721 1.00 71.12 357 THR A N 1
ATOM 2793 C CA . THR A 1 357 ? 16.433 -23.982 -34.245 1.00 71.12 357 THR A CA 1
ATOM 2794 C C . THR A 1 357 ? 15.171 -23.473 -33.528 1.00 71.12 357 THR A C 1
ATOM 2796 O O . THR A 1 357 ? 14.132 -24.134 -33.540 1.00 71.12 357 THR A O 1
ATOM 2799 N N . ARG A 1 358 ? 15.247 -22.310 -32.865 1.00 68.25 358 ARG A N 1
ATOM 2800 C CA . ARG A 1 358 ? 14.123 -21.683 -32.144 1.00 68.25 358 ARG A CA 1
ATOM 2801 C C . ARG A 1 358 ? 13.247 -20.798 -33.033 1.00 68.25 358 ARG A C 1
ATOM 2803 O O . ARG A 1 358 ? 12.092 -20.578 -32.682 1.00 68.25 358 ARG A O 1
ATOM 2810 N N . LEU A 1 359 ? 13.779 -20.308 -34.150 1.00 65.38 359 LEU A N 1
ATOM 2811 C CA . LEU A 1 359 ? 13.024 -19.586 -35.175 1.00 65.38 359 LEU A CA 1
ATOM 2812 C C . LEU A 1 359 ? 12.194 -20.548 -36.037 1.00 65.38 359 LEU A C 1
ATOM 2814 O O . LEU A 1 359 ? 11.074 -20.201 -36.403 1.00 65.38 359 LEU A O 1
ATOM 2818 N N . ASP A 1 360 ? 12.705 -21.759 -36.279 1.00 56.81 360 ASP A N 1
ATOM 2819 C CA . ASP A 1 360 ? 12.040 -22.789 -37.091 1.00 56.81 360 ASP A CA 1
ATOM 2820 C C . ASP A 1 360 ? 10.966 -23.582 -36.327 1.00 56.81 360 ASP A C 1
ATOM 2822 O O . ASP A 1 360 ? 10.047 -24.140 -36.926 1.00 56.81 360 ASP A O 1
ATOM 2826 N N . ARG A 1 361 ? 11.050 -23.642 -34.991 1.00 53.44 361 ARG A N 1
ATOM 2827 C CA . ARG A 1 361 ? 10.032 -24.283 -34.146 1.00 53.44 361 ARG A CA 1
ATOM 2828 C C . ARG A 1 361 ? 8.986 -23.256 -33.716 1.00 53.44 361 ARG A C 1
ATOM 2830 O O . ARG A 1 361 ? 9.205 -22.509 -32.766 1.00 53.44 361 ARG A O 1
ATOM 2837 N N . SER A 1 362 ? 7.819 -23.268 -34.361 1.00 48.06 362 SER A N 1
ATOM 2838 C CA . SER A 1 362 ? 6.633 -22.523 -33.904 1.00 48.06 362 SER A CA 1
ATOM 2839 C C . SER A 1 362 ? 6.026 -23.061 -32.600 1.00 48.06 362 SER A C 1
ATOM 2841 O O . SER A 1 362 ? 5.066 -22.482 -32.100 1.00 48.06 362 SER A O 1
ATOM 2843 N N . ASP A 1 363 ? 6.562 -24.148 -32.040 1.00 42.28 363 ASP A N 1
ATOM 2844 C CA . ASP A 1 363 ? 5.934 -24.869 -30.935 1.00 42.28 363 ASP A CA 1
ATOM 2845 C C . ASP A 1 363 ? 6.507 -24.454 -29.572 1.00 42.28 363 ASP A C 1
ATOM 2847 O O . ASP A 1 363 ? 7.649 -24.754 -29.212 1.00 42.28 363 ASP A O 1
ATOM 2851 N N . ALA A 1 364 ? 5.659 -23.779 -28.793 1.00 43.19 364 ALA A N 1
ATOM 2852 C CA . ALA A 1 364 ? 5.890 -23.235 -27.454 1.00 43.19 364 ALA A CA 1
ATOM 2853 C C . ALA A 1 364 ? 5.973 -24.300 -26.331 1.00 43.19 364 ALA A C 1
ATOM 2855 O O . ALA A 1 364 ? 5.456 -24.120 -25.229 1.00 43.19 364 ALA A O 1
ATOM 2856 N N . GLY A 1 365 ? 6.616 -25.439 -26.589 1.00 37.31 365 GLY A N 1
ATOM 2857 C CA . GLY A 1 365 ? 6.728 -26.541 -25.633 1.00 37.31 365 GLY A CA 1
ATOM 2858 C C . GLY A 1 365 ? 8.006 -26.493 -24.791 1.00 37.31 365 GLY A C 1
ATOM 2859 O O . GLY A 1 365 ? 9.082 -26.804 -25.292 1.00 37.31 365 GLY A O 1
ATOM 2860 N N . ALA A 1 366 ? 7.852 -26.192 -23.498 1.00 37.78 366 ALA A N 1
ATOM 2861 C CA . ALA A 1 366 ? 8.803 -26.404 -22.395 1.00 37.78 366 ALA A CA 1
ATOM 2862 C C . ALA A 1 366 ? 10.101 -25.558 -22.389 1.00 37.78 366 ALA A C 1
ATOM 2864 O O . ALA A 1 366 ? 11.147 -25.938 -22.920 1.00 37.78 366 ALA A O 1
ATOM 2865 N N . LEU A 1 367 ? 10.068 -24.441 -21.652 1.00 45.66 367 LEU A N 1
ATOM 2866 C CA . LEU A 1 367 ? 11.255 -23.914 -20.970 1.00 45.66 367 LEU A CA 1
ATOM 2867 C C . LEU A 1 367 ? 11.352 -24.574 -19.585 1.00 45.66 367 LEU A C 1
ATOM 2869 O O . LEU A 1 367 ? 10.480 -24.370 -18.746 1.00 45.66 367 LEU A O 1
ATOM 2873 N N . ALA A 1 368 ? 12.402 -25.359 -19.339 1.00 29.28 368 ALA A N 1
ATOM 2874 C CA . ALA A 1 368 ? 12.757 -25.796 -17.990 1.00 29.28 368 ALA A CA 1
ATOM 2875 C C . ALA A 1 368 ? 13.569 -24.686 -17.290 1.00 29.28 368 ALA A C 1
ATOM 2877 O O . ALA A 1 368 ? 14.483 -24.140 -17.917 1.00 29.28 368 ALA A O 1
ATOM 2878 N N . PRO A 1 369 ? 13.287 -24.346 -16.019 1.00 32.81 369 PRO A N 1
ATOM 2879 C CA . PRO A 1 369 ? 14.096 -23.386 -15.282 1.00 32.81 369 PRO A CA 1
ATOM 2880 C C . PRO A 1 369 ? 15.447 -24.025 -14.940 1.00 32.81 369 PRO A C 1
ATOM 2882 O O . PRO A 1 369 ? 15.521 -24.998 -14.189 1.00 32.81 369 PRO A O 1
ATOM 2885 N N . ALA A 1 370 ? 16.531 -23.492 -15.500 1.00 34.16 370 ALA A N 1
ATOM 2886 C CA . ALA A 1 370 ? 17.877 -23.866 -15.094 1.00 34.16 370 ALA A CA 1
ATOM 2887 C C . ALA A 1 370 ? 18.305 -23.001 -13.899 1.00 34.16 370 ALA A C 1
ATOM 2889 O O . ALA A 1 370 ? 18.413 -21.791 -14.044 1.00 34.16 370 ALA A O 1
ATOM 2890 N N . GLY A 1 371 ? 18.540 -23.656 -12.755 1.00 29.56 371 GLY A N 1
ATOM 2891 C CA . GLY A 1 371 ? 19.529 -23.319 -11.719 1.00 29.56 371 GLY A CA 1
ATOM 2892 C C . GLY A 1 371 ? 19.546 -21.900 -11.132 1.00 29.56 371 GLY A C 1
ATOM 2893 O O . GLY A 1 371 ? 19.818 -20.923 -11.816 1.00 29.56 371 GLY A O 1
ATOM 2894 N N . SER A 1 372 ? 19.363 -21.822 -9.812 1.00 24.61 372 SER A N 1
ATOM 2895 C CA . SER A 1 372 ? 19.474 -20.637 -8.949 1.00 24.61 372 SER A CA 1
ATOM 2896 C C . SER A 1 372 ? 20.517 -19.591 -9.393 1.00 24.61 372 SER A C 1
ATOM 2898 O O . SER A 1 372 ? 21.683 -19.949 -9.581 1.00 24.61 372 SER A O 1
ATOM 2900 N N . PRO A 1 373 ? 20.177 -18.287 -9.453 1.00 30.72 373 PRO A N 1
ATOM 2901 C CA . PRO A 1 373 ? 21.181 -17.257 -9.648 1.00 30.72 373 PRO A CA 1
ATOM 2902 C C . PRO A 1 373 ? 21.911 -17.008 -8.324 1.00 30.72 373 PRO A C 1
ATOM 2904 O O . PRO A 1 373 ? 21.327 -16.574 -7.330 1.00 30.72 373 PRO A O 1
ATOM 2907 N N . ILE A 1 374 ? 23.216 -17.268 -8.323 1.00 26.41 374 ILE A N 1
ATOM 2908 C CA . ILE A 1 374 ? 24.134 -16.671 -7.355 1.00 26.41 374 ILE A CA 1
ATOM 2909 C C . ILE A 1 374 ? 24.077 -15.157 -7.582 1.00 26.41 374 ILE A C 1
ATOM 2911 O O . ILE A 1 374 ? 24.314 -14.674 -8.688 1.00 26.41 374 ILE A O 1
ATOM 2915 N N . ILE A 1 375 ? 23.713 -14.420 -6.534 1.00 31.48 375 ILE A N 1
ATOM 2916 C CA . ILE A 1 375 ? 23.684 -12.959 -6.517 1.00 31.48 375 ILE A CA 1
ATOM 2917 C C . ILE A 1 375 ? 25.102 -12.440 -6.764 1.00 31.48 375 ILE A C 1
ATOM 2919 O O . ILE A 1 375 ? 25.954 -12.551 -5.888 1.00 31.48 375 ILE A O 1
ATOM 2923 N N . THR A 1 376 ? 25.323 -11.796 -7.907 1.00 24.75 376 THR A N 1
ATOM 2924 C CA . THR A 1 376 ? 26.339 -10.749 -8.061 1.00 24.75 376 THR A CA 1
ATOM 2925 C C . THR A 1 376 ? 25.830 -9.682 -9.035 1.00 24.75 376 THR A C 1
ATOM 2927 O O . THR A 1 376 ? 25.617 -9.919 -10.219 1.00 24.75 376 THR A O 1
ATOM 2930 N N . THR A 1 377 ? 25.618 -8.468 -8.526 1.00 31.31 377 THR A N 1
ATOM 2931 C CA . THR A 1 377 ? 25.616 -7.227 -9.326 1.00 31.31 377 THR A CA 1
ATOM 2932 C C . THR A 1 377 ? 26.939 -7.122 -10.103 1.00 31.31 377 THR A C 1
ATOM 2934 O O . THR A 1 377 ? 27.966 -7.474 -9.516 1.00 31.31 377 THR A O 1
ATOM 2937 N N . PRO A 1 378 ? 26.979 -6.613 -11.359 1.00 40.25 378 PRO A N 1
ATOM 2938 C CA . PRO A 1 378 ? 26.790 -5.173 -11.584 1.00 40.25 378 PRO A CA 1
ATOM 2939 C C . PRO A 1 378 ? 26.144 -4.734 -12.923 1.00 40.25 378 PRO A C 1
ATOM 2941 O O . PRO A 1 378 ? 26.065 -5.468 -13.898 1.00 40.25 378 PRO A O 1
ATOM 2944 N N . SER A 1 379 ? 25.693 -3.474 -12.886 1.00 36.50 379 SER A N 1
ATOM 2945 C CA . SER A 1 379 ? 25.565 -2.456 -13.947 1.00 36.50 379 SER A CA 1
ATOM 2946 C C . SER A 1 379 ? 25.109 -2.830 -15.373 1.00 36.50 379 SER A C 1
ATOM 2948 O O . SER A 1 379 ? 25.776 -3.511 -16.139 1.00 36.50 379 SER A O 1
ATOM 2950 N N . GLY A 1 380 ? 24.000 -2.190 -15.773 1.00 36.12 380 GLY A N 1
ATOM 2951 C CA . GLY A 1 380 ? 23.739 -1.674 -17.124 1.00 36.12 380 GLY A CA 1
ATOM 2952 C C . GLY A 1 380 ? 24.160 -2.549 -18.306 1.00 36.12 380 GLY A C 1
ATOM 2953 O O . GLY A 1 380 ? 25.182 -2.285 -18.939 1.00 36.12 380 GLY A O 1
ATOM 2954 N N . ALA A 1 381 ? 23.316 -3.509 -18.685 1.00 30.27 381 ALA A N 1
ATOM 2955 C CA . ALA A 1 381 ? 23.487 -4.244 -19.932 1.00 30.27 381 ALA A CA 1
ATOM 2956 C C . ALA A 1 381 ? 23.339 -3.296 -21.141 1.00 30.27 381 ALA A C 1
ATOM 2958 O O . ALA A 1 381 ? 22.236 -2.902 -21.524 1.00 30.27 381 ALA A O 1
ATOM 2959 N N . LYS A 1 382 ? 24.468 -2.920 -21.755 1.00 27.61 382 LYS A N 1
ATOM 2960 C CA . LYS A 1 382 ? 24.513 -2.365 -23.114 1.00 27.61 382 LYS A CA 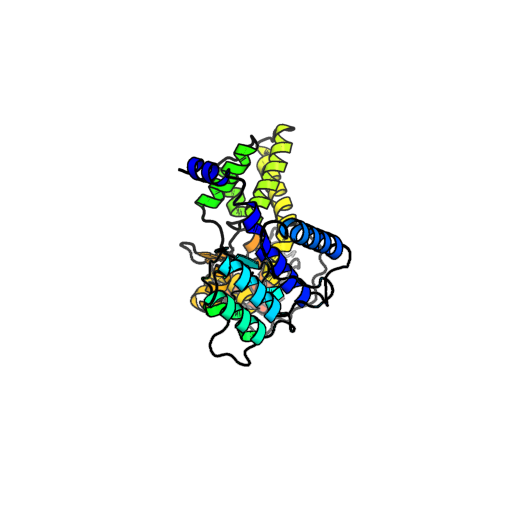1
ATOM 2961 C C . LYS A 1 382 ? 24.610 -3.524 -24.103 1.00 27.61 382 LYS A C 1
ATOM 2963 O O . LYS A 1 382 ? 25.633 -4.199 -24.175 1.00 27.61 382 LYS A O 1
ATOM 2968 N N . TRP A 1 383 ? 23.564 -3.723 -24.895 1.00 33.62 383 TRP A N 1
ATOM 2969 C CA . TRP A 1 383 ? 23.540 -4.720 -25.962 1.00 33.62 383 TRP A CA 1
ATOM 2970 C C . TRP A 1 383 ? 24.396 -4.243 -27.151 1.00 33.62 383 TRP A C 1
ATOM 2972 O O . TRP A 1 383 ? 24.098 -3.218 -27.763 1.00 33.62 383 TRP A O 1
ATOM 2982 N N . ARG A 1 384 ? 25.474 -4.967 -27.490 1.00 24.61 384 ARG A N 1
ATOM 2983 C CA . ARG A 1 384 ? 26.224 -4.803 -28.752 1.00 24.61 384 ARG A CA 1
ATOM 2984 C C . ARG A 1 384 ? 26.085 -6.077 -29.578 1.00 24.61 384 ARG A C 1
ATOM 2986 O O . ARG A 1 384 ? 26.580 -7.126 -29.182 1.00 24.61 384 ARG A O 1
ATOM 2993 N N . ILE A 1 385 ? 25.467 -5.966 -30.750 1.00 29.11 385 ILE A N 1
ATOM 2994 C CA . ILE A 1 385 ? 25.457 -7.030 -31.759 1.00 29.11 385 ILE A CA 1
ATOM 2995 C C . ILE A 1 385 ? 26.818 -7.003 -32.467 1.00 29.11 385 ILE A C 1
ATOM 2997 O O . ILE A 1 385 ? 27.106 -6.105 -33.258 1.00 29.11 385 ILE A O 1
ATOM 3001 N N . GLY A 1 386 ? 27.693 -7.956 -32.145 1.00 27.20 386 GLY A N 1
ATOM 3002 C CA . GLY A 1 386 ? 28.978 -8.128 -32.820 1.00 27.20 386 GLY A CA 1
ATOM 3003 C C . GLY A 1 386 ? 28.833 -8.998 -34.068 1.00 27.20 386 GLY A C 1
ATOM 3004 O O . GLY A 1 386 ? 28.571 -10.191 -33.956 1.00 27.20 386 GLY A O 1
ATOM 3005 N N . ARG A 1 387 ? 29.044 -8.432 -35.263 1.00 28.03 387 ARG A N 1
ATOM 3006 C CA . ARG A 1 387 ? 29.242 -9.228 -36.487 1.00 28.03 387 ARG A CA 1
ATOM 3007 C C . ARG A 1 387 ? 30.633 -9.865 -36.445 1.00 28.03 387 ARG A C 1
ATOM 3009 O O . ARG A 1 387 ? 31.633 -9.154 -36.517 1.00 28.03 387 ARG A O 1
ATOM 3016 N N . LYS A 1 388 ? 30.706 -11.196 -36.372 1.00 31.11 388 LYS A N 1
ATOM 3017 C CA . LYS A 1 388 ? 31.943 -11.939 -36.647 1.00 31.11 388 LYS A CA 1
ATOM 3018 C C . LYS A 1 388 ? 32.169 -11.914 -38.163 1.00 31.11 388 LYS A C 1
ATOM 3020 O O . LYS A 1 388 ? 31.358 -12.454 -38.910 1.00 31.11 388 LYS A O 1
ATOM 3025 N N . ARG A 1 389 ? 33.233 -11.250 -38.629 1.00 31.45 389 ARG A N 1
ATOM 3026 C CA . ARG A 1 389 ? 33.719 -11.420 -40.006 1.00 31.45 389 ARG A CA 1
ATOM 3027 C C . ARG A 1 389 ? 34.223 -12.857 -40.148 1.00 31.45 389 ARG A C 1
ATOM 3029 O O . ARG A 1 389 ? 35.016 -13.305 -39.322 1.00 31.45 389 ARG A O 1
ATOM 3036 N N . ALA A 1 390 ? 33.734 -13.559 -41.163 1.00 33.28 390 ALA A N 1
ATOM 3037 C CA . ALA A 1 390 ? 34.332 -14.798 -41.627 1.00 33.28 390 ALA A CA 1
ATOM 3038 C C . ALA A 1 390 ? 35.718 -14.469 -42.204 1.00 33.28 390 ALA A C 1
ATOM 3040 O O . ALA A 1 390 ? 35.822 -13.610 -43.081 1.00 33.28 390 ALA A O 1
ATOM 3041 N N . ASN A 1 391 ? 36.763 -15.107 -41.680 1.00 32.94 391 ASN A N 1
ATOM 3042 C CA . ASN A 1 391 ? 38.062 -15.142 -42.341 1.00 32.94 391 ASN A CA 1
ATOM 3043 C C . ASN A 1 391 ? 38.000 -16.243 -43.403 1.00 32.94 391 ASN A C 1
ATOM 3045 O O . ASN A 1 391 ? 37.716 -17.394 -43.063 1.00 32.94 391 ASN A O 1
ATOM 3049 N N . GLY A 1 392 ? 38.217 -15.851 -44.658 1.00 33.81 392 GLY A N 1
ATOM 3050 C CA . GLY A 1 392 ? 38.774 -16.727 -45.685 1.00 33.81 392 GLY A CA 1
ATOM 3051 C C . GLY A 1 392 ? 40.292 -16.743 -45.606 1.00 33.81 392 GLY A C 1
ATOM 3052 O O . GLY A 1 392 ? 40.849 -15.828 -44.948 1.00 33.81 392 GLY A O 1
#

Radius of gyration: 28.82 Å; chains: 1; bounding box: 66×56×89 Å

pLDDT: mean 72.57, std 22.52, range [22.88, 97.75]